Protein AF-A0A9W9ZGR8-F1 (afdb_monomer_lite)

Sequence (463 aa):
MSWKLRVHQDSDQDEALEAYADEPLADEEWLALYEEEKRTEEELEDKLKKRLSGTEETCLRKSNFVIITGDSLGNTQFWDGLQGTLIQDLTRFKNHLLNNEIDEVKSLLAKKQDALRDVARATRLTLEDLPRDDLGTSLIPEDVTFKQGEIMFALIATPNGDCLFNAASVLLCGDESLTILLRLLVAGELYFNASFYADHETFNETARSDAELSEDVLFLVALTKRGDQKFTASQDKVEAVQEEAFVACEKGEWSSLVHLMGLSSVVSTPIFSMYPDVCFRYRCLMHRIINPRPSEMSLQPTDASIMNILWSRDGNLDSRPGSWYQPNHFVPVVLGNSSTSEKLDCSTSIASGMKKSKQQGTLFSFLKPKATTVASSKEKVKKRTATTAGFRDKTEELPEVKKSTTKSAASLKQIVFKWKDEFPWLTISEDETLSCSVCCNAPEVAGNTQFLTCCKSTKKETM

InterPro domains:
  IPR038822 Vertnin-like [PTHR16081] (128-363)
  IPR047273 Vertnin-like, ovarian tumor domain [cd22791] (152-334)

Foldseek 3Di:
DDDDDDDDDDDDDDPDDDDPPDDPPDDPVRVVVVVVVVVVVVVVVVVVVCVVVVVDDDPDPDQDWDFDDDDPVPDGDTDRPLVVVLLVLLVVLLVCVVVVVVVVNVVSLVVLLVVLVVLLVPADDPLVPAAFDPQLLLQFAPPDDDPPQKGKTWHDFDLFQLQVLQQVCCVRHVGNSCSSSLLSNLLVQLLVPVVCLLPPVLLVVVCVVPVVDHSVNLLLQQADPQLNVQCVVPVDSSSSSNSLSVQSSDPRHHHGNSSVLSSLQSVQAWEQQCEGPFPDPCNSSRGGTRHHDDDPPDDDDDVGDYWYKYQGDDDADPPQQPDGDDRSHITTMDIDGNPDPPDPPPDDDDDDDDDDDDDDDDDDDDDDDDDDDDDDDDDDDDDDDDDDDDDDDDDDDDDDDDDDDDDDDDDPPPPDQPCCVVQVQWDQDPVR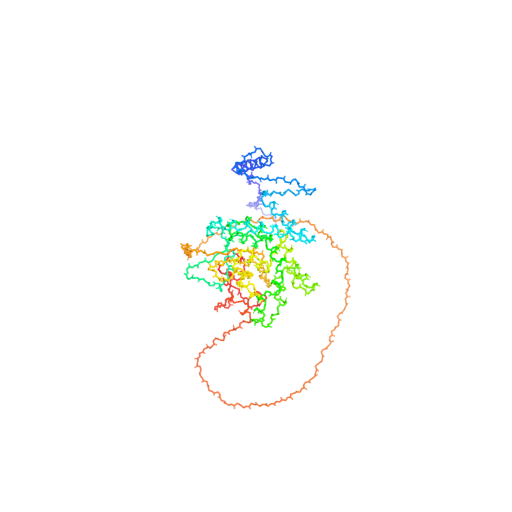FTAGVSCVVPVVRVPPQVNVVTHNDPDSRND

Structure (mmCIF, N/CA/C/O backbone):
data_AF-A0A9W9ZGR8-F1
#
_entry.id   AF-A0A9W9ZGR8-F1
#
loop_
_atom_site.group_PDB
_atom_site.id
_atom_site.type_symbol
_atom_site.label_atom_id
_atom_site.label_alt_id
_atom_site.label_comp_id
_atom_site.label_asym_id
_atom_site.label_entity_id
_atom_site.label_seq_id
_atom_site.pdbx_PDB_ins_code
_atom_site.Cartn_x
_atom_site.Cartn_y
_atom_site.Cartn_z
_atom_site.occupancy
_atom_site.B_iso_or_equiv
_atom_site.auth_seq_id
_atom_site.auth_comp_id
_atom_site.auth_asym_id
_atom_site.auth_atom_id
_atom_site.pdbx_PDB_model_num
ATOM 1 N N . MET A 1 1 ? 98.910 -53.970 4.740 1.00 34.06 1 MET A N 1
ATOM 2 C CA . MET A 1 1 ? 99.831 -54.094 3.593 1.00 34.06 1 MET A CA 1
ATOM 3 C C . MET A 1 1 ? 99.670 -52.849 2.735 1.00 34.06 1 MET A C 1
ATOM 5 O O . MET A 1 1 ? 98.550 -52.421 2.519 1.00 34.06 1 MET A O 1
ATOM 9 N N . SER A 1 2 ? 100.811 -52.267 2.376 1.00 36.28 2 SER A N 1
ATOM 10 C CA . SER A 1 2 ? 101.095 -51.157 1.449 1.00 36.28 2 SER A CA 1
ATOM 11 C C . SER A 1 2 ? 100.188 -51.109 0.188 1.00 36.28 2 SER A C 1
ATOM 13 O O . SER A 1 2 ? 99.723 -52.162 -0.226 1.00 36.28 2 SER A O 1
ATOM 15 N N . TRP A 1 3 ? 99.875 -49.992 -0.491 1.00 28.66 3 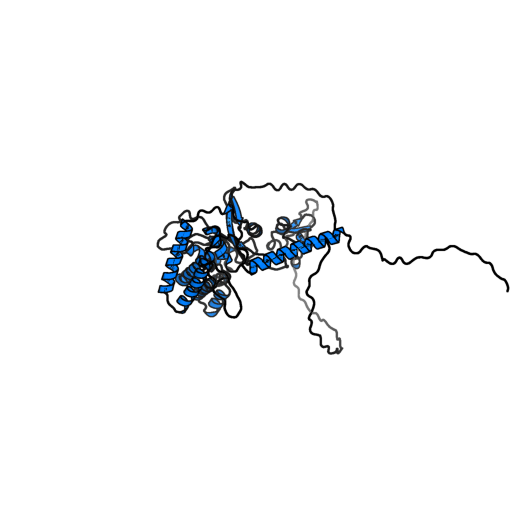TRP A N 1
ATOM 16 C CA . TRP A 1 3 ? 100.737 -48.908 -0.997 1.00 28.66 3 TRP A CA 1
ATOM 17 C C . TRP A 1 3 ? 99.967 -47.611 -1.369 1.00 28.66 3 TRP A C 1
ATOM 19 O O . TRP A 1 3 ? 98.786 -47.627 -1.689 1.00 28.66 3 TRP A O 1
ATOM 29 N N . LYS A 1 4 ? 100.749 -46.521 -1.374 1.00 38.03 4 LYS A N 1
ATOM 30 C CA . LYS A 1 4 ? 100.658 -45.171 -1.978 1.00 38.03 4 LYS A CA 1
ATOM 31 C C . LYS A 1 4 ? 99.731 -44.871 -3.181 1.00 38.03 4 LYS A C 1
ATOM 33 O O . LYS A 1 4 ? 99.743 -45.582 -4.176 1.00 38.03 4 LYS A O 1
ATOM 38 N N . LEU A 1 5 ? 99.181 -43.646 -3.100 1.00 37.59 5 LEU A N 1
ATOM 39 C CA . LEU A 1 5 ? 99.074 -42.540 -4.084 1.00 37.59 5 LEU A CA 1
ATOM 40 C C . LEU A 1 5 ? 98.724 -42.842 -5.558 1.00 37.59 5 LEU A C 1
ATOM 42 O O . LEU A 1 5 ? 99.546 -43.396 -6.290 1.00 37.59 5 LEU A O 1
ATOM 46 N N . ARG A 1 6 ? 97.655 -42.194 -6.056 1.00 32.44 6 ARG A N 1
ATOM 47 C CA . ARG A 1 6 ? 97.725 -41.435 -7.318 1.00 32.44 6 ARG A CA 1
ATOM 48 C C . ARG A 1 6 ? 96.679 -40.312 -7.395 1.00 32.44 6 ARG A C 1
ATOM 50 O O . ARG A 1 6 ? 95.542 -40.476 -6.978 1.00 32.44 6 ARG A O 1
ATOM 57 N N . VAL A 1 7 ? 97.156 -39.184 -7.910 1.00 40.16 7 VAL A N 1
ATOM 58 C CA . VAL A 1 7 ? 96.497 -37.907 -8.212 1.00 40.16 7 VAL A CA 1
ATOM 59 C C . VAL A 1 7 ? 95.706 -38.003 -9.525 1.00 40.16 7 VAL A C 1
ATOM 61 O O . VAL A 1 7 ? 96.202 -38.633 -10.455 1.00 40.16 7 VAL A O 1
ATOM 64 N N . HIS A 1 8 ? 94.543 -37.345 -9.589 1.00 37.00 8 HIS A N 1
ATOM 65 C CA . HIS A 1 8 ? 93.909 -36.695 -10.759 1.00 37.00 8 HIS A CA 1
ATOM 66 C C . HIS A 1 8 ? 92.770 -35.820 -10.190 1.00 37.00 8 HIS A C 1
ATOM 68 O O . HIS A 1 8 ? 91.869 -36.365 -9.563 1.00 37.00 8 HIS A O 1
ATOM 74 N N . GLN A 1 9 ? 92.927 -34.505 -10.017 1.00 36.97 9 GLN A N 1
ATOM 75 C CA . GLN A 1 9 ? 92.767 -33.403 -10.982 1.00 36.97 9 GLN A CA 1
ATOM 76 C C . GLN A 1 9 ? 91.463 -33.401 -11.804 1.00 36.97 9 GLN A C 1
ATOM 78 O O . GLN A 1 9 ? 91.305 -34.199 -12.723 1.00 36.97 9 GLN A O 1
ATOM 83 N N . ASP A 1 10 ? 90.628 -32.432 -11.414 1.00 37.16 10 ASP A N 1
ATOM 84 C CA . ASP A 1 10 ? 89.793 -31.495 -12.176 1.00 37.16 10 ASP A CA 1
ATOM 85 C C . ASP A 1 10 ? 88.634 -32.017 -13.038 1.00 37.16 10 ASP A C 1
ATOM 87 O O . ASP A 1 10 ? 88.814 -32.523 -14.142 1.00 37.16 10 ASP A O 1
ATOM 91 N N . SER A 1 11 ? 87.413 -31.733 -12.571 1.00 38.28 11 SER A N 1
ATOM 92 C CA . SER A 1 11 ? 86.430 -31.011 -13.388 1.00 38.28 11 SER A CA 1
ATOM 93 C C . SER A 1 11 ? 85.410 -30.326 -12.477 1.00 38.28 11 SER A C 1
ATOM 95 O O . SER A 1 11 ? 84.748 -30.979 -11.669 1.00 38.28 11 SER A O 1
ATOM 97 N N . ASP A 1 12 ? 85.372 -29.006 -12.603 1.00 45.53 12 ASP A N 1
ATOM 98 C CA . ASP A 1 12 ? 84.516 -28.045 -11.919 1.00 45.53 12 ASP A CA 1
ATOM 99 C C . ASP A 1 12 ? 83.032 -28.296 -12.189 1.00 45.53 12 ASP A C 1
ATOM 101 O O . ASP A 1 12 ? 82.661 -28.441 -13.352 1.00 45.53 12 ASP A O 1
ATOM 105 N N . GLN A 1 13 ? 82.193 -28.240 -11.148 1.00 41.53 13 GLN A N 1
ATOM 106 C CA . GLN A 1 13 ? 80.832 -27.689 -11.220 1.00 41.53 13 GLN A CA 1
ATOM 107 C C . GLN A 1 13 ? 80.474 -27.076 -9.859 1.00 41.53 13 GLN A C 1
ATOM 109 O O . GLN A 1 13 ? 79.954 -27.744 -8.966 1.00 41.53 13 GLN A O 1
ATOM 114 N N . ASP A 1 14 ? 80.795 -25.791 -9.718 1.00 40.44 14 ASP A N 1
ATOM 115 C CA . ASP A 1 14 ? 80.209 -24.899 -8.723 1.00 40.44 14 ASP A CA 1
ATOM 116 C C . ASP A 1 14 ? 78.739 -24.635 -9.104 1.00 40.44 14 ASP A C 1
ATOM 118 O O . ASP A 1 14 ? 78.452 -23.925 -10.069 1.00 40.44 14 ASP A O 1
ATOM 122 N N . GLU A 1 15 ? 77.790 -25.203 -8.355 1.00 47.34 15 GLU A N 1
ATOM 123 C CA . GLU A 1 15 ? 76.393 -24.750 -8.358 1.00 47.34 15 GLU A CA 1
ATOM 124 C C . GLU A 1 15 ? 76.320 -23.410 -7.614 1.00 47.34 15 GLU A C 1
ATOM 126 O O . GLU A 1 15 ? 76.192 -23.339 -6.389 1.00 47.34 15 GLU A O 1
ATOM 131 N N . ALA A 1 16 ? 76.455 -22.325 -8.376 1.00 49.69 16 ALA A N 1
ATOM 132 C CA . ALA A 1 16 ? 76.232 -20.975 -7.897 1.00 49.69 16 ALA A CA 1
ATOM 133 C C . ALA A 1 16 ? 74.747 -20.776 -7.541 1.00 49.69 16 ALA A C 1
ATOM 135 O O . ALA A 1 16 ? 73.858 -20.882 -8.383 1.00 49.69 16 ALA A O 1
ATOM 136 N N . LEU A 1 17 ? 74.498 -20.452 -6.272 1.00 49.81 17 LEU A N 1
ATOM 137 C CA . LEU A 1 17 ? 73.265 -19.837 -5.791 1.00 49.81 17 LEU A CA 1
ATOM 138 C C . LEU A 1 17 ? 73.077 -18.480 -6.489 1.00 49.81 17 LEU A C 1
ATOM 140 O O . LEU A 1 17 ? 73.694 -17.491 -6.093 1.00 49.81 17 LEU A O 1
ATOM 144 N N . GLU A 1 18 ? 72.224 -18.425 -7.511 1.00 45.69 18 GLU A N 1
ATOM 145 C CA . GLU A 1 18 ? 71.751 -17.160 -8.079 1.00 45.69 18 GLU A CA 1
ATOM 146 C C . GLU A 1 18 ? 70.897 -16.419 -7.041 1.00 45.69 18 GLU A C 1
ATOM 148 O O . GLU A 1 18 ? 69.768 -16.795 -6.712 1.00 45.69 18 GLU A O 1
ATOM 153 N N . ALA A 1 19 ? 71.472 -15.350 -6.494 1.00 51.03 19 ALA A N 1
ATOM 154 C CA . ALA A 1 19 ? 70.740 -14.328 -5.775 1.00 51.03 19 ALA A CA 1
ATOM 155 C C . ALA A 1 19 ? 69.867 -13.556 -6.778 1.00 51.03 19 ALA A C 1
ATOM 157 O O . ALA A 1 19 ? 70.383 -12.957 -7.716 1.00 51.03 19 ALA A O 1
ATOM 158 N N . TYR A 1 20 ? 68.550 -13.557 -6.560 1.00 50.66 20 TYR A N 1
ATOM 159 C CA . TYR A 1 20 ? 67.579 -12.703 -7.254 1.00 50.66 20 TYR A CA 1
ATOM 160 C C . TYR A 1 20 ? 67.779 -11.233 -6.858 1.00 50.66 20 TYR A C 1
ATOM 162 O O . TYR A 1 20 ? 67.014 -10.667 -6.077 1.00 50.66 20 TYR A O 1
ATOM 170 N N . ALA A 1 21 ? 68.836 -10.615 -7.360 1.00 52.25 21 ALA A N 1
ATOM 171 C CA . ALA A 1 21 ? 69.048 -9.183 -7.276 1.00 52.25 21 ALA A CA 1
ATOM 172 C C . ALA A 1 21 ? 69.394 -8.712 -8.683 1.00 52.25 21 ALA A C 1
ATOM 174 O O . ALA A 1 21 ? 70.546 -8.836 -9.065 1.00 52.25 21 ALA A O 1
ATOM 175 N N . ASP A 1 22 ? 68.366 -8.331 -9.450 1.00 56.03 22 ASP A N 1
ATOM 176 C CA . ASP A 1 22 ? 68.400 -7.337 -10.542 1.00 56.03 22 ASP A CA 1
ATOM 177 C C . ASP A 1 22 ? 67.072 -7.351 -11.340 1.00 56.03 22 ASP A C 1
ATOM 179 O O . ASP A 1 22 ? 67.055 -7.367 -12.569 1.00 56.03 22 ASP A O 1
ATOM 183 N N . GLU A 1 23 ? 65.918 -7.333 -10.655 1.00 56.00 23 GLU A N 1
ATOM 184 C CA . GLU A 1 23 ? 64.691 -6.829 -11.293 1.00 56.00 23 GLU A CA 1
ATOM 185 C C . GLU A 1 23 ? 64.644 -5.308 -11.072 1.00 56.00 23 GLU A C 1
ATOM 187 O O . GLU A 1 23 ? 64.674 -4.869 -9.916 1.00 56.00 23 GLU A O 1
ATOM 192 N N . PRO A 1 24 ? 64.608 -4.479 -12.133 1.00 55.97 24 PRO A N 1
ATOM 193 C CA . PRO A 1 24 ? 64.526 -3.034 -11.978 1.00 55.97 24 PRO A CA 1
ATOM 194 C C . PRO A 1 24 ? 63.212 -2.668 -11.274 1.00 55.97 24 PRO A C 1
ATOM 196 O O . PRO A 1 24 ? 62.118 -2.948 -11.763 1.00 55.97 24 PRO A O 1
ATOM 199 N N . LEU A 1 25 ? 63.332 -2.060 -10.091 1.00 60.25 25 LEU A N 1
ATOM 200 C CA . LEU A 1 25 ? 62.217 -1.477 -9.350 1.00 60.25 25 LEU A CA 1
ATOM 201 C C . LEU A 1 25 ? 61.622 -0.324 -10.169 1.00 60.25 25 LEU A C 1
ATOM 203 O O . LEU A 1 25 ? 62.172 0.771 -10.139 1.00 60.25 25 LEU A O 1
ATOM 207 N N . ALA A 1 26 ? 60.500 -0.602 -10.839 1.00 58.56 26 ALA A N 1
ATOM 208 C CA . ALA A 1 26 ? 59.729 0.303 -11.695 1.00 58.56 26 ALA A CA 1
ATOM 209 C C . ALA A 1 26 ? 60.529 0.863 -12.887 1.00 58.56 26 ALA A C 1
ATOM 211 O O . ALA A 1 26 ? 61.468 1.641 -12.735 1.00 58.56 26 ALA A O 1
ATOM 212 N N . ASP A 1 27 ? 60.145 0.473 -14.101 1.00 72.44 27 ASP A N 1
ATOM 213 C CA . ASP A 1 27 ? 60.652 1.125 -15.305 1.00 72.44 27 ASP A CA 1
ATOM 214 C C . ASP A 1 27 ? 60.149 2.583 -15.389 1.00 72.44 27 ASP A C 1
ATOM 216 O O . ASP A 1 27 ? 59.173 2.978 -14.744 1.00 72.44 27 ASP A O 1
ATOM 220 N N . GLU A 1 28 ? 60.855 3.419 -16.162 1.00 71.88 28 GLU A N 1
ATOM 221 C CA . GLU A 1 28 ? 60.506 4.839 -16.367 1.00 71.88 28 GLU A CA 1
ATOM 222 C C . GLU A 1 28 ? 59.058 5.024 -16.850 1.00 71.88 28 GLU A C 1
ATOM 224 O O . GLU A 1 28 ? 58.431 6.044 -16.567 1.00 71.88 28 GLU A O 1
ATOM 229 N N . GLU A 1 29 ? 58.512 4.024 -17.541 1.00 73.38 29 GLU A N 1
ATOM 230 C CA . GLU A 1 29 ? 57.143 4.016 -18.051 1.00 73.38 29 GLU A C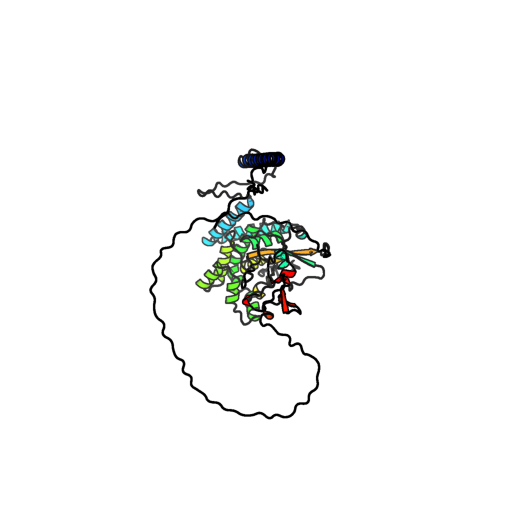A 1
ATOM 231 C C . GLU A 1 29 ? 56.112 3.864 -16.919 1.00 73.38 29 GLU A C 1
ATOM 233 O O . GLU A 1 29 ? 55.114 4.589 -16.887 1.00 73.38 29 GLU A O 1
ATOM 238 N N . TRP A 1 30 ? 56.378 3.004 -15.931 1.00 74.81 30 TRP A N 1
ATOM 239 C CA . TRP A 1 30 ? 55.535 2.876 -14.742 1.00 74.81 30 TRP A CA 1
ATOM 240 C C . TRP A 1 30 ? 55.582 4.123 -13.852 1.00 74.81 30 TRP A C 1
ATOM 242 O O . TRP A 1 30 ? 54.549 4.560 -13.342 1.00 74.81 30 TRP A O 1
ATOM 252 N N . LEU A 1 31 ? 56.760 4.734 -13.695 1.00 73.88 31 LEU A N 1
ATOM 253 C CA . LEU A 1 31 ? 56.913 5.989 -12.949 1.00 73.88 31 LEU A CA 1
ATOM 254 C C . LEU A 1 31 ? 56.130 7.138 -13.599 1.00 73.88 31 LEU A C 1
ATOM 256 O O . LEU A 1 31 ? 55.447 7.881 -12.894 1.00 73.88 31 LEU A O 1
ATOM 260 N N . ALA A 1 32 ? 56.160 7.243 -14.929 1.00 78.50 32 ALA A N 1
ATOM 261 C CA . ALA A 1 32 ? 55.400 8.255 -15.660 1.00 78.50 32 ALA A CA 1
ATOM 262 C C . ALA A 1 32 ? 53.878 8.080 -15.498 1.00 78.50 32 ALA A C 1
ATOM 264 O O . ALA A 1 32 ? 53.168 9.061 -15.267 1.00 78.50 32 ALA A O 1
ATOM 265 N N . LEU A 1 33 ? 53.380 6.838 -15.558 1.00 74.94 33 LEU A N 1
ATOM 266 C CA . LEU A 1 33 ? 51.962 6.528 -15.332 1.00 74.94 33 LEU A CA 1
ATOM 267 C C . LEU A 1 33 ? 51.523 6.855 -13.901 1.00 74.94 33 LEU A C 1
ATOM 269 O O . LEU A 1 33 ? 50.462 7.443 -13.701 1.00 74.94 33 LEU A O 1
ATOM 273 N N . TYR A 1 34 ? 52.355 6.527 -12.913 1.00 73.69 34 TYR A N 1
ATOM 274 C CA . TYR A 1 34 ? 52.073 6.821 -11.511 1.00 73.69 34 TYR A CA 1
ATOM 275 C C . TYR A 1 34 ? 52.021 8.333 -11.230 1.00 73.69 34 TYR A C 1
ATOM 277 O O . TYR A 1 34 ? 51.156 8.810 -10.495 1.00 73.69 34 TYR A O 1
ATOM 285 N N . GLU A 1 35 ? 52.917 9.116 -11.836 1.00 83.75 35 GLU A N 1
ATOM 286 C CA . GLU A 1 35 ? 52.907 10.578 -11.707 1.00 83.75 35 GLU A CA 1
ATOM 287 C C . GLU A 1 35 ? 51.707 11.229 -12.414 1.00 83.75 35 GLU A C 1
ATOM 289 O O . GLU A 1 35 ? 51.178 12.242 -11.942 1.00 83.75 35 GLU A O 1
ATOM 294 N N . GLU A 1 36 ? 51.245 10.660 -13.528 1.00 86.00 36 GLU A N 1
ATOM 295 C CA . GLU A 1 36 ? 50.028 11.107 -14.207 1.00 86.00 36 GLU A CA 1
ATOM 296 C C . GLU A 1 36 ? 48.771 10.799 -13.387 1.00 86.00 36 GLU A C 1
ATOM 298 O O . GLU A 1 36 ? 47.972 11.708 -13.152 1.00 86.00 36 GLU A O 1
ATOM 303 N N . GLU A 1 37 ? 48.644 9.578 -12.869 1.00 77.94 37 GLU A N 1
ATOM 304 C CA . GLU A 1 37 ? 47.528 9.169 -12.011 1.00 77.94 37 GLU A CA 1
ATOM 305 C C . GLU A 1 37 ? 47.449 10.048 -10.756 1.00 77.94 37 GLU A C 1
ATOM 307 O O . GLU A 1 37 ? 46.406 10.646 -10.475 1.00 77.94 37 GLU A O 1
ATOM 312 N N . LYS A 1 38 ? 48.582 10.264 -10.080 1.00 85.56 38 LYS A N 1
ATOM 313 C CA . LYS A 1 38 ? 48.656 11.129 -8.897 1.00 85.56 38 LYS A CA 1
ATOM 314 C C . LYS A 1 38 ? 48.207 12.564 -9.183 1.00 85.56 38 LYS A C 1
ATOM 316 O O . LYS A 1 38 ? 47.487 13.161 -8.388 1.00 85.56 38 LYS A O 1
ATOM 321 N N . ARG A 1 39 ? 48.594 13.128 -10.329 1.00 85.81 39 ARG A N 1
ATOM 322 C CA . ARG A 1 39 ? 48.180 14.480 -10.735 1.00 85.81 39 ARG A CA 1
ATOM 323 C C . ARG A 1 39 ? 46.683 14.551 -11.033 1.00 85.81 39 ARG A C 1
ATOM 325 O O . ARG A 1 39 ? 46.044 15.536 -10.671 1.00 85.81 39 ARG A O 1
ATOM 332 N N . THR A 1 40 ? 46.108 13.518 -11.652 1.00 80.94 40 THR A N 1
ATOM 333 C CA . THR A 1 40 ? 44.653 13.463 -11.871 1.00 80.94 40 THR A CA 1
ATOM 334 C C . THR A 1 40 ? 43.876 13.344 -10.563 1.00 80.94 40 THR A C 1
ATOM 336 O O . THR A 1 40 ? 42.829 13.976 -10.413 1.00 80.94 40 THR A O 1
ATOM 339 N N . GLU A 1 41 ? 44.404 12.601 -9.591 1.00 75.56 41 GLU A N 1
ATOM 340 C CA . GLU A 1 41 ? 43.801 12.454 -8.269 1.00 75.56 41 GLU A CA 1
ATOM 341 C C . GLU A 1 41 ? 43.883 13.758 -7.463 1.00 75.56 41 GLU A C 1
ATOM 343 O O . GLU A 1 41 ? 42.876 14.202 -6.909 1.00 75.56 41 GLU A O 1
ATOM 348 N N . GLU A 1 42 ? 45.030 14.444 -7.490 1.00 84.50 42 GLU A N 1
ATOM 349 C CA . GLU A 1 42 ? 45.191 15.774 -6.890 1.00 84.50 42 GLU A CA 1
ATOM 350 C C . GLU A 1 42 ? 44.230 16.800 -7.522 1.00 84.50 42 GLU A C 1
ATOM 352 O O . GLU A 1 42 ? 43.590 17.566 -6.801 1.00 84.50 42 GLU A O 1
ATOM 357 N N . GLU A 1 43 ? 44.039 16.788 -8.846 1.00 83.69 43 GLU A N 1
ATOM 358 C CA . GLU A 1 43 ? 43.053 17.650 -9.516 1.00 83.69 43 GLU A CA 1
ATOM 359 C C . GLU A 1 43 ? 41.603 17.331 -9.122 1.00 83.69 43 GLU A C 1
ATOM 361 O O . GLU A 1 43 ? 40.774 18.243 -9.007 1.00 83.69 43 GLU A O 1
ATOM 366 N N . LEU A 1 44 ? 41.271 16.053 -8.932 1.00 71.44 44 LEU A N 1
ATOM 367 C CA . LEU A 1 44 ? 39.944 15.625 -8.491 1.00 71.44 44 LEU A CA 1
ATOM 368 C C . LEU A 1 44 ? 39.688 16.018 -7.036 1.00 71.44 44 LEU A C 1
ATOM 370 O O . LEU A 1 44 ? 38.607 16.535 -6.743 1.00 71.44 44 LEU A O 1
ATOM 374 N N . GLU A 1 45 ? 40.668 15.855 -6.146 1.00 75.88 45 GLU A N 1
ATOM 375 C CA . GLU A 1 45 ? 40.585 16.340 -4.766 1.00 75.88 45 GLU A CA 1
ATOM 376 C C . GLU A 1 45 ? 40.417 17.858 -4.706 1.00 75.88 45 GLU A C 1
ATOM 378 O O . GLU A 1 45 ? 39.614 18.364 -3.917 1.00 75.88 45 GLU A O 1
ATOM 383 N N . ASP A 1 46 ? 41.152 18.598 -5.533 1.00 81.75 46 ASP A N 1
ATOM 384 C CA . ASP A 1 46 ? 41.106 20.056 -5.530 1.00 81.75 46 ASP A CA 1
ATOM 385 C C . ASP A 1 46 ? 39.763 20.568 -6.081 1.00 81.75 46 ASP A C 1
ATOM 387 O O . ASP A 1 46 ? 39.163 21.493 -5.525 1.00 81.75 46 ASP A O 1
ATOM 391 N N . LYS A 1 47 ? 39.209 19.895 -7.102 1.00 70.62 47 LYS A N 1
ATOM 392 C CA . LYS A 1 47 ? 37.824 20.105 -7.565 1.00 70.62 47 LYS A CA 1
ATOM 393 C C . LYS A 1 47 ? 36.808 19.766 -6.477 1.00 70.62 47 LYS A C 1
ATOM 395 O O . LYS A 1 47 ? 35.851 20.515 -6.282 1.00 70.62 47 LYS A O 1
ATOM 400 N N . LEU A 1 48 ? 37.005 18.678 -5.733 1.00 65.25 48 LEU A N 1
ATOM 401 C CA . LEU A 1 48 ? 36.121 18.302 -4.629 1.00 65.25 48 LEU A CA 1
ATOM 402 C C . LEU A 1 48 ? 36.149 19.359 -3.510 1.00 65.25 48 LEU A C 1
ATOM 404 O O . LEU A 1 48 ? 35.095 19.772 -3.028 1.00 65.25 48 LEU A O 1
ATOM 408 N N . LYS A 1 49 ? 37.335 19.866 -3.148 1.00 73.50 49 LYS A N 1
ATOM 409 C CA . LYS A 1 49 ? 37.518 20.940 -2.153 1.00 73.50 49 LYS A CA 1
ATOM 410 C C . LYS A 1 49 ? 36.906 22.265 -2.612 1.00 73.50 49 LYS A C 1
ATOM 412 O O . LYS A 1 49 ? 36.285 22.962 -1.806 1.00 73.50 49 LYS A O 1
ATOM 417 N N . LYS A 1 50 ? 37.001 22.606 -3.900 1.00 71.62 50 LYS A N 1
ATOM 418 C CA . LYS A 1 50 ? 36.346 23.792 -4.488 1.00 71.62 50 LYS A CA 1
ATOM 419 C C . LYS A 1 50 ? 34.819 23.670 -4.493 1.00 71.62 50 LYS A C 1
ATOM 421 O O . LYS A 1 50 ? 34.131 24.634 -4.153 1.00 71.62 50 LYS A O 1
ATOM 426 N N . ARG A 1 51 ? 34.283 22.470 -4.754 1.00 68.88 51 ARG A N 1
ATOM 427 C CA . ARG A 1 51 ? 32.840 22.173 -4.644 1.00 68.88 51 ARG A CA 1
ATOM 428 C C . ARG A 1 51 ? 32.339 22.260 -3.205 1.00 68.88 51 ARG A C 1
ATOM 430 O O . ARG A 1 51 ? 31.306 22.871 -2.957 1.00 68.88 51 ARG A O 1
ATOM 437 N N . LEU A 1 52 ? 33.086 21.703 -2.253 1.00 62.66 52 LEU A N 1
ATOM 438 C CA . LEU A 1 52 ? 32.735 21.728 -0.828 1.00 62.66 52 LEU A CA 1
ATOM 439 C C . LEU A 1 52 ? 32.849 23.127 -0.203 1.00 62.66 52 LEU A C 1
ATOM 441 O O . LEU A 1 52 ? 32.111 23.438 0.726 1.00 62.66 52 LEU A O 1
ATOM 445 N N . SER A 1 53 ? 33.739 23.982 -0.715 1.00 71.31 53 SER A N 1
ATOM 446 C CA . SER A 1 53 ? 33.884 25.376 -0.265 1.00 71.31 53 SER A CA 1
ATOM 447 C C . SER A 1 53 ? 32.980 26.372 -1.004 1.00 71.31 53 SER A C 1
ATOM 449 O O . SER A 1 53 ? 33.023 27.563 -0.702 1.00 71.31 53 SER A O 1
ATOM 451 N N . GLY A 1 54 ? 32.155 25.906 -1.952 1.00 57.59 54 GLY A N 1
ATOM 452 C CA . GLY A 1 54 ? 31.169 26.731 -2.659 1.00 57.59 54 GLY A CA 1
ATOM 453 C C . GLY A 1 54 ? 31.760 27.768 -3.620 1.00 57.59 54 GLY A C 1
ATOM 454 O O . GLY A 1 54 ? 31.090 28.747 -3.934 1.00 57.59 54 GLY A O 1
ATOM 455 N N . THR A 1 55 ? 33.006 27.591 -4.073 1.00 53.38 55 THR A N 1
ATOM 456 C CA . THR A 1 55 ? 33.698 28.547 -4.964 1.00 53.38 55 THR A CA 1
ATOM 457 C C . THR A 1 55 ? 33.528 28.253 -6.460 1.00 53.38 55 THR A C 1
ATOM 459 O O . THR A 1 55 ? 33.860 29.108 -7.278 1.00 53.38 55 THR A O 1
ATOM 462 N N . GLU A 1 56 ? 32.959 27.102 -6.834 1.00 39.06 56 GLU A N 1
ATOM 463 C CA . GLU A 1 56 ? 32.499 26.817 -8.202 1.00 39.06 56 GLU A CA 1
ATOM 464 C C . GLU A 1 56 ? 30.963 26.799 -8.265 1.00 39.06 56 GLU A C 1
ATOM 466 O O . GLU A 1 56 ? 30.315 25.865 -7.788 1.00 39.06 56 GLU A O 1
ATOM 471 N N . GLU A 1 57 ? 30.369 27.821 -8.890 1.00 42.28 57 GLU A N 1
ATOM 472 C CA . GLU A 1 57 ? 28.959 27.797 -9.288 1.00 42.28 57 GLU A CA 1
ATOM 473 C C . GLU A 1 57 ? 28.790 26.896 -10.517 1.00 42.28 57 GLU A C 1
ATOM 475 O O . GLU A 1 57 ? 29.202 27.232 -11.628 1.00 42.28 57 GLU A O 1
ATOM 480 N N . THR A 1 58 ? 28.126 25.754 -10.341 1.00 37.00 58 THR A N 1
ATOM 481 C CA . THR A 1 58 ? 27.497 25.060 -11.467 1.00 37.00 58 THR A CA 1
ATOM 482 C C . THR A 1 58 ? 26.113 25.653 -11.683 1.00 37.00 58 THR A C 1
ATOM 484 O O . THR A 1 58 ? 25.353 25.874 -10.741 1.00 37.00 58 THR A O 1
ATOM 487 N N . CYS A 1 59 ? 25.781 25.934 -12.943 1.00 35.41 59 CYS A N 1
ATOM 488 C CA . CYS A 1 59 ? 24.469 26.419 -13.351 1.00 35.41 59 CYS A CA 1
ATOM 489 C C . CYS A 1 59 ? 23.432 25.288 -13.214 1.00 35.41 59 CYS A C 1
ATOM 491 O O . CYS A 1 59 ? 22.996 24.691 -14.194 1.00 35.41 59 CYS A O 1
ATOM 493 N N . LEU A 1 60 ? 23.053 24.961 -11.981 1.00 35.28 60 LEU A N 1
ATOM 494 C CA . LEU A 1 60 ? 21.830 24.236 -11.681 1.00 35.28 60 LEU A CA 1
ATOM 495 C C . LEU A 1 60 ? 20.708 25.271 -11.628 1.00 35.28 60 LEU A C 1
ATOM 497 O O . LEU A 1 60 ? 20.797 26.271 -10.912 1.00 35.28 60 LEU A O 1
ATOM 501 N N . ARG A 1 61 ? 19.661 25.052 -12.433 1.00 34.94 61 ARG A N 1
ATOM 502 C CA . ARG A 1 61 ? 18.410 25.819 -12.379 1.00 34.94 61 ARG A CA 1
ATOM 503 C C . ARG A 1 61 ? 18.044 26.057 -10.916 1.00 34.94 61 ARG A C 1
ATOM 505 O O . ARG A 1 61 ? 17.839 25.093 -10.183 1.00 34.94 61 ARG A O 1
ATOM 512 N N . LYS A 1 62 ? 17.963 27.335 -10.531 1.00 32.25 62 LYS A N 1
ATOM 513 C CA . LYS A 1 62 ? 17.509 27.809 -9.219 1.00 32.25 62 LYS A CA 1
ATOM 514 C C . LYS A 1 62 ? 16.193 27.124 -8.848 1.00 32.25 62 LYS A C 1
ATOM 516 O O . LYS A 1 62 ? 15.121 27.588 -9.225 1.00 32.25 62 LYS A O 1
ATOM 521 N N . SER A 1 63 ? 16.296 26.021 -8.122 1.00 36.69 63 SER A N 1
ATOM 522 C CA . SER A 1 63 ? 15.208 25.445 -7.349 1.00 36.69 63 SER A CA 1
ATOM 523 C C . SER A 1 63 ? 15.441 25.921 -5.924 1.00 36.69 63 SER A C 1
ATOM 525 O O . SER A 1 63 ? 16.562 25.853 -5.423 1.00 36.69 63 SER A O 1
ATOM 527 N N . ASN A 1 64 ? 14.418 26.517 -5.319 1.00 33.53 64 ASN A N 1
ATOM 528 C CA . ASN A 1 64 ? 14.492 27.106 -3.987 1.00 33.53 64 ASN A CA 1
ATOM 529 C C . ASN A 1 64 ? 14.782 26.010 -2.945 1.00 33.53 64 ASN A C 1
ATOM 531 O O . ASN A 1 64 ? 13.860 25.372 -2.443 1.00 33.53 64 ASN A O 1
ATOM 535 N N . PHE A 1 65 ? 16.055 25.786 -2.624 1.00 32.06 65 PHE A N 1
ATOM 536 C CA . PHE A 1 65 ? 16.452 24.985 -1.471 1.00 32.06 65 PHE A CA 1
ATOM 537 C C . PHE A 1 65 ? 16.344 25.850 -0.214 1.00 32.06 65 PHE A C 1
ATOM 539 O O . PHE A 1 65 ? 16.912 26.942 -0.150 1.00 32.06 65 PHE A O 1
ATOM 546 N N . VAL A 1 66 ? 15.615 25.364 0.789 1.00 36.03 66 VAL A N 1
ATOM 547 C CA . VAL A 1 66 ? 15.603 25.954 2.131 1.00 36.03 66 VAL A CA 1
ATOM 548 C C . VAL A 1 66 ? 16.528 25.112 2.998 1.00 36.03 66 VAL A C 1
ATOM 550 O O . VAL A 1 66 ? 16.251 23.946 3.264 1.00 36.03 66 VAL A O 1
ATOM 553 N N . ILE A 1 67 ? 17.640 25.702 3.434 1.00 35.81 67 ILE A N 1
ATOM 554 C CA . ILE A 1 67 ? 18.526 25.095 4.429 1.00 35.81 67 ILE A CA 1
ATOM 555 C C . ILE A 1 67 ? 17.894 25.345 5.800 1.00 35.81 67 ILE A C 1
ATOM 557 O O . ILE A 1 67 ? 17.874 26.482 6.269 1.00 35.81 67 ILE A O 1
ATOM 561 N N . ILE A 1 68 ? 17.383 24.299 6.448 1.00 38.25 68 ILE A N 1
ATOM 562 C CA . ILE A 1 68 ? 17.071 24.345 7.881 1.00 38.25 68 ILE A CA 1
ATOM 563 C C . ILE A 1 68 ? 18.284 23.762 8.605 1.00 38.25 68 ILE A C 1
ATOM 565 O O . ILE A 1 68 ? 18.614 22.590 8.442 1.00 38.25 68 ILE A O 1
ATOM 569 N N . THR A 1 69 ? 18.995 24.607 9.349 1.00 36.88 69 THR A N 1
ATOM 570 C CA . THR A 1 69 ? 20.160 24.213 10.150 1.00 36.88 69 THR A CA 1
ATOM 571 C C . THR A 1 69 ? 19.770 23.145 11.173 1.00 36.88 69 THR A C 1
ATOM 573 O O . THR A 1 69 ? 18.784 23.320 11.889 1.00 36.88 69 THR A O 1
ATOM 576 N N . GLY A 1 70 ? 20.546 22.057 11.203 1.00 34.38 70 GLY A N 1
ATOM 577 C CA . GLY A 1 70 ? 20.286 20.841 11.971 1.00 34.38 70 GLY A CA 1
ATOM 578 C C . GLY A 1 70 ? 20.320 21.003 13.490 1.00 34.38 70 GLY A C 1
ATOM 579 O O . GLY A 1 70 ? 20.813 21.993 14.037 1.00 34.38 70 GLY A O 1
ATOM 580 N N . ASP A 1 71 ? 19.787 19.987 14.163 1.00 39.69 71 ASP A N 1
ATOM 581 C CA . ASP A 1 71 ? 19.931 19.800 15.600 1.00 39.69 71 ASP A CA 1
ATOM 582 C C . ASP A 1 71 ? 21.386 19.452 15.972 1.00 39.69 71 ASP A C 1
ATOM 584 O O . ASP A 1 71 ? 22.256 19.221 15.125 1.00 39.69 71 ASP A O 1
ATOM 588 N N . SER A 1 72 ? 21.677 19.439 17.274 1.00 35.16 72 SER A N 1
ATOM 589 C CA . SER A 1 72 ? 23.021 19.267 17.846 1.00 35.16 72 SER A CA 1
ATOM 590 C C . SER A 1 72 ? 23.684 17.904 17.572 1.00 35.16 72 SER A C 1
ATOM 592 O O . SER A 1 72 ? 24.699 17.589 18.192 1.00 35.16 72 SER A O 1
ATOM 594 N N . LEU A 1 73 ? 23.123 17.088 16.675 1.00 42.19 73 LEU A N 1
ATOM 595 C CA . LEU A 1 73 ? 23.659 15.802 16.232 1.00 42.19 73 LEU A CA 1
ATOM 596 C C . LEU A 1 73 ? 24.232 15.846 14.805 1.00 42.19 73 LEU A C 1
ATOM 598 O O . LEU A 1 73 ? 24.750 14.837 14.335 1.00 42.19 73 LEU A O 1
ATOM 602 N N . GLY A 1 74 ? 24.206 17.001 14.129 1.00 33.75 74 GLY A N 1
ATOM 603 C CA . GLY A 1 74 ? 24.939 17.199 12.871 1.00 33.75 74 GLY A CA 1
ATOM 604 C C . GLY A 1 74 ? 24.308 16.548 11.636 1.00 33.75 74 GLY A C 1
ATOM 605 O O . GLY A 1 74 ? 24.959 16.457 10.595 1.00 33.75 74 GLY A O 1
ATOM 606 N N . ASN A 1 75 ? 23.039 16.139 11.703 1.00 33.00 75 ASN A N 1
ATOM 607 C CA . ASN A 1 75 ? 22.319 15.657 10.528 1.00 33.00 75 ASN A CA 1
ATOM 608 C C . ASN A 1 75 ? 21.827 16.846 9.696 1.00 33.00 75 ASN A C 1
ATOM 610 O O . ASN A 1 75 ? 20.817 17.476 10.004 1.00 33.00 75 ASN A O 1
ATOM 614 N N . THR A 1 76 ? 22.549 17.154 8.620 1.00 36.31 76 THR A N 1
ATOM 615 C CA . THR A 1 76 ? 22.120 18.160 7.641 1.00 36.31 76 THR A CA 1
ATOM 616 C C . THR A 1 76 ? 21.303 17.442 6.571 1.00 36.31 76 THR A C 1
ATOM 618 O O . THR A 1 76 ? 21.863 16.708 5.761 1.00 36.31 76 THR A O 1
ATOM 621 N N . GLN A 1 77 ? 19.978 17.593 6.589 1.00 41.66 77 GLN A N 1
ATOM 622 C CA . GLN A 1 77 ? 19.105 17.040 5.551 1.00 41.66 77 GLN A CA 1
ATOM 623 C C . GLN A 1 77 ? 18.729 18.148 4.566 1.00 41.66 77 GLN A C 1
ATOM 625 O O . GLN A 1 77 ? 18.139 19.160 4.945 1.00 41.66 77 GLN A O 1
ATOM 630 N N . PHE A 1 78 ? 19.114 17.965 3.303 1.00 36.34 78 PHE A N 1
ATOM 631 C CA . PHE A 1 78 ? 18.724 18.840 2.204 1.00 36.34 78 PHE A CA 1
ATOM 632 C C . PHE A 1 78 ? 17.336 18.434 1.717 1.00 36.34 78 PHE A C 1
ATOM 634 O O . PHE A 1 78 ? 17.124 17.283 1.343 1.00 36.34 78 PHE A O 1
ATOM 641 N N . TRP A 1 79 ? 16.407 19.385 1.705 1.00 44.84 79 TRP A N 1
ATOM 642 C CA . TRP A 1 79 ? 15.063 19.187 1.177 1.00 44.84 79 TRP A CA 1
ATOM 643 C C . TRP A 1 79 ? 14.858 20.101 -0.024 1.00 44.84 79 TRP A C 1
ATOM 645 O O . TRP A 1 79 ? 15.192 21.289 0.035 1.00 44.84 79 TRP A O 1
ATOM 655 N N . ASP A 1 80 ? 14.261 19.582 -1.097 1.00 49.41 80 ASP A N 1
ATOM 656 C CA . ASP A 1 80 ? 13.505 20.470 -1.970 1.00 49.41 80 ASP A CA 1
ATOM 657 C C . ASP A 1 80 ? 12.371 21.088 -1.123 1.00 49.41 80 ASP A C 1
ATOM 659 O O . ASP A 1 80 ? 11.806 20.441 -0.232 1.00 49.41 80 ASP A O 1
ATOM 663 N N . GLY A 1 81 ? 12.084 22.378 -1.309 1.00 56.59 81 GLY A N 1
ATOM 664 C CA . GLY A 1 81 ? 11.139 23.086 -0.441 1.00 56.59 81 GLY A CA 1
ATOM 665 C C . GLY A 1 81 ? 9.730 22.474 -0.412 1.00 56.59 81 GLY A C 1
ATOM 666 O O . GLY A 1 81 ? 8.997 22.712 0.543 1.00 56.59 81 GLY A O 1
ATOM 667 N N . LEU A 1 82 ? 9.348 21.668 -1.408 1.00 65.62 82 LEU A N 1
ATOM 668 C CA . LEU A 1 82 ? 8.025 21.058 -1.507 1.00 65.62 82 LEU A CA 1
ATOM 669 C C . LEU A 1 82 ? 7.939 19.766 -0.678 1.00 65.62 82 LEU A C 1
ATOM 671 O O . LEU A 1 82 ? 7.026 19.625 0.138 1.00 65.62 82 LEU A O 1
ATOM 675 N N . GLN A 1 83 ? 8.911 18.863 -0.788 1.00 62.75 83 GLN A N 1
ATOM 676 C CA . GLN A 1 83 ? 8.995 17.656 0.035 1.00 62.75 83 GLN A CA 1
ATOM 677 C C . GLN A 1 83 ? 9.169 17.985 1.516 1.00 62.75 83 GLN A C 1
ATOM 679 O O . GLN A 1 83 ? 8.533 17.348 2.359 1.00 62.75 83 GLN A O 1
ATOM 684 N N . GLY A 1 84 ? 9.943 19.027 1.841 1.00 68.81 84 GLY A N 1
ATOM 685 C CA . GLY A 1 84 ? 10.052 19.525 3.213 1.00 68.81 84 GLY A CA 1
ATOM 686 C C . GLY A 1 84 ? 8.689 19.916 3.801 1.00 68.81 84 GLY A C 1
ATOM 687 O O . GLY A 1 84 ? 8.384 19.559 4.939 1.00 68.81 84 GLY A O 1
ATOM 688 N N . THR A 1 85 ? 7.828 20.573 3.012 1.00 82.00 85 THR A N 1
ATOM 689 C CA . THR A 1 85 ? 6.467 20.926 3.460 1.00 82.00 85 THR A CA 1
ATOM 690 C C . THR A 1 85 ? 5.558 19.708 3.615 1.00 82.00 85 THR A C 1
ATOM 692 O O . THR A 1 85 ? 4.808 19.636 4.583 1.00 82.00 85 THR A O 1
ATOM 695 N N . LEU A 1 86 ? 5.658 18.708 2.733 1.00 87.25 86 LEU A N 1
ATOM 696 C CA . LEU A 1 86 ? 4.833 17.498 2.820 1.00 87.25 86 LEU A CA 1
ATOM 697 C C . LEU A 1 86 ? 5.186 16.624 4.031 1.00 87.25 86 LEU A C 1
ATOM 699 O O . LEU A 1 86 ? 4.294 16.060 4.661 1.00 87.25 86 LEU A O 1
ATOM 703 N N . ILE A 1 87 ? 6.463 16.539 4.404 1.00 88.12 87 ILE A N 1
ATOM 704 C CA . ILE A 1 87 ? 6.892 15.808 5.610 1.00 88.12 87 ILE A CA 1
ATOM 705 C C . ILE A 1 87 ? 6.408 16.520 6.880 1.00 88.12 87 ILE A C 1
ATOM 707 O O . ILE A 1 87 ? 5.967 15.875 7.838 1.00 88.12 87 ILE A O 1
ATOM 711 N N . GLN A 1 88 ? 6.443 17.855 6.884 1.00 89.62 88 GLN A N 1
ATOM 712 C CA . GLN A 1 88 ? 5.845 18.647 7.959 1.00 89.62 88 GLN A CA 1
ATOM 713 C C . GLN A 1 88 ? 4.331 18.431 8.032 1.00 89.62 88 GLN A C 1
ATOM 715 O O . GLN A 1 88 ? 3.807 18.256 9.130 1.00 89.62 88 GLN A O 1
ATOM 720 N N . ASP A 1 89 ? 3.639 18.372 6.893 1.00 92.50 89 ASP A N 1
ATOM 721 C CA . ASP A 1 89 ? 2.205 18.082 6.843 1.00 92.50 89 ASP A CA 1
ATOM 722 C C . ASP A 1 89 ? 1.881 16.680 7.371 1.00 92.50 89 ASP A C 1
ATOM 724 O O . ASP A 1 89 ? 0.911 16.532 8.106 1.00 92.50 89 ASP A O 1
ATOM 728 N N . LEU A 1 90 ? 2.707 15.669 7.081 1.00 92.38 90 LEU A N 1
ATOM 729 C CA . LEU A 1 90 ? 2.558 14.313 7.624 1.00 92.38 90 LEU A CA 1
ATOM 730 C C . LEU A 1 90 ? 2.698 14.296 9.155 1.00 92.38 90 LEU A C 1
ATOM 732 O O . LEU A 1 90 ? 1.884 13.707 9.868 1.00 92.38 90 LEU A O 1
ATOM 736 N N . THR A 1 91 ? 3.686 15.027 9.671 1.00 93.00 91 THR A N 1
ATOM 737 C CA . THR A 1 91 ? 3.895 15.193 11.118 1.00 93.00 91 THR A CA 1
ATOM 738 C C . THR A 1 91 ? 2.725 15.939 11.762 1.00 93.00 91 THR A C 1
ATOM 740 O O . THR A 1 91 ? 2.214 15.543 12.812 1.00 93.00 91 THR A O 1
ATOM 743 N N . ARG A 1 92 ? 2.262 17.014 11.120 1.00 93.56 92 ARG A N 1
ATOM 744 C CA . ARG A 1 92 ? 1.133 17.829 11.574 1.00 93.56 92 ARG A CA 1
ATOM 745 C C . ARG A 1 92 ? -0.169 17.033 11.571 1.00 93.56 92 ARG A C 1
ATOM 747 O O . ARG A 1 92 ? -0.921 17.115 12.535 1.00 93.56 92 ARG A O 1
ATOM 754 N N . PHE A 1 93 ? -0.405 16.239 10.532 1.00 95.12 93 PHE A N 1
ATOM 755 C CA . PHE A 1 93 ? -1.535 15.323 10.425 1.00 95.12 93 PHE A CA 1
ATOM 756 C C . PHE A 1 93 ? -1.566 14.349 11.607 1.00 95.12 93 PHE A C 1
ATOM 758 O O . PHE A 1 93 ? -2.572 14.278 12.313 1.00 95.12 93 PHE A O 1
ATOM 765 N N . LYS A 1 94 ? -0.441 13.677 11.888 1.00 95.31 94 LYS A N 1
ATOM 766 C CA . LYS A 1 94 ? -0.311 12.759 13.030 1.00 95.31 94 LYS A CA 1
ATOM 767 C C . LYS A 1 94 ? -0.615 13.452 14.359 1.00 95.31 94 LYS A C 1
ATOM 769 O O . LYS A 1 94 ? -1.369 12.921 15.168 1.00 95.31 94 LYS A O 1
ATOM 774 N N . ASN A 1 95 ? -0.061 14.644 14.577 1.00 96.00 95 ASN A N 1
ATOM 775 C CA . ASN A 1 95 ? -0.283 15.403 15.809 1.00 96.00 95 ASN A CA 1
ATOM 776 C C . ASN A 1 95 ? -1.748 15.827 15.970 1.00 96.00 95 ASN A C 1
ATOM 778 O O . ASN A 1 95 ? -2.308 15.655 17.049 1.00 96.00 95 ASN A O 1
ATOM 782 N N . HIS A 1 96 ? -2.386 16.320 14.906 1.00 96.38 96 HIS A N 1
ATOM 783 C CA . HIS A 1 96 ? -3.805 16.671 14.938 1.00 96.38 96 HIS A CA 1
ATOM 784 C C . HIS A 1 96 ? -4.690 15.453 15.241 1.00 96.38 96 HIS A C 1
ATOM 786 O O . HIS A 1 96 ? -5.619 15.568 16.037 1.00 96.38 96 HIS A O 1
ATOM 792 N N . LEU A 1 97 ? -4.380 14.273 14.686 1.00 94.62 97 LEU A N 1
ATOM 793 C CA . LEU A 1 97 ? -5.080 13.032 15.035 1.00 94.62 97 LEU A CA 1
ATOM 794 C C . LEU A 1 97 ? -4.933 12.683 16.522 1.00 94.62 97 LEU A C 1
ATOM 796 O O . LEU A 1 97 ? -5.929 12.417 17.189 1.00 94.62 97 LEU A O 1
ATOM 800 N N . LEU A 1 98 ? -3.708 12.725 17.055 1.00 94.69 98 LEU A N 1
ATOM 801 C CA . LEU A 1 98 ? -3.437 12.425 18.467 1.00 94.69 98 LEU A CA 1
ATOM 802 C C . LEU A 1 98 ? -4.104 13.425 19.423 1.00 94.69 98 LEU A C 1
ATOM 804 O O . LEU A 1 98 ? -4.520 13.046 20.516 1.00 94.69 98 LEU A O 1
ATOM 808 N N . ASN A 1 99 ? -4.248 14.681 19.000 1.00 95.88 99 ASN A N 1
ATOM 809 C CA . ASN A 1 99 ? -4.933 15.734 19.750 1.00 95.88 99 ASN A CA 1
ATOM 810 C C . ASN A 1 99 ? -6.455 15.757 19.524 1.00 95.88 99 ASN A C 1
ATOM 812 O O . ASN A 1 99 ? -7.137 16.612 20.088 1.00 95.88 99 ASN A O 1
ATOM 816 N N . ASN A 1 100 ? -6.998 14.836 18.717 1.00 94.12 100 ASN A N 1
ATOM 817 C CA . ASN A 1 100 ? -8.414 14.774 18.346 1.00 94.12 100 ASN A CA 1
ATOM 818 C C . ASN A 1 100 ? -8.933 16.046 17.630 1.00 94.12 100 ASN A C 1
ATOM 820 O O . ASN A 1 100 ? -10.101 16.421 17.737 1.00 94.12 100 ASN A O 1
ATOM 824 N N . GLU A 1 101 ? -8.071 16.714 16.864 1.00 96.50 101 GLU A N 1
ATOM 825 C CA . GLU A 1 101 ? -8.365 17.926 16.088 1.00 96.50 101 GLU A CA 1
ATOM 826 C C . GLU A 1 101 ? -8.903 17.560 14.690 1.00 96.50 101 GLU A C 1
ATOM 828 O O . GLU A 1 101 ? -8.338 17.913 13.655 1.00 96.50 101 GLU A O 1
ATOM 833 N N . ILE A 1 102 ? -10.005 16.804 14.652 1.00 95.88 102 ILE A N 1
ATOM 834 C CA . ILE A 1 102 ? -10.513 16.132 13.442 1.00 95.88 102 ILE A CA 1
ATOM 835 C C . ILE A 1 102 ? -10.825 17.090 12.280 1.00 95.88 102 ILE A C 1
ATOM 837 O O . ILE A 1 102 ? -10.599 16.738 11.119 1.00 95.88 102 ILE A O 1
ATOM 841 N N . ASP A 1 103 ? -11.318 18.296 12.558 1.00 96.00 103 ASP A N 1
ATOM 842 C CA . ASP A 1 103 ? -11.641 19.271 11.508 1.00 96.00 103 ASP A CA 1
ATOM 843 C C . ASP A 1 103 ? -10.383 19.797 10.798 1.00 96.00 103 ASP A C 1
ATOM 845 O O . ASP A 1 103 ? -10.381 19.952 9.573 1.00 96.00 103 ASP A O 1
ATOM 849 N N . GLU A 1 104 ? -9.283 19.984 11.535 1.00 95.94 104 GLU A N 1
ATOM 850 C CA . GLU A 1 104 ? -7.985 20.370 10.966 1.00 95.94 104 GLU A CA 1
ATOM 851 C C . GLU A 1 104 ? -7.428 19.258 10.076 1.00 95.94 104 GLU A C 1
ATOM 853 O O . GLU A 1 104 ? -6.949 19.516 8.968 1.00 95.94 104 GLU A O 1
ATOM 858 N N . VAL A 1 105 ? -7.564 18.004 10.518 1.00 95.31 105 VAL A N 1
ATOM 859 C CA . VAL A 1 105 ? -7.166 16.823 9.742 1.00 95.31 105 VAL A CA 1
ATOM 860 C C . VAL A 1 105 ? -7.939 16.755 8.424 1.00 95.31 105 VAL A C 1
ATOM 862 O O . VAL A 1 105 ? -7.336 16.639 7.356 1.00 95.31 105 VAL A O 1
ATOM 865 N N . LYS A 1 106 ? -9.270 16.873 8.469 1.00 95.44 106 LYS A N 1
ATOM 866 C CA . LYS A 1 106 ? -10.120 16.842 7.268 1.00 95.44 106 LYS A CA 1
ATOM 867 C C . LYS A 1 106 ? -9.821 18.003 6.321 1.00 95.44 106 LYS A C 1
ATOM 869 O O . LYS A 1 106 ? -9.751 17.798 5.110 1.00 95.44 106 LYS A O 1
ATOM 874 N N . SER A 1 107 ? -9.606 19.204 6.859 1.00 95.00 107 SER A N 1
ATOM 875 C CA . SER A 1 107 ? -9.222 20.395 6.090 1.00 95.00 107 SER A CA 1
ATOM 876 C C . SER A 1 107 ? -7.884 20.204 5.371 1.00 95.00 107 SER A C 1
ATOM 878 O O . SER A 1 107 ? -7.754 20.550 4.193 1.00 95.00 107 SER A O 1
ATOM 880 N N . LEU A 1 108 ? -6.894 19.615 6.049 1.00 94.00 108 LEU A N 1
ATOM 881 C CA . LEU A 1 108 ? -5.604 19.274 5.454 1.00 94.00 108 LEU A CA 1
ATOM 882 C C . LEU A 1 108 ? -5.765 18.237 4.336 1.00 94.00 108 LEU A C 1
ATOM 884 O O . LEU A 1 108 ? -5.302 18.480 3.222 1.00 94.00 108 LEU A O 1
ATOM 888 N N . LEU A 1 109 ? -6.458 17.125 4.599 1.00 95.44 109 LEU A N 1
ATOM 889 C CA . LEU A 1 109 ? -6.679 16.070 3.606 1.00 95.44 109 LEU A CA 1
ATOM 890 C C . LEU A 1 109 ? -7.408 16.584 2.364 1.00 95.44 109 LEU A C 1
ATOM 892 O O . LEU A 1 109 ? -6.990 16.271 1.254 1.00 95.44 109 LEU A O 1
ATOM 896 N N . ALA A 1 110 ? -8.442 17.414 2.522 1.00 93.19 110 ALA A N 1
ATOM 897 C CA . ALA A 1 110 ? -9.183 17.976 1.393 1.00 93.19 110 ALA A CA 1
ATOM 898 C C . ALA A 1 110 ? -8.265 18.767 0.444 1.00 93.19 110 ALA A C 1
ATOM 900 O O . ALA A 1 110 ? -8.237 18.496 -0.756 1.00 93.19 110 ALA A O 1
ATOM 901 N N . LYS A 1 111 ? -7.433 19.664 0.995 1.00 92.50 111 LYS A N 1
ATOM 902 C CA . LYS A 1 111 ? -6.453 20.448 0.218 1.00 92.50 111 LYS A CA 1
ATOM 903 C C . LYS A 1 111 ? -5.445 19.558 -0.509 1.00 92.50 111 LYS A C 1
ATOM 905 O O . LYS A 1 111 ? -5.034 19.858 -1.626 1.00 92.50 111 LYS A O 1
ATOM 910 N N . LYS A 1 112 ? -5.017 18.472 0.134 1.00 93.75 112 LYS A N 1
ATOM 911 C CA . LYS A 1 112 ? -4.037 17.530 -0.422 1.00 93.75 112 LYS A CA 1
ATOM 912 C C . LYS A 1 112 ? -4.647 16.621 -1.486 1.00 93.75 112 LYS A C 1
ATOM 914 O O . LYS A 1 112 ? -3.990 16.347 -2.487 1.00 93.75 112 LYS A O 1
ATOM 919 N N . GLN A 1 113 ? -5.913 16.247 -1.337 1.00 92.31 113 GLN A N 1
ATOM 920 C CA . GLN A 1 113 ? -6.650 15.510 -2.357 1.00 92.31 113 GLN A CA 1
ATOM 921 C C . GLN A 1 113 ? -6.874 16.368 -3.612 1.00 92.31 113 GLN A C 1
ATOM 923 O O . GLN A 1 113 ? -6.763 15.860 -4.726 1.00 92.31 113 GLN A O 1
ATOM 928 N N . ASP A 1 114 ? -7.153 17.668 -3.455 1.00 87.00 114 ASP A N 1
ATOM 929 C CA . ASP A 1 114 ? -7.214 18.609 -4.582 1.00 87.00 114 ASP A CA 1
ATOM 930 C C . ASP A 1 114 ? -5.879 18.680 -5.330 1.00 87.00 114 ASP A C 1
ATOM 932 O O . ASP A 1 114 ? -5.857 18.526 -6.551 1.00 87.00 114 ASP A O 1
ATOM 936 N N . ALA A 1 115 ? -4.766 18.801 -4.599 1.00 88.56 115 ALA A N 1
ATOM 937 C CA . ALA A 1 115 ? -3.430 18.813 -5.192 1.00 88.56 115 ALA A CA 1
ATOM 938 C C . ALA A 1 115 ? -3.126 17.528 -5.984 1.00 88.56 115 ALA A C 1
ATOM 940 O O . ALA A 1 115 ? -2.614 17.608 -7.100 1.00 88.56 115 ALA A O 1
ATOM 941 N N . LEU A 1 116 ? -3.492 16.351 -5.458 1.00 90.19 116 LEU A N 1
ATOM 942 C CA . LEU A 1 116 ? -3.342 15.082 -6.181 1.00 90.19 116 LEU A CA 1
ATOM 943 C C . LEU A 1 116 ? -4.156 15.079 -7.485 1.00 90.19 116 LEU A C 1
ATOM 945 O O . LEU A 1 116 ? -3.642 14.697 -8.537 1.00 90.19 116 LEU A O 1
ATOM 949 N N . ARG A 1 117 ? -5.414 15.538 -7.437 1.00 86.94 117 ARG A N 1
ATOM 950 C CA . ARG A 1 117 ? -6.278 15.625 -8.625 1.00 86.94 117 ARG A CA 1
ATOM 951 C C . ARG A 1 117 ? -5.734 16.587 -9.677 1.00 86.94 117 ARG A C 1
ATOM 953 O O . ARG A 1 117 ? -5.907 16.334 -10.868 1.00 86.94 117 ARG A O 1
ATOM 960 N N . ASP A 1 118 ? -5.130 17.692 -9.257 1.00 83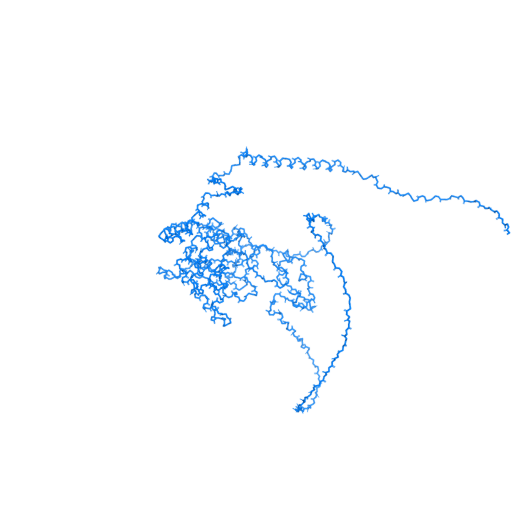.00 118 ASP A N 1
ATOM 961 C CA . ASP A 1 118 ? -4.549 18.672 -10.172 1.00 83.00 118 ASP A CA 1
ATOM 962 C C . ASP A 1 118 ? -3.327 18.103 -10.897 1.00 83.00 118 ASP A C 1
ATOM 964 O O . ASP A 1 118 ? -3.222 18.266 -12.114 1.00 83.00 118 ASP A O 1
ATOM 968 N N . VAL A 1 119 ? -2.466 17.360 -10.191 1.00 83.00 119 VAL A N 1
ATOM 969 C CA . VAL A 1 119 ? -1.343 16.645 -10.818 1.00 83.00 119 VAL A CA 1
ATOM 970 C C . VAL A 1 119 ? -1.861 15.595 -11.797 1.00 83.00 119 VAL A C 1
ATOM 972 O O . VAL A 1 119 ? -1.498 15.637 -12.968 1.00 83.00 119 VAL A O 1
ATOM 975 N N . ALA A 1 120 ? -2.790 14.732 -11.377 1.00 76.81 120 ALA A N 1
ATOM 976 C CA . ALA A 1 120 ? -3.350 13.690 -12.240 1.00 76.81 120 ALA A CA 1
ATOM 977 C C . ALA A 1 120 ? -3.973 14.242 -13.541 1.00 76.81 120 ALA A C 1
ATOM 979 O O . ALA A 1 120 ? -3.916 13.592 -14.580 1.00 76.81 120 ALA A O 1
ATOM 980 N N . ARG A 1 121 ? -4.545 15.456 -13.512 1.00 75.69 121 ARG A N 1
ATOM 981 C CA . ARG A 1 121 ? -5.085 16.134 -14.707 1.00 75.69 121 ARG A CA 1
ATOM 982 C C . ARG A 1 121 ? -4.011 16.755 -15.602 1.00 75.69 121 ARG A C 1
ATOM 984 O O . ARG A 1 121 ? -4.238 16.890 -16.804 1.00 75.69 121 ARG A O 1
ATOM 991 N N . ALA A 1 122 ? -2.893 17.193 -15.031 1.00 73.12 122 ALA A N 1
ATOM 992 C CA . ALA A 1 122 ? -1.823 17.871 -15.760 1.00 73.12 122 ALA A CA 1
ATOM 993 C C . ALA A 1 122 ? -0.856 16.893 -16.443 1.00 73.12 122 ALA A C 1
ATOM 995 O O . ALA A 1 122 ? -0.240 17.238 -17.455 1.00 73.12 122 ALA A O 1
ATOM 996 N N . THR A 1 123 ? -0.719 15.687 -15.901 1.00 73.12 123 THR A N 1
ATOM 997 C CA . THR A 1 123 ? 0.285 14.728 -16.343 1.00 73.12 123 THR A CA 1
ATOM 998 C C . THR A 1 123 ? -0.099 14.049 -17.662 1.00 73.12 123 THR A C 1
ATOM 1000 O O . THR A 1 123 ? -1.163 13.449 -17.801 1.00 73.12 123 THR A O 1
ATOM 1003 N N . ARG A 1 124 ? 0.815 14.088 -18.636 1.00 70.81 124 ARG A N 1
ATOM 1004 C CA . ARG A 1 124 ? 0.841 13.169 -19.782 1.00 70.81 124 ARG A CA 1
ATOM 1005 C C . ARG A 1 124 ? 2.063 12.276 -19.631 1.00 70.81 124 ARG A C 1
ATOM 1007 O O . ARG A 1 124 ? 3.169 12.800 -19.551 1.00 70.81 124 ARG A O 1
ATOM 1014 N N . LEU A 1 125 ? 1.856 10.965 -19.580 1.00 77.62 125 LEU A N 1
ATOM 1015 C CA . LEU A 1 125 ? 2.907 10.001 -19.266 1.00 77.62 125 LEU A CA 1
ATOM 1016 C C . LEU A 1 125 ? 3.303 9.179 -20.483 1.00 77.62 125 LEU A C 1
ATOM 1018 O O . LEU A 1 125 ? 2.440 8.608 -21.147 1.00 77.62 125 LEU A O 1
ATOM 1022 N N . THR A 1 126 ? 4.608 9.055 -20.703 1.00 83.12 126 THR A N 1
ATOM 1023 C CA . THR A 1 126 ? 5.212 7.991 -21.509 1.00 83.12 126 THR A CA 1
ATOM 1024 C C . THR A 1 126 ? 5.980 7.060 -20.574 1.00 83.12 126 THR A C 1
ATOM 1026 O O . THR A 1 126 ? 7.198 7.118 -20.452 1.00 83.12 126 THR A O 1
ATOM 1029 N N . LEU A 1 127 ? 5.243 6.214 -19.844 1.00 87.50 127 LEU A N 1
ATOM 1030 C CA . LEU A 1 127 ? 5.841 5.296 -18.862 1.00 87.50 127 LEU A CA 1
ATOM 1031 C C . LEU A 1 127 ? 6.777 4.260 -19.504 1.00 87.50 127 LEU A C 1
ATOM 1033 O O . LEU A 1 127 ? 7.643 3.719 -18.828 1.00 87.50 127 LEU A O 1
ATOM 1037 N N . GLU A 1 128 ? 6.611 3.995 -20.801 1.00 86.25 128 GLU A N 1
ATOM 1038 C CA . GLU A 1 128 ? 7.428 3.040 -21.553 1.00 86.25 128 GLU A CA 1
ATOM 1039 C C . GLU A 1 128 ? 8.899 3.459 -21.711 1.00 86.25 128 GLU A C 1
ATOM 1041 O O . GLU A 1 128 ? 9.751 2.595 -21.919 1.00 86.25 128 GLU A O 1
ATOM 1046 N N . ASP A 1 129 ? 9.194 4.756 -21.556 1.00 88.44 129 ASP A N 1
ATOM 1047 C CA . ASP A 1 129 ? 10.546 5.321 -21.648 1.00 88.44 129 ASP A CA 1
ATOM 1048 C C . ASP A 1 129 ? 11.302 5.288 -20.309 1.00 88.44 129 ASP A C 1
ATOM 1050 O O . ASP A 1 129 ? 12.485 5.637 -20.246 1.00 88.44 129 ASP A O 1
ATOM 1054 N N . LEU A 1 130 ? 10.626 4.920 -19.216 1.00 92.31 130 LEU A N 1
ATOM 1055 C CA . LEU A 1 130 ? 11.223 4.914 -17.886 1.00 92.31 130 LEU A CA 1
ATOM 1056 C C . LEU A 1 130 ? 12.164 3.711 -17.690 1.00 92.31 130 LEU A C 1
ATOM 1058 O O . LEU A 1 130 ? 11.989 2.669 -18.329 1.00 92.31 130 LEU A O 1
ATOM 1062 N N . PRO A 1 131 ? 13.168 3.829 -16.797 1.00 93.81 131 PRO A N 1
ATOM 1063 C CA . PRO A 1 131 ? 14.109 2.748 -16.525 1.00 93.81 131 PRO A CA 1
ATOM 1064 C C . PRO A 1 131 ? 13.404 1.457 -16.104 1.00 93.81 131 PRO A C 1
ATOM 1066 O O . PRO A 1 131 ? 12.563 1.464 -15.201 1.00 93.81 131 PRO A O 1
ATOM 1069 N N . ARG A 1 132 ? 13.779 0.347 -16.744 1.00 95.00 132 ARG A N 1
ATOM 1070 C CA . ARG A 1 132 ? 13.227 -0.982 -16.466 1.00 95.00 132 ARG A CA 1
ATOM 1071 C C . ARG A 1 132 ? 13.886 -1.612 -15.247 1.00 95.00 132 ARG A C 1
ATOM 1073 O O . ARG A 1 132 ? 15.088 -1.461 -15.042 1.00 95.00 132 ARG A O 1
ATOM 1080 N N . ASP A 1 133 ? 13.090 -2.340 -14.478 1.00 94.38 133 ASP A N 1
ATOM 1081 C CA . ASP A 1 133 ? 13.562 -3.247 -13.439 1.00 94.38 133 ASP A CA 1
ATOM 1082 C C . ASP A 1 133 ? 13.526 -4.678 -13.986 1.00 94.38 133 ASP A C 1
ATOM 1084 O O . ASP A 1 133 ? 12.466 -5.304 -14.066 1.00 94.38 133 ASP A O 1
ATOM 1088 N N . ASP A 1 134 ? 14.684 -5.193 -14.396 1.00 92.50 134 ASP A N 1
ATOM 1089 C CA . ASP A 1 134 ? 14.803 -6.537 -14.970 1.00 92.50 134 ASP A CA 1
ATOM 1090 C C . ASP A 1 134 ? 14.481 -7.631 -13.939 1.00 92.50 134 ASP A C 1
ATOM 1092 O O . ASP A 1 134 ? 13.837 -8.630 -14.274 1.00 92.50 134 ASP A O 1
ATOM 1096 N N . LEU A 1 135 ? 14.858 -7.427 -12.669 1.00 91.56 135 LEU A N 1
ATOM 1097 C CA . LEU A 1 135 ? 14.542 -8.368 -11.595 1.00 91.56 135 LEU A CA 1
ATOM 1098 C C . LEU A 1 135 ? 13.036 -8.384 -11.344 1.00 91.56 135 LEU A C 1
ATOM 1100 O O . LEU A 1 135 ? 12.426 -9.451 -11.396 1.00 91.56 135 LEU A O 1
ATOM 1104 N N . GLY A 1 136 ? 12.426 -7.216 -11.139 1.00 93.44 136 GLY A N 1
ATOM 1105 C CA . GLY A 1 136 ? 10.977 -7.087 -11.001 1.00 93.44 136 GLY A CA 1
ATOM 1106 C C . GLY A 1 136 ? 10.235 -7.677 -12.200 1.00 93.44 136 GLY A C 1
ATOM 1107 O O . GLY A 1 136 ? 9.273 -8.418 -12.024 1.00 93.44 136 GLY A O 1
ATOM 1108 N N . THR A 1 137 ? 10.727 -7.449 -13.418 1.00 94.56 137 THR A N 1
ATOM 1109 C CA . THR A 1 137 ? 10.136 -8.009 -14.643 1.00 94.56 137 THR A CA 1
ATOM 1110 C C . THR A 1 137 ? 10.165 -9.537 -14.640 1.00 94.56 137 THR A C 1
ATOM 1112 O O . THR A 1 137 ? 9.163 -10.161 -14.980 1.00 94.56 137 THR A O 1
ATOM 1115 N N . SER A 1 138 ? 11.263 -10.152 -14.191 1.00 91.88 138 SER A N 1
ATOM 1116 C CA . SER A 1 138 ? 11.373 -11.616 -14.072 1.00 91.88 138 SER A CA 1
ATOM 1117 C C . SER A 1 138 ? 10.460 -12.231 -13.000 1.00 91.88 138 SER A C 1
ATOM 1119 O O . SER A 1 138 ? 10.224 -13.437 -13.013 1.00 91.88 138 SER A O 1
ATOM 1121 N N . LEU A 1 139 ? 9.957 -11.412 -12.070 1.00 93.00 139 LEU A N 1
ATOM 1122 C CA . LEU A 1 139 ? 9.072 -11.818 -10.978 1.00 93.00 139 LEU A CA 1
ATOM 1123 C C . LEU A 1 139 ? 7.584 -11.618 -11.302 1.00 93.00 139 LEU A C 1
ATOM 1125 O O . LEU A 1 139 ? 6.739 -11.987 -10.482 1.00 93.00 139 LEU A O 1
ATOM 1129 N N . ILE A 1 140 ? 7.255 -11.042 -12.466 1.00 94.12 140 ILE A N 1
ATOM 1130 C CA . ILE A 1 140 ? 5.871 -10.947 -12.936 1.00 94.12 140 ILE A CA 1
ATOM 1131 C C . ILE A 1 140 ? 5.348 -12.377 -13.144 1.00 94.12 140 ILE A C 1
ATOM 1133 O O . ILE A 1 140 ? 5.945 -13.137 -13.907 1.00 94.12 140 ILE A O 1
ATOM 1137 N N . PRO A 1 141 ? 4.263 -12.764 -12.460 1.00 93.00 141 PRO A N 1
ATOM 1138 C CA . PRO A 1 141 ? 3.781 -14.138 -12.484 1.00 93.00 141 PRO A CA 1
ATOM 1139 C C . PRO A 1 141 ? 3.106 -14.500 -13.816 1.00 93.00 141 PRO A C 1
ATOM 1141 O O . PRO A 1 141 ? 2.492 -13.657 -14.475 1.00 93.00 141 PRO A O 1
ATOM 1144 N N . GLU A 1 142 ? 3.203 -15.771 -14.203 1.00 88.75 142 GLU A N 1
ATOM 1145 C CA . GLU A 1 142 ? 2.729 -16.284 -15.498 1.00 88.75 142 GLU A CA 1
ATOM 1146 C C . GLU A 1 142 ? 1.195 -16.328 -15.594 1.00 88.75 142 GLU A C 1
ATOM 1148 O O . GLU A 1 142 ? 0.634 -16.346 -16.692 1.00 88.75 142 GLU A O 1
ATOM 1153 N N . ASP A 1 143 ? 0.503 -16.341 -14.451 1.00 89.19 143 ASP A N 1
ATOM 1154 C CA . ASP A 1 143 ? -0.962 -16.339 -14.373 1.00 89.19 143 ASP A CA 1
ATOM 1155 C C . ASP A 1 143 ? -1.596 -14.963 -14.664 1.00 89.19 143 ASP A C 1
ATOM 1157 O O . ASP A 1 143 ? -2.818 -14.859 -14.818 1.00 89.19 143 ASP A O 1
ATOM 1161 N N . VAL A 1 144 ? -0.782 -13.918 -14.837 1.00 86.75 144 VAL A N 1
ATOM 1162 C CA . VAL A 1 144 ? -1.220 -12.604 -15.321 1.00 86.75 144 VAL A CA 1
ATOM 1163 C C . VAL A 1 144 ? -1.376 -12.656 -16.840 1.00 86.75 144 VAL A C 1
ATOM 1165 O O . VAL A 1 144 ? -0.409 -12.640 -17.596 1.00 86.75 144 VAL A O 1
ATOM 1168 N N . THR A 1 145 ? -2.626 -12.703 -17.302 1.00 73.06 145 THR A N 1
ATOM 1169 C CA . THR A 1 145 ? -2.955 -12.769 -18.734 1.00 73.06 145 THR A CA 1
ATOM 1170 C C . THR A 1 145 ? -3.268 -11.387 -19.313 1.00 73.06 145 THR A C 1
ATOM 1172 O O . THR A 1 145 ? -3.994 -10.592 -18.717 1.00 73.06 145 THR A O 1
ATOM 1175 N N . PHE A 1 146 ? -2.743 -11.100 -20.504 1.00 72.69 146 PHE A N 1
ATOM 1176 C CA . PHE A 1 146 ? -2.969 -9.856 -21.251 1.00 72.69 146 PHE A CA 1
ATOM 1177 C C . PHE A 1 146 ? -3.259 -10.150 -22.725 1.00 72.69 146 PHE A C 1
ATOM 1179 O O . PHE A 1 146 ? -3.196 -11.301 -23.176 1.00 72.69 146 PHE A O 1
ATOM 1186 N N . LYS A 1 147 ? -3.658 -9.123 -23.485 1.00 70.00 147 LYS A N 1
ATOM 1187 C CA . LYS A 1 147 ? -4.018 -9.316 -24.893 1.00 70.00 147 LYS A CA 1
ATOM 1188 C C . LYS A 1 147 ? -2.787 -9.758 -25.679 1.00 70.00 147 LYS A C 1
ATOM 1190 O O . LYS A 1 147 ? -1.654 -9.381 -25.390 1.00 70.00 147 LYS A O 1
ATOM 1195 N N . GLN A 1 148 ? -3.020 -10.575 -26.702 1.00 59.22 148 GLN A N 1
ATOM 1196 C CA . GLN A 1 148 ? -1.951 -11.136 -27.518 1.00 59.22 148 GLN A CA 1
ATOM 1197 C C . GLN A 1 148 ? -1.104 -10.018 -28.151 1.00 59.22 148 GLN A C 1
ATOM 1199 O O . GLN A 1 148 ? -1.616 -9.231 -28.945 1.00 59.22 148 GLN A O 1
ATOM 1204 N N . GLY A 1 149 ? 0.186 -9.964 -27.798 1.00 65.88 149 GLY A N 1
ATOM 1205 C CA . GLY A 1 149 ? 1.138 -8.957 -28.282 1.00 65.88 149 GLY A CA 1
ATOM 1206 C C . GLY A 1 149 ? 1.440 -7.807 -27.313 1.00 65.88 149 GLY A C 1
ATOM 1207 O O . GLY A 1 149 ? 2.265 -6.961 -27.653 1.00 65.88 149 GLY A O 1
ATOM 1208 N N . GLU A 1 150 ? 0.827 -7.764 -26.132 1.00 79.12 150 GLU A N 1
ATOM 1209 C CA . GLU A 1 150 ? 1.248 -6.883 -25.034 1.00 79.12 150 GLU A CA 1
ATOM 1210 C C . GLU A 1 150 ? 2.362 -7.565 -24.220 1.00 79.12 150 GLU A C 1
ATOM 1212 O O . GLU A 1 150 ? 2.378 -8.790 -24.103 1.00 79.12 150 GLU A O 1
ATOM 1217 N N . ILE A 1 151 ? 3.318 -6.794 -23.693 1.00 83.94 151 ILE A N 1
ATOM 1218 C CA . ILE A 1 151 ? 4.367 -7.299 -22.790 1.00 83.94 151 ILE A CA 1
ATOM 1219 C C . ILE A 1 151 ? 4.346 -6.441 -21.532 1.00 83.94 151 ILE A C 1
ATOM 1221 O O . ILE A 1 151 ? 4.456 -5.222 -21.632 1.00 83.94 151 ILE A O 1
ATOM 1225 N N . MET A 1 152 ? 4.224 -7.057 -20.358 1.00 90.75 152 MET A N 1
ATOM 1226 C CA . MET A 1 152 ? 4.400 -6.343 -19.096 1.00 90.75 152 MET A CA 1
ATOM 1227 C C . MET A 1 152 ? 5.869 -6.309 -18.690 1.00 90.75 152 MET A C 1
ATOM 1229 O O . MET A 1 152 ? 6.586 -7.297 -18.839 1.00 90.75 152 MET A O 1
ATOM 1233 N N . PHE A 1 153 ? 6.304 -5.178 -18.152 1.00 94.19 153 PHE A N 1
ATOM 1234 C CA . PHE A 1 153 ? 7.603 -5.059 -17.504 1.00 94.19 153 PHE A CA 1
ATOM 1235 C C . PHE A 1 153 ? 7.508 -4.140 -16.290 1.00 94.19 153 PHE A C 1
ATOM 1237 O O . PHE A 1 153 ? 6.655 -3.249 -16.228 1.00 94.19 153 PHE A O 1
ATOM 1244 N N . ALA A 1 154 ? 8.366 -4.395 -15.308 1.00 96.62 154 ALA A N 1
ATOM 1245 C CA . ALA A 1 154 ? 8.484 -3.565 -14.123 1.00 96.62 154 ALA A CA 1
ATOM 1246 C C . ALA A 1 154 ? 9.375 -2.348 -14.414 1.00 96.62 154 ALA A C 1
ATOM 1248 O O . ALA A 1 154 ? 10.319 -2.434 -15.206 1.00 96.62 154 ALA A O 1
ATOM 1249 N N . LEU A 1 155 ? 9.088 -1.218 -13.769 1.00 96.69 155 LEU A N 1
ATOM 1250 C CA . LEU A 1 155 ? 9.970 -0.048 -13.765 1.00 96.69 155 LEU A CA 1
ATOM 1251 C C . LEU A 1 155 ? 10.689 0.063 -12.424 1.00 96.69 155 LEU A C 1
ATOM 1253 O O . LEU A 1 155 ? 10.210 -0.430 -11.404 1.00 96.69 155 LEU A O 1
ATOM 1257 N N . ILE A 1 156 ? 11.818 0.762 -12.426 1.00 94.94 156 ILE A N 1
ATOM 1258 C CA . ILE A 1 156 ? 12.572 1.034 -11.204 1.00 94.94 156 ILE A CA 1
ATOM 1259 C C . ILE A 1 156 ? 11.771 1.973 -10.293 1.00 94.94 156 ILE A C 1
ATOM 1261 O O . ILE A 1 156 ? 11.284 3.018 -10.727 1.00 94.94 156 ILE A O 1
ATOM 1265 N N . ALA A 1 157 ? 11.704 1.619 -9.012 1.00 95.56 157 ALA A N 1
ATOM 1266 C CA . ALA A 1 157 ? 11.308 2.498 -7.919 1.00 95.56 157 ALA A CA 1
ATOM 1267 C C . ALA A 1 157 ? 12.374 2.440 -6.816 1.00 95.56 157 ALA A C 1
ATOM 1269 O O . ALA A 1 157 ? 13.081 1.446 -6.665 1.00 95.56 157 ALA A O 1
ATOM 1270 N N . THR A 1 158 ? 12.509 3.497 -6.022 1.00 95.88 158 THR A N 1
ATOM 1271 C CA . THR A 1 158 ? 13.498 3.564 -4.948 1.00 95.88 158 THR A CA 1
ATOM 1272 C C . THR A 1 158 ? 13.179 2.506 -3.883 1.00 95.88 158 THR A C 1
ATOM 1274 O O . THR A 1 158 ? 12.079 2.530 -3.309 1.00 95.88 158 THR A O 1
ATOM 1277 N N . PRO A 1 159 ? 14.129 1.609 -3.550 1.00 92.94 159 PRO A N 1
ATOM 1278 C CA . PRO A 1 159 ? 13.918 0.499 -2.625 1.00 92.94 159 PRO A CA 1
ATOM 1279 C C . PRO A 1 159 ? 14.099 0.904 -1.163 1.00 92.94 159 PRO A C 1
ATOM 1281 O O . PRO A 1 159 ? 14.998 0.466 -0.450 1.00 92.94 159 PRO A O 1
ATOM 1284 N N . ASN A 1 160 ? 13.212 1.774 -0.695 1.00 94.31 160 ASN A N 1
ATOM 1285 C CA . ASN A 1 160 ? 13.110 2.167 0.706 1.00 94.31 160 ASN A CA 1
ATOM 1286 C C . ASN A 1 160 ? 11.718 1.815 1.258 1.00 94.31 160 ASN A C 1
ATOM 1288 O O . ASN A 1 160 ? 10.859 1.310 0.536 1.00 94.31 160 ASN A O 1
ATOM 1292 N N . GLY A 1 161 ? 11.460 2.098 2.535 1.00 93.62 161 GLY A N 1
ATOM 1293 C CA . GLY A 1 161 ? 10.143 1.820 3.119 1.00 93.62 161 GLY A CA 1
ATOM 1294 C C . GLY A 1 161 ? 8.992 2.641 2.520 1.00 93.62 161 GLY A C 1
ATOM 1295 O O . GLY A 1 161 ? 7.833 2.329 2.770 1.00 93.62 161 GLY A O 1
ATOM 1296 N N . ASP A 1 162 ? 9.272 3.642 1.681 1.00 96.94 162 ASP A N 1
ATOM 1297 C CA . ASP A 1 162 ? 8.256 4.381 0.926 1.00 96.94 162 ASP A CA 1
ATOM 1298 C C . ASP A 1 162 ? 7.944 3.747 -0.448 1.00 96.94 162 ASP A C 1
ATOM 1300 O O . ASP A 1 162 ? 7.131 4.291 -1.194 1.00 96.94 162 ASP A O 1
ATOM 1304 N N . CYS A 1 163 ? 8.541 2.597 -0.793 1.00 97.31 163 CYS A N 1
ATOM 1305 C CA . CYS A 1 163 ? 8.481 2.018 -2.142 1.00 97.31 163 CYS A CA 1
ATOM 1306 C C . CYS A 1 163 ? 7.072 1.776 -2.704 1.00 97.31 163 CYS A C 1
ATOM 1308 O O . CYS A 1 163 ? 6.888 1.925 -3.907 1.00 97.31 163 CYS A O 1
ATOM 1310 N N . LEU A 1 164 ? 6.063 1.488 -1.870 1.00 98.44 164 LEU A N 1
ATOM 1311 C CA . LEU A 1 164 ? 4.669 1.417 -2.333 1.00 98.44 164 LEU A CA 1
ATOM 1312 C C . LEU A 1 164 ? 4.223 2.748 -2.954 1.00 98.44 164 LEU A C 1
ATOM 1314 O O . LEU A 1 164 ? 3.644 2.792 -4.039 1.00 98.44 164 LEU A O 1
ATOM 1318 N N . PHE A 1 165 ? 4.501 3.843 -2.252 1.00 98.31 165 PHE A N 1
ATOM 1319 C CA . PHE A 1 165 ? 4.122 5.183 -2.676 1.00 98.31 165 PHE A CA 1
ATOM 1320 C C . PHE A 1 165 ? 5.024 5.695 -3.800 1.00 98.31 165 PHE A C 1
ATOM 1322 O O . PHE A 1 165 ? 4.530 6.410 -4.666 1.00 98.31 165 PHE A O 1
ATOM 1329 N N . ASN A 1 166 ? 6.295 5.280 -3.840 1.00 98.06 166 ASN A N 1
ATOM 1330 C CA . ASN A 1 166 ? 7.186 5.533 -4.976 1.00 98.06 166 ASN A CA 1
ATOM 1331 C C . ASN A 1 166 ? 6.631 4.886 -6.251 1.00 98.06 166 ASN A C 1
ATOM 1333 O O . ASN A 1 166 ? 6.445 5.573 -7.251 1.00 98.06 166 ASN A O 1
ATOM 1337 N N . ALA A 1 167 ? 6.281 3.597 -6.197 1.00 98.19 167 ALA A N 1
ATOM 1338 C CA . ALA A 1 167 ? 5.707 2.875 -7.329 1.00 98.19 167 ALA A CA 1
ATOM 1339 C C . ALA A 1 167 ? 4.413 3.532 -7.829 1.00 98.19 167 ALA A C 1
ATOM 1341 O O . ALA A 1 167 ? 4.248 3.783 -9.023 1.00 98.19 167 ALA A O 1
ATOM 1342 N N . ALA A 1 168 ? 3.513 3.880 -6.910 1.00 97.44 168 ALA A N 1
ATOM 1343 C CA . ALA A 1 168 ? 2.276 4.571 -7.251 1.00 97.44 168 ALA A CA 1
ATOM 1344 C C . ALA A 1 168 ? 2.526 5.973 -7.832 1.00 97.44 168 ALA A C 1
ATOM 1346 O O . ALA A 1 168 ? 1.870 6.362 -8.794 1.00 97.44 168 ALA A O 1
ATOM 1347 N N . SER A 1 169 ? 3.491 6.718 -7.287 1.00 96.00 169 SER A N 1
ATOM 1348 C CA . SER A 1 169 ? 3.900 8.024 -7.809 1.00 96.00 169 SER A CA 1
ATOM 1349 C C . SER A 1 169 ? 4.415 7.899 -9.243 1.00 96.00 169 SER A C 1
ATOM 1351 O O . SER A 1 169 ? 3.933 8.613 -10.119 1.00 96.00 169 SER A O 1
ATOM 1353 N N . VAL A 1 170 ? 5.286 6.926 -9.526 1.00 95.69 170 VAL A N 1
ATOM 1354 C CA . VAL A 1 170 ? 5.794 6.673 -10.883 1.00 95.69 170 VAL A CA 1
ATOM 1355 C C . VAL A 1 170 ? 4.646 6.394 -11.856 1.00 95.69 170 VAL A C 1
ATOM 1357 O O . VAL A 1 170 ? 4.607 6.978 -12.935 1.00 95.69 170 VAL A O 1
ATOM 1360 N N . LEU A 1 171 ? 3.655 5.587 -11.467 1.00 94.56 171 LEU A N 1
ATOM 1361 C CA . LEU A 1 171 ? 2.486 5.300 -12.312 1.00 94.56 171 LEU A CA 1
ATOM 1362 C C . LEU A 1 171 ? 1.574 6.519 -12.536 1.00 94.56 171 LEU A C 1
ATOM 1364 O O . LEU A 1 171 ? 0.860 6.563 -13.536 1.00 94.56 171 LEU A O 1
ATOM 1368 N N . LEU A 1 172 ? 1.582 7.502 -11.630 1.00 92.25 172 LEU A N 1
ATOM 1369 C CA . LEU A 1 172 ? 0.717 8.688 -11.682 1.00 92.25 172 LEU A CA 1
ATOM 1370 C C . LEU A 1 172 ? 1.375 9.920 -12.314 1.00 92.25 172 LEU A C 1
ATOM 1372 O O . LEU A 1 172 ? 0.679 10.737 -12.923 1.00 92.25 172 LEU A O 1
ATOM 1376 N N . CYS A 1 173 ? 2.685 10.098 -12.144 1.00 91.81 173 CYS A N 1
ATOM 1377 C CA . CYS A 1 173 ? 3.417 11.283 -12.599 1.00 91.81 173 CYS A CA 1
ATOM 1378 C C . CYS A 1 173 ? 4.780 10.999 -13.242 1.00 91.81 173 CYS A C 1
ATOM 1380 O O . CYS A 1 173 ? 5.416 11.935 -13.718 1.00 91.81 173 CYS A O 1
ATOM 1382 N N . GLY A 1 174 ? 5.189 9.732 -13.357 1.00 91.56 174 GLY A N 1
ATOM 1383 C CA . GLY A 1 174 ? 6.430 9.327 -14.026 1.00 91.56 174 GLY A CA 1
ATOM 1384 C C . GLY A 1 174 ? 7.689 9.499 -13.174 1.00 91.56 174 GLY A C 1
ATOM 1385 O O . GLY A 1 174 ? 8.785 9.202 -13.638 1.00 91.56 174 GLY A O 1
ATOM 1386 N N . ASP A 1 175 ? 7.537 9.961 -11.933 1.00 92.56 175 ASP A N 1
ATOM 1387 C CA . ASP A 1 175 ? 8.602 10.135 -10.949 1.00 92.56 175 ASP A CA 1
ATOM 1388 C C . ASP A 1 175 ? 8.067 9.916 -9.521 1.00 92.56 175 ASP A C 1
ATOM 1390 O O . ASP A 1 175 ? 6.892 9.621 -9.318 1.00 92.56 175 ASP A O 1
ATOM 1394 N N . GLU A 1 176 ? 8.924 10.063 -8.511 1.00 95.12 176 GLU A N 1
ATOM 1395 C CA . GLU A 1 176 ? 8.593 9.836 -7.094 1.00 95.12 176 GLU A CA 1
ATOM 1396 C C . GLU A 1 176 ? 8.169 11.119 -6.348 1.00 95.12 176 GLU A C 1
ATOM 1398 O O . GLU A 1 176 ? 8.242 11.205 -5.119 1.00 95.12 176 GLU A O 1
ATOM 1403 N N . SER A 1 177 ? 7.740 12.164 -7.064 1.00 93.00 177 SER A N 1
ATOM 1404 C CA . SER A 1 177 ? 7.402 13.458 -6.447 1.00 93.00 177 SER A CA 1
ATOM 1405 C C . SER A 1 177 ? 6.145 13.423 -5.566 1.00 93.00 177 SER A C 1
ATOM 1407 O O . SER A 1 177 ? 6.016 14.244 -4.651 1.00 93.00 177 SER A O 1
ATOM 1409 N N . LEU A 1 178 ? 5.235 12.467 -5.782 1.00 94.12 178 LEU A N 1
ATOM 1410 C CA . LEU A 1 178 ? 3.983 12.325 -5.029 1.00 94.12 178 LEU A CA 1
ATOM 1411 C C . LEU A 1 178 ? 4.089 11.384 -3.828 1.00 94.12 178 LEU A C 1
ATOM 1413 O O . LEU A 1 178 ? 3.119 11.271 -3.081 1.00 94.12 178 LEU A O 1
ATOM 1417 N N . THR A 1 179 ? 5.237 10.748 -3.588 1.00 95.75 179 THR A N 1
ATOM 1418 C CA . THR A 1 179 ? 5.420 9.726 -2.544 1.00 95.75 179 THR A CA 1
ATOM 1419 C C . THR A 1 179 ? 4.854 10.142 -1.183 1.00 95.75 179 THR A C 1
ATOM 1421 O O . THR A 1 179 ? 4.002 9.456 -0.617 1.00 95.75 179 THR A O 1
ATOM 1424 N N . ILE A 1 180 ? 5.268 11.299 -0.657 1.00 95.75 180 ILE A N 1
ATOM 1425 C CA . ILE A 1 180 ? 4.828 11.749 0.675 1.00 95.75 180 ILE A CA 1
ATOM 1426 C C . ILE A 1 180 ? 3.364 12.213 0.662 1.00 95.75 180 ILE A C 1
ATOM 1428 O O . ILE A 1 180 ? 2.651 12.035 1.649 1.00 95.75 180 ILE A O 1
ATOM 1432 N N . LEU A 1 181 ? 2.893 12.773 -0.458 1.00 95.88 181 LEU A N 1
ATOM 1433 C CA . LEU A 1 181 ? 1.493 13.167 -0.617 1.00 95.88 181 LEU A CA 1
ATOM 1434 C C . LEU A 1 181 ? 0.569 11.945 -0.571 1.00 95.88 181 LEU A C 1
ATOM 1436 O O . LEU A 1 181 ? -0.412 11.950 0.169 1.00 95.88 181 LEU A O 1
ATOM 1440 N N . LEU A 1 182 ? 0.895 10.897 -1.329 1.00 97.75 182 LEU A N 1
ATOM 1441 C CA . LEU A 1 182 ? 0.139 9.645 -1.353 1.00 97.75 182 LEU A CA 1
ATOM 1442 C C . LEU A 1 182 ? 0.140 8.986 0.023 1.00 97.75 182 LEU A C 1
ATOM 1444 O O . LEU A 1 182 ? -0.911 8.571 0.502 1.00 97.75 182 LEU A O 1
ATOM 1448 N N . ARG A 1 183 ? 1.293 8.974 0.693 1.00 97.38 183 ARG A N 1
ATOM 1449 C CA . ARG A 1 183 ? 1.439 8.448 2.050 1.00 97.38 183 ARG A CA 1
ATOM 1450 C C . ARG A 1 183 ? 0.528 9.164 3.057 1.00 97.38 183 ARG A C 1
ATOM 1452 O O . ARG A 1 183 ? -0.194 8.509 3.807 1.00 97.38 183 ARG A O 1
ATOM 1459 N N . LEU A 1 184 ? 0.479 10.498 3.011 1.00 97.75 184 LEU A N 1
ATOM 1460 C CA . LEU A 1 184 ? -0.437 11.314 3.819 1.00 97.75 184 LEU A CA 1
ATOM 1461 C C . LEU A 1 184 ? -1.913 11.008 3.523 1.00 97.75 184 LEU A C 1
ATOM 1463 O O . LEU A 1 184 ? -2.719 10.869 4.442 1.00 97.75 184 LEU A O 1
ATOM 1467 N N . LEU A 1 185 ? -2.277 10.912 2.246 1.00 98.12 185 LEU A N 1
ATOM 1468 C CA . LEU A 1 185 ? -3.657 10.650 1.844 1.00 98.12 185 LEU A CA 1
ATOM 1469 C C . LEU A 1 185 ? -4.108 9.239 2.232 1.00 98.12 185 LEU A C 1
ATOM 1471 O O . LEU A 1 185 ? -5.229 9.081 2.711 1.00 98.12 185 LEU A O 1
ATOM 1475 N N . VAL A 1 186 ? -3.233 8.238 2.109 1.00 98.62 186 VAL A N 1
ATOM 1476 C CA . VAL A 1 186 ? -3.513 6.864 2.552 1.00 98.62 186 VAL A CA 1
ATOM 1477 C C . VAL A 1 186 ? -3.665 6.797 4.068 1.00 98.62 186 VAL A C 1
ATOM 1479 O O . VAL A 1 186 ? -4.597 6.152 4.541 1.00 98.62 186 VAL A O 1
ATOM 1482 N N . ALA A 1 187 ? -2.845 7.522 4.835 1.00 98.50 187 ALA A N 1
ATOM 1483 C CA . ALA A 1 187 ? -3.042 7.638 6.281 1.00 98.50 187 ALA A CA 1
ATOM 1484 C C . ALA A 1 187 ? -4.442 8.187 6.620 1.00 98.50 187 ALA A C 1
ATOM 1486 O O . ALA A 1 187 ? -5.156 7.629 7.452 1.00 98.50 187 ALA A O 1
ATOM 1487 N N . GLY A 1 188 ? -4.870 9.249 5.932 1.00 98.19 188 GLY A N 1
ATOM 1488 C CA . GLY A 1 188 ? -6.220 9.802 6.056 1.00 98.19 188 GLY A CA 1
ATOM 1489 C C . GLY A 1 188 ? -7.325 8.806 5.726 1.00 98.19 188 GLY A C 1
ATOM 1490 O O . GLY A 1 188 ? -8.267 8.639 6.504 1.00 98.19 188 GLY A O 1
ATOM 1491 N N . GLU A 1 189 ? -7.201 8.138 4.584 1.00 98.12 189 GLU A N 1
ATOM 1492 C CA . GLU A 1 189 ? -8.182 7.173 4.096 1.00 98.12 189 GLU A CA 1
ATOM 1493 C C . GLU A 1 189 ? -8.354 5.997 5.063 1.00 98.12 189 GLU A C 1
ATOM 1495 O O . GLU A 1 189 ? -9.490 5.658 5.404 1.00 98.12 189 GLU A O 1
ATOM 1500 N N . LEU A 1 190 ? -7.251 5.420 5.548 1.00 98.62 190 LEU A N 1
ATOM 1501 C CA . LEU A 1 190 ? -7.282 4.310 6.498 1.00 98.62 190 LEU A CA 1
ATOM 1502 C C . LEU A 1 190 ? -7.850 4.733 7.853 1.00 98.62 190 LEU A C 1
ATOM 1504 O O . LEU A 1 190 ? -8.671 4.012 8.412 1.00 98.62 190 LEU A O 1
ATOM 1508 N N . TYR A 1 191 ? -7.476 5.907 8.370 1.00 98.38 191 TYR A N 1
ATOM 1509 C CA . TYR A 1 191 ? -7.943 6.351 9.685 1.00 98.38 191 TYR A CA 1
ATOM 1510 C C . TYR A 1 191 ? -9.457 6.597 9.710 1.00 98.38 191 TYR A C 1
ATOM 1512 O O . TYR A 1 191 ? -10.158 6.119 10.605 1.00 98.38 191 TYR A O 1
ATOM 1520 N N . PHE A 1 192 ? -9.980 7.338 8.727 1.00 97.75 192 PHE A N 1
ATOM 1521 C CA . PHE A 1 192 ? -11.394 7.731 8.708 1.00 97.75 192 PHE A CA 1
ATOM 1522 C C . PHE A 1 192 ? -12.338 6.635 8.220 1.00 97.75 192 PHE A C 1
ATOM 1524 O O . PHE A 1 192 ? -13.523 6.684 8.543 1.00 97.75 192 PHE A O 1
ATOM 1531 N N . ASN A 1 193 ? -11.831 5.650 7.477 1.00 98.00 193 ASN A N 1
ATOM 1532 C CA . ASN A 1 193 ? -12.632 4.550 6.936 1.00 98.00 193 ASN A CA 1
ATOM 1533 C C . ASN A 1 193 ? -12.167 3.191 7.473 1.00 98.00 193 ASN A C 1
ATOM 1535 O O . ASN A 1 193 ? -12.353 2.167 6.821 1.00 98.00 193 ASN A O 1
ATOM 1539 N N . ALA A 1 194 ? -11.574 3.175 8.669 1.00 98.38 194 ALA A N 1
ATOM 1540 C CA . ALA A 1 194 ? -10.979 1.985 9.265 1.00 98.38 194 ALA A CA 1
ATOM 1541 C C . ALA A 1 194 ? -11.945 0.794 9.337 1.00 98.38 194 ALA A C 1
ATOM 1543 O O . ALA A 1 194 ? -11.547 -0.336 9.070 1.00 98.38 194 ALA A O 1
ATOM 1544 N N . SER A 1 195 ? -13.225 1.047 9.625 1.00 97.81 195 SER A N 1
ATOM 1545 C CA . SER A 1 195 ? -14.261 0.010 9.670 1.00 97.81 195 SER A CA 1
ATOM 1546 C C . SER A 1 195 ? -14.458 -0.708 8.337 1.00 97.81 195 SER A C 1
ATOM 1548 O O . SER A 1 195 ? -14.666 -1.915 8.332 1.00 97.81 195 SER A O 1
ATOM 1550 N N . PHE A 1 196 ? -14.352 0.004 7.213 1.00 97.50 196 PHE A N 1
ATOM 1551 C CA . PHE A 1 196 ? -14.468 -0.601 5.888 1.00 97.50 196 PHE A CA 1
ATOM 1552 C C . PHE A 1 196 ? -13.315 -1.572 5.616 1.00 97.50 196 PHE A C 1
ATOM 1554 O O . PHE A 1 196 ? -13.542 -2.684 5.154 1.00 97.50 196 PHE A O 1
ATOM 1561 N N . TYR A 1 197 ? -12.080 -1.171 5.923 1.00 98.19 197 TYR A N 1
ATOM 1562 C CA . TYR A 1 197 ? -10.909 -2.021 5.687 1.00 98.19 197 TYR A CA 1
ATOM 1563 C C . TYR A 1 197 ? -10.788 -3.160 6.707 1.00 98.19 197 TYR A C 1
ATOM 1565 O O . TYR A 1 197 ? -10.238 -4.209 6.387 1.00 98.19 197 TYR A O 1
ATOM 1573 N N . ALA A 1 198 ? -11.319 -2.976 7.917 1.00 97.81 198 ALA A N 1
ATOM 1574 C CA . ALA A 1 198 ? -11.381 -4.006 8.950 1.00 97.81 198 ALA A CA 1
ATOM 1575 C C . ALA A 1 198 ? -12.273 -5.198 8.554 1.00 97.81 198 ALA A C 1
ATOM 1577 O O . ALA A 1 198 ? -11.981 -6.325 8.947 1.00 97.81 198 ALA A O 1
ATOM 1578 N N . ASP A 1 199 ? -13.324 -4.947 7.769 1.00 95.38 199 ASP A N 1
ATOM 1579 C CA . ASP A 1 199 ? -14.285 -5.943 7.267 1.00 95.38 199 ASP A CA 1
ATOM 1580 C C . ASP A 1 199 ? -14.244 -6.032 5.729 1.00 95.38 199 ASP A C 1
ATOM 1582 O O . ASP A 1 199 ? -15.258 -6.181 5.046 1.00 95.38 199 ASP A O 1
ATOM 1586 N N . HIS A 1 200 ? -13.054 -5.855 5.145 1.00 95.56 200 HIS A N 1
ATOM 1587 C CA . HIS A 1 200 ? -12.918 -5.817 3.694 1.00 95.56 200 HIS A CA 1
ATOM 1588 C C . HIS A 1 200 ? -13.282 -7.178 3.071 1.00 95.56 200 HIS A C 1
ATOM 1590 O O . HIS A 1 200 ? -12.712 -8.212 3.427 1.00 95.56 200 HIS A O 1
ATOM 1596 N N . GLU A 1 201 ? -14.166 -7.172 2.066 1.00 93.50 201 GLU A N 1
ATOM 1597 C CA . GLU A 1 201 ? -14.768 -8.378 1.465 1.00 93.50 201 GLU A CA 1
ATOM 1598 C C . GLU A 1 201 ? -13.735 -9.426 1.008 1.00 93.50 201 GLU A C 1
ATOM 1600 O O . GLU A 1 201 ? -13.932 -10.626 1.200 1.00 93.50 201 GLU A O 1
ATOM 1605 N N . THR A 1 202 ? -12.584 -8.968 0.510 1.00 94.12 202 THR A N 1
ATOM 1606 C CA . THR A 1 202 ? -11.393 -9.775 0.196 1.00 94.12 202 THR A CA 1
ATOM 1607 C C . THR A 1 202 ? -11.056 -10.863 1.224 1.00 94.12 202 THR A C 1
ATOM 1609 O O . THR A 1 202 ? -10.701 -11.979 0.830 1.00 94.12 202 THR A O 1
ATOM 1612 N N . PHE A 1 203 ? -11.138 -10.573 2.526 1.00 95.06 203 PHE A N 1
ATOM 1613 C CA . PHE A 1 203 ? -10.800 -11.556 3.559 1.00 95.06 203 PHE A CA 1
ATOM 1614 C C . PHE A 1 203 ? -11.821 -12.694 3.595 1.00 95.06 203 PHE A C 1
ATOM 1616 O O . PHE A 1 203 ? -11.450 -13.867 3.628 1.00 95.06 203 PHE A O 1
ATOM 1623 N N . ASN A 1 204 ? -13.104 -12.349 3.497 1.00 91.88 204 ASN A N 1
ATOM 1624 C CA . ASN A 1 204 ? -14.207 -13.301 3.484 1.00 91.88 204 ASN A CA 1
ATOM 1625 C C . ASN A 1 204 ? -14.206 -14.149 2.201 1.00 91.88 204 ASN A C 1
ATOM 1627 O O . ASN A 1 204 ? -14.320 -15.372 2.258 1.00 91.88 204 ASN A O 1
ATOM 1631 N N . GLU A 1 205 ? -14.011 -13.526 1.037 1.00 93.31 205 GLU A N 1
ATOM 1632 C CA . GLU A 1 205 ? -13.872 -14.229 -0.248 1.00 93.31 205 GLU A CA 1
ATOM 1633 C C . GLU A 1 205 ? -12.742 -15.259 -0.226 1.00 93.31 205 GLU A C 1
ATOM 1635 O O . GLU A 1 205 ? -12.907 -16.390 -0.694 1.00 93.31 205 GLU A O 1
ATOM 1640 N N . THR A 1 206 ? -11.595 -14.872 0.333 1.00 93.50 206 THR A N 1
ATOM 1641 C CA . THR A 1 206 ? -10.422 -15.743 0.407 1.00 93.50 206 THR A CA 1
ATOM 1642 C C . THR A 1 206 ? -10.672 -16.903 1.370 1.00 93.50 206 THR A C 1
ATOM 1644 O O . THR A 1 206 ? -10.447 -18.051 0.995 1.00 93.50 206 THR A O 1
ATOM 1647 N N . ALA A 1 207 ? -11.234 -16.642 2.555 1.00 92.50 207 ALA A N 1
ATOM 1648 C CA . ALA A 1 207 ? -11.593 -17.682 3.525 1.00 92.50 207 ALA A CA 1
ATOM 1649 C C . ALA A 1 207 ? -12.653 -18.669 2.993 1.00 92.50 207 ALA A C 1
ATOM 1651 O O . ALA A 1 207 ? -12.629 -19.856 3.311 1.00 92.50 207 ALA A O 1
ATOM 1652 N N . ARG A 1 208 ? -13.592 -18.211 2.154 1.00 90.69 208 ARG A N 1
ATOM 1653 C CA . ARG A 1 208 ? -14.569 -19.097 1.489 1.00 90.69 208 ARG A CA 1
ATOM 1654 C C . ARG A 1 208 ? -13.933 -19.979 0.420 1.00 90.69 208 ARG A C 1
ATOM 1656 O O . ARG A 1 208 ? -14.421 -21.081 0.179 1.00 90.69 208 ARG A O 1
ATOM 1663 N N . SER A 1 209 ? -12.895 -19.473 -0.237 1.00 88.06 209 SER A N 1
ATOM 1664 C CA . SER A 1 209 ? -12.194 -20.176 -1.315 1.00 88.06 209 SER A CA 1
ATOM 1665 C C . SER A 1 209 ? -11.177 -21.187 -0.780 1.00 88.06 209 SER A C 1
ATOM 1667 O O . SER A 1 209 ? -10.915 -22.190 -1.440 1.00 88.06 209 SER A O 1
ATOM 1669 N N . ASP A 1 210 ? -10.648 -20.958 0.424 1.00 85.25 210 ASP A N 1
ATOM 1670 C CA . ASP A 1 210 ? -9.749 -21.865 1.134 1.00 85.25 210 ASP A CA 1
ATOM 1671 C C . ASP A 1 210 ? -10.216 -22.049 2.587 1.00 85.25 210 ASP A C 1
ATOM 1673 O O . ASP A 1 210 ? -9.931 -21.235 3.466 1.00 85.25 210 ASP A O 1
ATOM 1677 N N . ALA A 1 211 ? -10.925 -23.154 2.837 1.00 79.25 211 ALA A N 1
ATOM 1678 C CA . ALA A 1 211 ? -11.514 -23.464 4.139 1.00 79.25 211 ALA A CA 1
ATOM 1679 C C . ALA A 1 211 ? -10.480 -23.685 5.261 1.00 79.25 211 ALA A C 1
ATOM 1681 O O . ALA A 1 211 ? -10.863 -23.754 6.432 1.00 79.25 211 ALA A O 1
ATOM 1682 N N . GLU A 1 212 ? -9.187 -23.816 4.941 1.00 86.69 212 GLU A N 1
ATOM 1683 C CA . GLU A 1 212 ? -8.126 -23.892 5.948 1.00 86.69 212 GLU A CA 1
ATOM 1684 C C . GLU A 1 212 ? -7.666 -22.509 6.441 1.00 86.69 212 GLU A C 1
ATOM 1686 O O . GLU A 1 212 ? -6.880 -22.430 7.390 1.00 86.69 212 GLU A O 1
ATOM 1691 N N . LEU A 1 213 ? -8.111 -21.420 5.805 1.00 88.81 213 LEU A N 1
ATOM 1692 C CA . LEU A 1 213 ? -7.735 -20.049 6.141 1.00 88.81 213 LEU A CA 1
ATOM 1693 C C . LEU A 1 213 ? -8.893 -19.335 6.840 1.00 88.81 213 LEU A C 1
ATOM 1695 O O . LEU A 1 213 ? -9.956 -19.124 6.262 1.00 88.81 213 LEU A O 1
ATOM 1699 N N . SER A 1 214 ? -8.682 -18.923 8.092 1.00 91.75 214 SER A N 1
ATOM 1700 C CA . SER A 1 214 ? -9.650 -18.072 8.786 1.00 91.75 214 SER A CA 1
ATOM 1701 C C . SER A 1 214 ? -9.476 -16.605 8.400 1.00 91.75 214 SER A C 1
ATOM 1703 O O . SER A 1 214 ? -8.374 -16.144 8.096 1.00 91.75 214 SER A O 1
ATOM 1705 N N . GLU A 1 215 ? -10.570 -15.851 8.472 1.00 93.38 215 GLU A N 1
ATOM 1706 C CA . GLU A 1 215 ? -10.574 -14.414 8.195 1.00 93.38 215 GLU A CA 1
ATOM 1707 C C . GLU A 1 215 ? -9.594 -13.643 9.093 1.00 93.38 215 GLU A C 1
ATOM 1709 O O . GLU A 1 215 ? -8.897 -12.757 8.615 1.00 93.38 215 GLU A O 1
ATOM 1714 N N . ASP A 1 216 ? -9.476 -14.011 10.371 1.00 92.25 216 ASP A N 1
ATOM 1715 C CA . ASP A 1 216 ? -8.557 -13.346 11.304 1.00 92.25 216 ASP A CA 1
ATOM 1716 C C . ASP A 1 216 ? -7.086 -13.601 10.962 1.00 92.25 216 ASP A C 1
ATOM 1718 O O . ASP A 1 216 ? -6.257 -12.701 11.086 1.00 92.25 216 ASP A O 1
ATOM 1722 N N . VAL A 1 217 ? -6.751 -14.806 10.485 1.00 92.81 217 VAL A N 1
ATOM 1723 C CA . VAL A 1 217 ? -5.392 -15.110 10.010 1.00 92.81 217 VAL A CA 1
ATOM 1724 C C . VAL A 1 217 ? -5.087 -14.305 8.751 1.00 92.81 217 VAL A C 1
ATOM 1726 O O . VAL A 1 217 ? -4.006 -13.733 8.638 1.00 92.81 217 VAL A O 1
ATOM 1729 N N . LEU A 1 218 ? -6.038 -14.221 7.819 1.00 95.50 218 LEU A N 1
ATOM 1730 C CA . LEU A 1 218 ? -5.892 -13.423 6.601 1.00 95.50 218 LEU A CA 1
ATOM 1731 C C . LEU A 1 218 ? -5.752 -11.929 6.916 1.00 95.50 218 LEU A C 1
ATOM 1733 O O . LEU A 1 218 ? -4.902 -11.259 6.331 1.00 95.50 218 LEU A O 1
ATOM 1737 N N . PHE A 1 219 ? -6.538 -11.427 7.868 1.00 97.25 219 PHE A N 1
ATOM 1738 C CA . PHE A 1 219 ? -6.449 -10.054 8.347 1.00 97.25 219 PHE A CA 1
ATOM 1739 C C . PHE A 1 219 ? -5.064 -9.771 8.936 1.00 97.25 219 PHE A C 1
ATOM 1741 O O . PHE A 1 219 ? -4.407 -8.835 8.498 1.00 97.25 219 PHE A O 1
ATOM 1748 N N . LEU A 1 220 ? -4.561 -10.624 9.834 1.00 96.00 220 LEU A N 1
ATOM 1749 C CA . LEU A 1 220 ? -3.209 -10.505 10.396 1.00 96.00 220 LEU A CA 1
ATOM 1750 C C . LEU A 1 220 ? -2.112 -10.495 9.324 1.00 96.00 220 LEU A C 1
ATOM 1752 O O . LEU A 1 220 ? -1.194 -9.680 9.384 1.00 96.00 220 LEU A O 1
ATOM 1756 N N . VAL A 1 221 ? -2.219 -11.373 8.325 1.00 94.75 221 VAL A N 1
ATOM 1757 C CA . VAL A 1 221 ? -1.268 -11.453 7.204 1.00 94.75 221 VAL A CA 1
ATOM 1758 C C . VAL A 1 221 ? -1.261 -10.171 6.358 1.00 94.75 221 VAL A C 1
ATOM 1760 O O . VAL A 1 221 ? -0.250 -9.858 5.729 1.00 94.75 221 VAL A O 1
ATOM 1763 N N . ALA A 1 222 ? -2.358 -9.414 6.344 1.00 97.19 222 ALA A N 1
ATOM 1764 C CA . ALA A 1 222 ? -2.479 -8.166 5.600 1.00 97.19 222 ALA A CA 1
ATOM 1765 C C . ALA A 1 222 ? -1.932 -6.928 6.330 1.00 97.19 222 ALA A C 1
ATOM 1767 O O . ALA A 1 222 ? -1.861 -5.867 5.705 1.00 97.19 222 ALA A O 1
ATOM 1768 N N . LEU A 1 223 ? -1.555 -7.046 7.607 1.00 97.94 223 LEU A N 1
ATOM 1769 C CA . LEU A 1 223 ? -1.082 -5.940 8.443 1.00 97.94 223 LEU A CA 1
ATOM 1770 C C . LEU A 1 223 ? 0.444 -5.821 8.448 1.00 97.94 223 LEU A C 1
ATOM 1772 O O . LEU A 1 223 ? 1.184 -6.760 8.152 1.00 97.94 223 LEU A O 1
ATOM 1776 N N . THR A 1 224 ? 0.934 -4.654 8.856 1.00 97.44 224 THR A N 1
ATOM 1777 C CA . THR A 1 224 ? 2.303 -4.538 9.357 1.00 97.44 224 THR A CA 1
ATOM 1778 C C . THR A 1 224 ? 2.424 -5.147 10.753 1.00 97.44 224 THR A C 1
ATOM 1780 O O . THR A 1 224 ? 1.443 -5.414 11.448 1.00 97.44 224 THR A O 1
ATOM 1783 N N . LYS A 1 225 ? 3.666 -5.275 11.230 1.00 96.31 225 LYS A N 1
ATOM 1784 C CA . LYS A 1 225 ? 3.954 -5.700 12.604 1.00 96.31 225 LYS A CA 1
ATOM 1785 C C . LYS A 1 225 ? 3.261 -4.828 13.662 1.00 96.31 225 LYS A C 1
ATOM 1787 O O . LYS A 1 225 ? 2.904 -5.339 14.718 1.00 96.31 225 LYS A O 1
ATOM 1792 N N . ARG A 1 226 ? 3.094 -3.524 13.412 1.00 97.44 226 ARG A N 1
ATOM 1793 C CA . ARG A 1 226 ? 2.425 -2.617 14.359 1.00 97.44 226 ARG A CA 1
ATOM 1794 C C . ARG A 1 226 ? 0.920 -2.865 14.399 1.00 97.44 226 ARG A C 1
ATOM 1796 O O . ARG A 1 226 ? 0.378 -3.000 15.493 1.00 97.44 226 ARG A O 1
ATOM 1803 N N . GLY A 1 227 ? 0.280 -3.008 13.238 1.00 97.75 227 GLY A N 1
ATOM 1804 C CA . GLY A 1 227 ? -1.128 -3.395 13.149 1.00 97.75 227 GLY A CA 1
ATOM 1805 C C . GLY A 1 227 ? -1.402 -4.748 13.808 1.00 97.75 227 GLY A C 1
ATOM 1806 O O . GLY A 1 227 ? -2.324 -4.851 14.612 1.00 97.75 227 GLY A O 1
ATOM 1807 N N . ASP A 1 228 ? -0.563 -5.758 13.556 1.00 97.44 228 ASP A N 1
ATOM 1808 C CA . ASP A 1 228 ? -0.641 -7.074 14.215 1.00 97.44 228 ASP A CA 1
ATOM 1809 C C . ASP A 1 228 ? -0.558 -6.945 15.745 1.00 97.44 228 ASP A C 1
ATOM 1811 O O . ASP A 1 228 ? -1.439 -7.409 16.468 1.00 97.44 228 ASP A O 1
ATOM 1815 N N . GLN A 1 229 ? 0.452 -6.239 16.260 1.00 97.81 229 GLN A N 1
ATOM 1816 C CA . GLN A 1 229 ? 0.593 -6.018 17.703 1.00 97.81 229 GLN A CA 1
ATOM 1817 C C . GLN A 1 229 ? -0.628 -5.320 18.304 1.00 97.81 229 GLN A C 1
ATOM 1819 O O . GLN A 1 229 ? -1.067 -5.683 19.399 1.00 97.81 229 GLN A O 1
ATOM 1824 N N . LYS A 1 230 ? -1.183 -4.338 17.588 1.00 98.06 230 LYS A N 1
ATOM 1825 C CA . LYS A 1 230 ? -2.385 -3.626 18.006 1.00 98.06 230 LYS A CA 1
ATOM 1826 C C . LYS A 1 230 ? -3.594 -4.558 18.034 1.00 98.06 230 LYS A C 1
ATOM 1828 O O . LYS A 1 230 ? -4.250 -4.620 19.070 1.00 98.06 230 LYS A O 1
ATOM 1833 N N . PHE A 1 231 ? -3.828 -5.329 16.972 1.00 97.19 231 PHE A N 1
ATOM 1834 C CA . PHE A 1 231 ? -4.911 -6.312 16.903 1.00 97.19 231 PHE A CA 1
ATOM 1835 C C . PHE A 1 231 ? -4.775 -7.385 17.984 1.00 97.19 231 PHE A C 1
ATOM 1837 O O . PHE A 1 231 ? -5.731 -7.683 18.688 1.00 97.19 231 PHE A O 1
ATOM 1844 N N . THR A 1 232 ? -3.577 -7.929 18.183 1.00 95.31 232 THR A N 1
ATOM 1845 C CA . THR A 1 232 ? -3.316 -8.933 19.217 1.00 95.31 232 THR A CA 1
ATOM 1846 C C . THR A 1 232 ? -3.638 -8.390 20.615 1.00 95.31 232 THR A C 1
ATOM 1848 O O . THR A 1 232 ? -4.182 -9.121 21.445 1.00 95.31 232 THR A O 1
ATOM 1851 N N . ALA A 1 233 ? -3.359 -7.108 20.874 1.00 96.94 233 ALA A N 1
ATOM 1852 C CA . ALA A 1 233 ? -3.623 -6.467 22.159 1.00 96.94 233 ALA A CA 1
ATOM 1853 C C . ALA A 1 233 ? -5.097 -6.076 22.376 1.00 96.94 233 ALA A C 1
ATOM 1855 O O . ALA A 1 233 ? -5.596 -6.234 23.490 1.00 96.94 233 ALA A O 1
ATOM 1856 N N . SER A 1 234 ? -5.779 -5.545 21.357 1.00 96.94 234 SER A N 1
ATOM 1857 C CA . SER A 1 234 ? -7.157 -5.036 21.478 1.00 96.94 234 SER A CA 1
ATOM 1858 C C . SER A 1 234 ? -8.229 -6.053 21.084 1.00 96.94 234 SER A C 1
ATOM 1860 O O . SER A 1 234 ? -9.358 -5.953 21.555 1.00 96.94 234 SER A O 1
ATOM 1862 N N . GLN A 1 235 ? -7.882 -7.018 20.228 1.00 95.69 235 GLN A N 1
ATOM 1863 C CA . GLN A 1 235 ? -8.811 -7.860 19.461 1.00 95.69 235 GLN A CA 1
ATOM 1864 C C . GLN A 1 235 ? -9.802 -7.039 18.614 1.00 95.69 235 GLN A C 1
ATOM 1866 O O . GLN A 1 235 ? -10.890 -7.508 18.285 1.00 95.69 235 GLN A O 1
ATOM 1871 N N . ASP A 1 236 ? -9.422 -5.811 18.248 1.00 97.81 236 ASP A N 1
ATOM 1872 C CA . ASP A 1 236 ? -10.233 -4.881 17.463 1.00 97.81 236 ASP A CA 1
ATOM 1873 C C . ASP A 1 236 ? -9.555 -4.595 16.115 1.00 97.81 236 ASP A C 1
ATOM 1875 O O . ASP A 1 236 ? -8.487 -3.974 16.047 1.00 97.81 236 ASP A O 1
ATOM 1879 N N . LYS A 1 237 ? -10.186 -5.062 15.029 1.00 98.19 237 LYS A N 1
ATOM 1880 C CA . LYS A 1 237 ? -9.705 -4.867 13.653 1.00 98.19 237 LYS A CA 1
ATOM 1881 C C . LYS A 1 237 ? -9.700 -3.388 13.250 1.00 98.19 237 LYS A C 1
ATOM 1883 O O . LYS A 1 237 ? -8.803 -2.962 12.528 1.00 98.19 237 LYS A O 1
ATOM 1888 N N . VAL A 1 238 ? -10.658 -2.590 13.727 1.00 98.56 238 VAL A N 1
ATOM 1889 C CA . VAL A 1 238 ? -10.749 -1.152 13.425 1.00 98.56 238 VAL A CA 1
ATOM 1890 C C . VAL A 1 238 ? -9.570 -0.417 14.044 1.00 98.56 238 VAL A C 1
ATOM 1892 O O . VAL A 1 238 ? -8.908 0.361 13.357 1.00 98.56 238 VAL A O 1
ATOM 1895 N N . GLU A 1 239 ? -9.254 -0.702 15.308 1.00 98.44 239 GLU A N 1
ATOM 1896 C CA . GLU A 1 239 ? -8.078 -0.109 15.951 1.00 98.44 239 GLU A CA 1
ATOM 1897 C C . GLU A 1 239 ? -6.771 -0.526 15.259 1.00 98.44 239 GLU A C 1
ATOM 1899 O O . GLU A 1 239 ? -5.846 0.279 15.156 1.00 98.44 239 GLU A O 1
ATOM 1904 N N . ALA A 1 240 ? -6.686 -1.762 14.760 1.00 98.56 240 ALA A N 1
ATOM 1905 C CA . ALA A 1 240 ? -5.524 -2.231 14.009 1.00 98.56 240 ALA A CA 1
ATOM 1906 C C . ALA A 1 240 ? -5.355 -1.490 12.673 1.00 98.56 240 ALA A C 1
ATOM 1908 O O . ALA A 1 240 ? -4.245 -1.090 12.335 1.00 98.56 240 ALA A O 1
ATOM 1909 N N . VAL A 1 241 ? -6.444 -1.225 11.943 1.00 98.75 241 VAL A N 1
ATOM 1910 C CA . VAL A 1 241 ? -6.389 -0.403 10.720 1.00 98.75 241 VAL A CA 1
ATOM 1911 C C . VAL A 1 241 ? -6.035 1.055 11.033 1.00 98.75 241 VAL A C 1
ATOM 1913 O O . VAL A 1 241 ? -5.272 1.679 10.295 1.00 98.75 241 VAL A O 1
ATOM 1916 N N . GLN A 1 242 ? -6.535 1.617 12.136 1.00 98.50 242 GLN A N 1
ATOM 1917 C CA . GLN A 1 242 ? -6.112 2.950 12.581 1.00 98.50 242 GLN A CA 1
ATOM 1918 C C . GLN A 1 242 ? -4.617 2.987 12.923 1.00 98.50 242 GLN A C 1
ATOM 1920 O O . GLN A 1 242 ? -3.955 3.992 12.669 1.00 98.50 242 GLN A O 1
ATOM 1925 N N . GLU A 1 243 ? -4.059 1.896 13.447 1.00 98.50 243 GLU A N 1
ATOM 1926 C CA . GLU A 1 243 ? -2.616 1.772 13.651 1.00 98.50 243 GLU A CA 1
ATOM 1927 C C . GLU A 1 243 ? -1.851 1.743 12.320 1.00 98.50 243 GLU A C 1
ATOM 1929 O O . GLU A 1 243 ? -0.838 2.430 12.199 1.00 98.50 243 GLU A O 1
ATOM 1934 N N . GLU A 1 244 ? -2.354 1.055 11.288 1.00 98.69 244 GLU A N 1
ATOM 1935 C CA . GLU A 1 244 ? -1.783 1.119 9.930 1.00 98.69 244 GLU A CA 1
ATOM 1936 C C . GLU A 1 244 ? -1.785 2.559 9.383 1.00 98.69 244 GLU A C 1
ATOM 1938 O O . GLU A 1 244 ? -0.808 2.999 8.779 1.00 98.69 244 GLU A O 1
ATOM 1943 N N . ALA A 1 245 ? -2.815 3.361 9.677 1.00 98.44 245 ALA A N 1
ATOM 1944 C CA . ALA A 1 245 ? -2.806 4.786 9.337 1.00 98.44 245 ALA A CA 1
ATOM 1945 C C . ALA A 1 245 ? -1.661 5.556 10.026 1.00 98.44 245 ALA A C 1
ATOM 1947 O O . ALA A 1 245 ? -1.051 6.444 9.423 1.00 98.44 245 ALA A O 1
ATOM 1948 N N . PHE A 1 246 ? -1.324 5.216 11.274 1.00 98.06 246 PHE A N 1
ATOM 1949 C CA . PHE A 1 246 ? -0.168 5.797 11.963 1.00 98.06 246 PHE A CA 1
ATOM 1950 C C . PHE A 1 246 ? 1.171 5.314 11.398 1.00 98.06 246 PHE A C 1
ATOM 1952 O O . PHE A 1 246 ? 2.121 6.097 11.390 1.00 98.06 246 PHE A O 1
ATOM 1959 N N . VAL A 1 247 ? 1.251 4.082 10.889 1.00 97.81 247 VAL A N 1
ATOM 1960 C CA . VAL A 1 247 ? 2.422 3.594 10.139 1.00 97.81 247 VAL A CA 1
ATOM 1961 C C . VAL A 1 247 ? 2.609 4.401 8.854 1.00 97.81 247 VAL A C 1
ATOM 1963 O O . VAL A 1 247 ? 3.711 4.869 8.554 1.00 97.81 247 VAL A O 1
ATOM 1966 N N . ALA A 1 248 ? 1.524 4.668 8.127 1.00 97.38 248 ALA A N 1
ATOM 1967 C CA . ALA A 1 248 ? 1.564 5.556 6.971 1.00 97.38 248 ALA A CA 1
ATOM 1968 C C . ALA A 1 248 ? 2.030 6.976 7.354 1.00 97.38 248 ALA A C 1
ATOM 1970 O O . ALA A 1 248 ? 2.718 7.617 6.572 1.00 97.38 248 ALA A O 1
ATOM 1971 N N . CYS A 1 249 ? 1.792 7.458 8.576 1.00 94.88 249 CYS A N 1
ATOM 1972 C CA . CYS A 1 249 ? 2.301 8.764 9.024 1.00 94.88 249 CYS A CA 1
ATOM 1973 C C . CYS A 1 249 ? 3.827 8.831 9.244 1.00 94.88 249 CYS A C 1
ATOM 1975 O O . CYS A 1 249 ? 4.349 9.902 9.560 1.00 94.88 249 CYS A O 1
ATOM 1977 N N . GLU A 1 250 ? 4.556 7.723 9.120 1.00 93.44 250 GLU A N 1
ATOM 1978 C CA . GLU A 1 250 ? 5.996 7.656 9.381 1.00 93.44 250 GLU A CA 1
ATOM 1979 C C . GLU A 1 250 ? 6.760 7.399 8.083 1.00 93.44 250 GLU A C 1
ATOM 1981 O O . GLU A 1 250 ? 6.680 6.322 7.500 1.00 93.44 250 GLU A O 1
ATOM 1986 N N . LYS A 1 251 ? 7.496 8.410 7.605 1.00 92.50 251 LYS A N 1
ATOM 1987 C CA . LYS A 1 251 ? 8.315 8.292 6.392 1.00 92.50 251 LYS A CA 1
ATOM 1988 C C . LYS A 1 251 ? 9.300 7.127 6.528 1.00 92.50 251 LYS A C 1
ATOM 1990 O O . LYS A 1 251 ? 10.023 7.051 7.519 1.00 92.50 251 LYS A O 1
ATOM 1995 N N . GLY A 1 252 ? 9.375 6.286 5.502 1.00 92.19 252 GLY A N 1
ATOM 1996 C CA . GLY A 1 252 ? 10.297 5.155 5.457 1.00 92.19 252 GLY A CA 1
ATOM 1997 C C . GLY A 1 252 ? 9.833 3.914 6.222 1.00 92.19 252 GLY A C 1
ATOM 1998 O O . GLY A 1 252 ? 10.580 2.940 6.253 1.00 92.19 252 GLY A O 1
ATOM 1999 N N . GLU A 1 253 ? 8.626 3.903 6.794 1.00 95.06 253 GLU A N 1
ATOM 2000 C CA . GLU A 1 253 ? 8.030 2.674 7.327 1.00 95.06 253 GLU A CA 1
ATOM 2001 C C . GLU A 1 253 ? 7.404 1.833 6.209 1.00 95.06 253 GLU A C 1
ATOM 2003 O O . GLU A 1 253 ? 6.708 2.359 5.335 1.00 95.06 253 GLU A O 1
ATOM 2008 N N . TRP A 1 254 ? 7.623 0.519 6.254 1.00 94.94 254 TRP A N 1
ATOM 2009 C CA . TRP A 1 254 ? 7.156 -0.417 5.231 1.00 94.94 254 TRP A CA 1
ATOM 2010 C C . TRP A 1 254 ? 5.630 -0.515 5.177 1.00 94.94 254 TRP A C 1
ATOM 2012 O O . TRP A 1 254 ? 4.956 -0.545 6.203 1.00 94.94 254 TRP A O 1
ATOM 2022 N N . SER A 1 255 ? 5.095 -0.606 3.960 1.00 97.25 255 SER A N 1
ATOM 2023 C CA . SER A 1 255 ? 3.657 -0.733 3.713 1.00 97.25 255 SER A CA 1
ATOM 2024 C C . SER A 1 255 ? 3.190 -2.191 3.688 1.00 97.25 255 SER A C 1
ATOM 2026 O O . SER A 1 255 ? 3.951 -3.102 3.367 1.00 97.25 255 SER A O 1
ATOM 2028 N N . SER A 1 256 ? 1.913 -2.391 4.004 1.00 97.00 256 SER A N 1
ATOM 2029 C CA . SER A 1 256 ? 1.218 -3.684 4.035 1.00 97.00 256 SER A CA 1
ATOM 2030 C C . SER A 1 256 ? 0.147 -3.780 2.939 1.00 97.00 256 SER A C 1
ATOM 2032 O O . SER A 1 256 ? -0.059 -2.838 2.168 1.00 97.00 256 SER A O 1
ATOM 2034 N N . LEU A 1 257 ? -0.585 -4.897 2.879 1.00 98.06 257 LEU A N 1
ATOM 2035 C CA . LEU A 1 257 ? -1.709 -5.043 1.949 1.00 98.06 257 LEU A CA 1
ATOM 2036 C C . LEU A 1 257 ? -2.830 -4.037 2.258 1.00 98.06 257 LEU A C 1
ATOM 2038 O O . LEU A 1 257 ? -3.442 -3.502 1.336 1.00 98.06 257 LEU A O 1
ATOM 2042 N N . VAL A 1 258 ? -3.069 -3.718 3.535 1.00 98.38 258 VAL A N 1
ATOM 2043 C CA . VAL A 1 258 ? -4.065 -2.702 3.923 1.00 98.38 258 VAL A CA 1
ATOM 2044 C C . VAL A 1 258 ? -3.706 -1.325 3.351 1.00 98.38 258 VAL A C 1
ATOM 2046 O O . VAL A 1 258 ? -4.586 -0.597 2.895 1.00 98.38 258 VAL A O 1
ATOM 2049 N N . HIS A 1 259 ? -2.416 -0.988 3.267 1.00 98.69 259 HIS A N 1
ATOM 2050 C CA . HIS A 1 259 ? -1.971 0.251 2.623 1.00 98.69 259 HIS A CA 1
ATOM 2051 C C . HIS A 1 259 ? -2.253 0.262 1.114 1.00 98.69 259 HIS A C 1
ATOM 2053 O O . HIS A 1 259 ? -2.682 1.287 0.589 1.00 98.69 259 HIS A O 1
ATOM 2059 N N . LEU A 1 260 ? -2.073 -0.870 0.422 1.00 98.31 260 LEU A N 1
ATOM 2060 C CA . LEU A 1 260 ? -2.477 -1.037 -0.982 1.00 98.31 260 LEU A CA 1
ATOM 2061 C C . LEU A 1 260 ? -3.994 -0.863 -1.168 1.00 98.31 260 LEU A C 1
ATOM 2063 O O . LEU A 1 260 ? -4.424 -0.206 -2.117 1.00 98.31 260 LEU A O 1
ATOM 2067 N N . MET A 1 261 ? -4.805 -1.391 -0.244 1.00 98.19 261 MET A N 1
ATOM 2068 C CA . MET A 1 261 ? -6.259 -1.186 -0.248 1.00 98.19 261 MET A CA 1
ATOM 2069 C C . MET A 1 261 ? -6.624 0.291 -0.099 1.00 98.19 261 MET A C 1
ATOM 2071 O O . MET A 1 261 ? -7.359 0.822 -0.933 1.00 98.19 261 MET A O 1
ATOM 2075 N N . GLY A 1 262 ? -6.058 0.979 0.895 1.00 98.25 262 GLY A N 1
ATOM 2076 C CA . GLY A 1 262 ? -6.255 2.420 1.076 1.00 98.25 262 GLY A CA 1
ATOM 2077 C C . GLY A 1 262 ? -5.788 3.237 -0.132 1.00 98.25 262 GLY A C 1
ATOM 2078 O O . GLY A 1 262 ? -6.474 4.164 -0.562 1.00 98.25 262 GLY A O 1
ATOM 2079 N N . LEU A 1 263 ? -4.656 2.859 -0.730 1.00 98.50 263 LEU A N 1
ATOM 2080 C CA . LEU A 1 263 ? -4.116 3.509 -1.921 1.00 98.50 263 LEU A CA 1
ATOM 2081 C C . LEU A 1 263 ? -5.095 3.444 -3.095 1.00 98.50 263 LEU A C 1
ATOM 2083 O O . LEU A 1 263 ? -5.336 4.483 -3.706 1.00 98.50 263 LEU A O 1
ATOM 2087 N N . SER A 1 264 ? -5.699 2.281 -3.366 1.00 97.12 264 SER A N 1
ATOM 2088 C CA . SER A 1 264 ? -6.678 2.124 -4.458 1.00 97.12 264 SER A CA 1
ATOM 2089 C C . SER A 1 264 ? -7.835 3.127 -4.348 1.00 97.12 264 SER A C 1
ATOM 2091 O O . SER A 1 264 ? -8.237 3.739 -5.340 1.00 97.12 264 SER A O 1
ATOM 2093 N N . SER A 1 265 ? -8.302 3.392 -3.124 1.00 96.38 265 SER A N 1
ATOM 2094 C CA . SER A 1 265 ? -9.329 4.394 -2.825 1.00 96.38 265 SER A CA 1
ATOM 2095 C C . SER A 1 265 ? -8.830 5.823 -3.035 1.00 96.38 265 SER A C 1
ATOM 2097 O O . SER A 1 265 ? -9.504 6.618 -3.695 1.00 96.38 265 SER A O 1
ATOM 2099 N N . VAL A 1 266 ? -7.631 6.145 -2.539 1.00 96.25 266 VAL A N 1
ATOM 2100 C CA . VAL A 1 266 ? -7.012 7.478 -2.677 1.00 96.25 266 VAL A CA 1
ATOM 2101 C C . VAL A 1 266 ? -6.825 7.868 -4.140 1.00 96.25 266 VAL A C 1
ATOM 2103 O O . VAL A 1 266 ? -7.136 9.003 -4.512 1.00 96.25 266 VAL A O 1
ATOM 2106 N N . VAL A 1 267 ? -6.347 6.934 -4.968 1.00 93.56 267 VAL A N 1
ATOM 2107 C CA . VAL A 1 267 ? -6.166 7.148 -6.413 1.00 93.56 267 VAL A CA 1
ATOM 2108 C C . VAL A 1 267 ? -7.444 6.889 -7.213 1.00 93.56 267 VAL A C 1
ATOM 2110 O O . VAL A 1 267 ? -7.468 7.113 -8.421 1.00 93.56 267 VAL A O 1
ATOM 2113 N N . SER A 1 268 ? -8.507 6.418 -6.552 1.00 92.56 268 SER A N 1
ATOM 2114 C CA . SER A 1 268 ? -9.804 6.080 -7.154 1.00 92.56 268 SER A CA 1
ATOM 2115 C C . SER A 1 268 ? -9.677 5.164 -8.378 1.00 92.56 268 SER A C 1
ATOM 2117 O O . SER A 1 268 ? -10.400 5.316 -9.360 1.00 92.56 268 SER A O 1
ATOM 2119 N N . THR A 1 269 ? -8.729 4.228 -8.323 1.00 90.81 269 THR A N 1
ATOM 2120 C CA . THR A 1 269 ? -8.350 3.350 -9.433 1.00 90.81 269 THR A CA 1
ATOM 2121 C C . THR A 1 269 ? -8.119 1.936 -8.899 1.00 90.81 269 THR A C 1
ATOM 2123 O O . THR A 1 269 ? -7.437 1.798 -7.880 1.00 90.81 269 THR A O 1
ATOM 2126 N N . PRO A 1 270 ? -8.654 0.880 -9.544 1.00 95.00 270 PRO A N 1
ATOM 2127 C CA . PRO A 1 270 ? -8.332 -0.490 -9.167 1.00 95.00 270 PRO A CA 1
ATOM 2128 C C . PRO A 1 270 ? -6.829 -0.753 -9.254 1.00 95.00 270 PRO A C 1
ATOM 2130 O O . PRO A 1 270 ? -6.181 -0.361 -10.227 1.00 95.00 270 PRO A O 1
ATOM 2133 N N . ILE A 1 271 ? -6.286 -1.444 -8.254 1.00 96.75 271 ILE A N 1
ATOM 2134 C CA . ILE A 1 271 ? -4.880 -1.848 -8.229 1.00 96.75 271 ILE A CA 1
ATOM 2135 C C . ILE A 1 271 ? -4.811 -3.359 -8.385 1.00 96.75 271 ILE A C 1
ATOM 2137 O O . ILE A 1 271 ? -5.314 -4.089 -7.532 1.00 96.75 271 ILE A O 1
ATOM 2141 N N . PHE A 1 272 ? -4.157 -3.849 -9.435 1.00 96.75 272 PHE A N 1
ATOM 2142 C CA . PHE A 1 272 ? -3.722 -5.235 -9.459 1.00 96.75 272 PHE A CA 1
ATOM 2143 C C . PHE A 1 272 ? -2.472 -5.361 -8.590 1.00 96.75 272 PHE A C 1
ATOM 2145 O O . PHE A 1 272 ? -1.372 -4.969 -8.981 1.00 96.75 272 PHE A O 1
ATOM 2152 N N . SER A 1 273 ? -2.671 -5.889 -7.385 1.00 97.56 273 SER A N 1
ATOM 2153 C CA . SER A 1 273 ? -1.601 -6.304 -6.496 1.00 97.56 273 SER A CA 1
ATOM 2154 C C . SER A 1 273 ? -1.065 -7.643 -6.996 1.00 97.56 273 SER A C 1
ATOM 2156 O O . SER A 1 273 ? -1.700 -8.679 -6.820 1.00 97.56 273 SER A O 1
ATOM 2158 N N . MET A 1 274 ? 0.057 -7.617 -7.707 1.00 96.81 274 MET A N 1
ATOM 2159 C CA . MET A 1 274 ? 0.673 -8.807 -8.286 1.00 96.81 274 MET A CA 1
ATOM 2160 C C . MET A 1 274 ? 1.652 -9.393 -7.285 1.00 96.81 274 MET A C 1
ATOM 2162 O O . MET A 1 274 ? 2.619 -8.740 -6.901 1.00 96.81 274 MET A O 1
ATOM 2166 N N . TYR A 1 275 ? 1.423 -10.628 -6.861 1.00 95.69 275 TYR A N 1
ATOM 2167 C CA . TYR A 1 275 ? 2.391 -11.367 -6.057 1.00 95.69 275 TYR A CA 1
ATOM 2168 C C . TYR A 1 275 ? 3.119 -12.396 -6.935 1.00 95.69 275 TYR A C 1
ATOM 2170 O O . TYR A 1 275 ? 2.423 -13.080 -7.691 1.00 95.69 275 TYR A O 1
ATOM 2178 N N . PRO A 1 276 ? 4.456 -12.542 -6.836 1.00 93.31 276 PRO A N 1
ATOM 2179 C CA . PRO A 1 276 ? 5.221 -13.490 -7.650 1.00 93.31 276 PRO A CA 1
ATOM 2180 C C . PRO A 1 276 ? 4.759 -14.948 -7.521 1.00 93.31 276 PRO A C 1
ATOM 2182 O O . PRO A 1 276 ? 4.113 -15.333 -6.538 1.00 93.31 276 PRO A O 1
ATOM 2185 N N . ASP A 1 277 ? 5.150 -15.783 -8.487 1.00 89.19 277 ASP A N 1
ATOM 2186 C CA . ASP A 1 277 ? 4.897 -17.233 -8.500 1.00 89.19 277 ASP A CA 1
ATOM 2187 C C . ASP A 1 277 ? 5.811 -17.986 -7.535 1.00 89.19 277 ASP A C 1
ATOM 2189 O O . ASP A 1 277 ? 6.708 -18.747 -7.897 1.00 89.19 277 ASP A O 1
ATOM 2193 N N . VAL A 1 278 ? 5.567 -17.758 -6.250 1.00 83.19 278 VAL A N 1
ATOM 2194 C CA . VAL A 1 278 ? 6.267 -18.409 -5.149 1.00 83.19 278 VAL A CA 1
ATOM 2195 C C . VAL A 1 278 ? 5.289 -19.230 -4.322 1.00 83.19 278 VAL A C 1
ATOM 2197 O O . VAL A 1 278 ? 4.103 -18.909 -4.222 1.00 83.19 278 VAL A O 1
ATOM 2200 N N . CYS A 1 279 ? 5.795 -20.290 -3.689 1.00 77.31 279 CYS A N 1
ATOM 2201 C CA . CYS A 1 279 ? 5.014 -21.147 -2.800 1.00 77.31 279 CYS A CA 1
ATOM 2202 C C . CYS A 1 279 ? 4.687 -20.414 -1.484 1.00 77.31 279 CYS A C 1
ATOM 2204 O O . CYS A 1 279 ? 5.276 -20.670 -0.433 1.00 77.31 279 CYS A O 1
ATOM 2206 N N . PHE A 1 280 ? 3.749 -19.473 -1.551 1.00 83.31 280 PHE A N 1
ATOM 2207 C CA . PHE A 1 280 ? 3.274 -18.677 -0.431 1.00 83.31 280 PHE A CA 1
ATOM 2208 C C . PHE A 1 280 ? 1.804 -18.994 -0.156 1.00 83.31 280 PHE A C 1
ATOM 2210 O O . PHE A 1 280 ? 0.938 -18.759 -0.997 1.00 83.31 280 PHE A O 1
ATOM 2217 N N . ARG A 1 281 ? 1.518 -19.510 1.047 1.00 85.69 281 ARG A N 1
ATOM 2218 C CA . ARG A 1 281 ? 0.180 -19.989 1.445 1.00 85.69 281 ARG A CA 1
ATOM 2219 C C . ARG A 1 281 ? -0.920 -18.939 1.266 1.00 85.69 281 ARG A C 1
ATOM 2221 O O . ARG A 1 281 ? -2.045 -19.292 0.952 1.00 85.69 281 ARG A O 1
ATOM 2228 N N . TYR A 1 282 ? -0.589 -17.662 1.438 1.00 90.81 282 TYR A N 1
ATOM 2229 C CA . TYR A 1 282 ? -1.548 -16.561 1.351 1.00 90.81 282 TYR A CA 1
ATOM 2230 C C . TYR A 1 282 ? -1.465 -15.810 0.014 1.00 90.81 282 TYR A C 1
ATOM 2232 O O . TYR A 1 282 ? -1.932 -14.676 -0.084 1.00 90.81 282 TYR A O 1
ATOM 2240 N N . ARG A 1 283 ? -0.874 -16.410 -1.035 1.00 91.25 283 ARG A N 1
ATOM 2241 C CA . ARG A 1 283 ? -0.759 -15.771 -2.359 1.00 91.25 283 ARG A CA 1
ATOM 2242 C C . ARG A 1 283 ? -2.125 -15.362 -2.905 1.00 91.25 283 ARG A C 1
ATOM 2244 O O . ARG A 1 283 ? -2.225 -14.280 -3.450 1.00 91.25 283 ARG A O 1
ATOM 2251 N N . CYS A 1 284 ? -3.182 -16.146 -2.698 1.00 90.62 284 CYS A N 1
ATOM 2252 C CA . CYS A 1 284 ? -4.550 -15.807 -3.127 1.00 90.62 284 CYS A CA 1
ATOM 2253 C C . CYS A 1 284 ? -5.124 -14.526 -2.483 1.00 90.62 284 CYS A C 1
ATOM 2255 O O . CYS A 1 284 ? -5.997 -13.875 -3.062 1.00 90.62 284 CYS A O 1
ATOM 2257 N N . LEU A 1 285 ? -4.630 -14.150 -1.298 1.00 94.94 285 LEU A N 1
ATOM 2258 C CA . LEU A 1 285 ? -4.973 -12.890 -0.642 1.00 94.94 285 LEU A CA 1
ATOM 2259 C C . LEU A 1 285 ? -4.203 -11.714 -1.260 1.00 94.94 285 LEU A C 1
ATOM 2261 O O . LEU A 1 285 ? -4.770 -10.640 -1.434 1.00 94.94 285 LEU A O 1
ATOM 2265 N N . MET A 1 286 ? -2.919 -11.923 -1.569 1.00 95.19 286 MET A N 1
ATOM 2266 C CA . MET A 1 286 ? -1.999 -10.874 -2.031 1.00 95.19 286 MET A CA 1
ATOM 2267 C C . MET A 1 286 ? -2.053 -10.632 -3.541 1.00 95.19 286 MET A C 1
ATOM 2269 O O . MET A 1 286 ? -1.941 -9.496 -3.977 1.00 95.19 286 MET A O 1
ATOM 2273 N N . HIS A 1 287 ? -2.201 -11.696 -4.330 1.00 95.75 287 HIS A N 1
ATOM 2274 C CA . HIS A 1 287 ? -2.279 -11.690 -5.785 1.00 95.75 287 HIS A CA 1
ATOM 2275 C C . HIS A 1 287 ? -3.736 -11.478 -6.211 1.00 95.75 287 HIS A C 1
ATOM 2277 O O . HIS A 1 287 ? -4.482 -12.444 -6.392 1.00 95.75 287 HIS A O 1
ATOM 2283 N N . ARG A 1 288 ? -4.177 -10.221 -6.306 1.00 95.00 288 ARG A N 1
ATOM 2284 C CA . ARG A 1 288 ? -5.558 -9.883 -6.693 1.00 95.00 288 ARG A CA 1
ATOM 2285 C C . ARG A 1 288 ? -5.726 -8.443 -7.150 1.00 95.00 288 ARG A C 1
ATOM 2287 O O . ARG A 1 288 ? -4.930 -7.563 -6.829 1.00 95.00 288 ARG A O 1
ATOM 2294 N N . ILE A 1 289 ? -6.838 -8.201 -7.837 1.00 95.50 289 ILE A N 1
ATOM 2295 C CA . ILE A 1 289 ? -7.342 -6.852 -8.080 1.00 95.50 289 ILE A CA 1
ATOM 2296 C C . ILE A 1 289 ? -8.018 -6.348 -6.804 1.00 95.50 289 ILE A C 1
ATOM 2298 O O . ILE A 1 289 ? -8.920 -6.987 -6.262 1.00 95.50 289 ILE A O 1
ATOM 2302 N N . ILE A 1 290 ? -7.571 -5.190 -6.338 1.00 95.81 290 ILE A N 1
ATOM 2303 C CA . ILE A 1 290 ? -8.117 -4.467 -5.200 1.00 95.81 290 ILE A CA 1
ATOM 2304 C C . ILE A 1 290 ? -8.893 -3.276 -5.746 1.00 95.81 290 ILE A C 1
ATOM 2306 O O . ILE A 1 290 ? -8.331 -2.412 -6.423 1.00 95.81 290 ILE A O 1
ATOM 2310 N N . ASN A 1 291 ? -10.192 -3.249 -5.470 1.00 95.06 291 ASN A N 1
ATOM 2311 C CA . ASN A 1 291 ? -11.059 -2.170 -5.914 1.00 95.06 291 ASN A CA 1
ATOM 2312 C C . ASN A 1 291 ? -11.057 -1.016 -4.903 1.00 95.06 291 ASN A C 1
ATOM 2314 O O . ASN A 1 291 ? -11.002 -1.272 -3.698 1.00 95.06 291 ASN A O 1
ATOM 2318 N N . PRO A 1 292 ? -11.196 0.236 -5.376 1.00 94.75 292 PRO A N 1
ATOM 2319 C CA . PRO A 1 292 ? -11.437 1.378 -4.506 1.00 94.75 292 PRO A CA 1
ATOM 2320 C C . PRO A 1 292 ? -12.660 1.140 -3.620 1.00 94.75 292 PRO A C 1
ATOM 2322 O O . PRO A 1 292 ? -13.654 0.553 -4.062 1.00 94.75 292 PRO A O 1
ATOM 2325 N N . ARG A 1 293 ? -12.633 1.676 -2.398 1.00 93.75 293 ARG A N 1
ATOM 2326 C CA . ARG A 1 293 ? -13.817 1.738 -1.541 1.00 93.75 293 ARG A CA 1
ATOM 2327 C C . ARG A 1 293 ? -14.966 2.407 -2.311 1.00 93.75 293 ARG A C 1
ATOM 2329 O O . ARG A 1 293 ? -14.774 3.516 -2.822 1.00 93.75 293 ARG A O 1
ATOM 2336 N N . PRO A 1 294 ? -16.161 1.789 -2.384 1.00 86.69 294 PRO A N 1
ATOM 2337 C CA . PRO A 1 294 ? -17.297 2.382 -3.075 1.00 86.69 294 PRO A CA 1
ATOM 2338 C C . PRO A 1 294 ? -17.628 3.764 -2.500 1.00 86.69 294 PRO A C 1
ATOM 2340 O O . PRO A 1 294 ? -17.853 3.919 -1.299 1.00 86.69 294 PRO A O 1
ATOM 2343 N N . SER A 1 295 ? -17.655 4.780 -3.360 1.00 74.12 295 SER A N 1
ATOM 2344 C CA . SER A 1 295 ? -18.172 6.105 -3.015 1.00 74.12 295 SER A CA 1
ATOM 2345 C C . SER A 1 295 ? -19.661 6.162 -3.351 1.00 74.12 295 SER A C 1
ATOM 2347 O O . SER A 1 295 ? -20.055 5.710 -4.426 1.00 74.12 295 SER A O 1
ATOM 2349 N N . GLU A 1 296 ? -20.487 6.775 -2.491 1.00 52.28 296 GLU A N 1
ATOM 2350 C CA . GLU A 1 296 ? -21.930 6.980 -2.747 1.00 52.28 296 GLU A CA 1
ATOM 2351 C C . GLU A 1 296 ? -22.210 7.707 -4.078 1.00 52.28 296 GLU A C 1
ATOM 2353 O O . GLU A 1 296 ? -23.311 7.630 -4.620 1.00 52.28 296 GLU A O 1
ATOM 2358 N N . MET A 1 297 ? -21.205 8.394 -4.631 1.00 49.00 297 MET A N 1
ATOM 2359 C CA . MET A 1 297 ? -21.296 9.173 -5.865 1.00 49.00 297 MET A CA 1
ATOM 2360 C C . MET A 1 297 ? -20.862 8.422 -7.135 1.00 49.00 297 MET A C 1
ATOM 2362 O O . MET A 1 297 ? -20.936 8.994 -8.220 1.00 49.00 297 MET A O 1
ATOM 2366 N N . SER A 1 298 ? -20.411 7.167 -7.030 1.00 44.69 298 SER A N 1
ATOM 2367 C CA . SER A 1 298 ? -19.845 6.398 -8.148 1.00 44.69 298 SER A CA 1
ATOM 2368 C C . SER A 1 298 ? -20.612 5.098 -8.381 1.00 44.69 298 SER A C 1
ATOM 2370 O O . SER A 1 298 ? -20.120 4.000 -8.129 1.00 44.69 298 SER A O 1
ATOM 2372 N N . LEU A 1 299 ? -21.837 5.217 -8.890 1.00 39.91 299 LEU A N 1
ATOM 2373 C CA . LEU A 1 299 ? -22.485 4.109 -9.584 1.00 39.91 299 LEU A CA 1
ATOM 2374 C C . LEU A 1 299 ? -21.954 4.098 -11.023 1.00 39.91 299 LEU A C 1
ATOM 2376 O O . LEU A 1 299 ? -22.086 5.105 -11.713 1.00 39.91 299 LEU A O 1
ATOM 2380 N N . GLN A 1 300 ? -21.436 2.940 -11.447 1.00 43.12 300 GLN A N 1
ATOM 2381 C CA . GLN A 1 300 ? -20.896 2.551 -12.766 1.00 43.12 300 GLN A CA 1
ATOM 2382 C C . GLN A 1 300 ? -19.354 2.451 -12.813 1.00 43.12 300 GLN A C 1
ATOM 2384 O O . GLN A 1 300 ? -18.667 3.414 -12.473 1.00 43.12 300 GLN A O 1
ATOM 2389 N N . PRO A 1 301 ? -18.801 1.315 -13.284 1.00 39.62 301 PRO A N 1
ATOM 2390 C CA . PRO A 1 301 ? -17.402 1.234 -13.666 1.00 39.62 301 PRO A CA 1
ATOM 2391 C C . PRO A 1 301 ? -17.215 2.066 -14.936 1.00 39.62 301 PRO A C 1
ATOM 2393 O O . PRO A 1 301 ? -17.744 1.740 -15.998 1.00 39.62 301 PRO A O 1
ATOM 2396 N N . THR A 1 302 ? -16.481 3.169 -14.834 1.00 44.41 302 THR A N 1
ATOM 2397 C CA . THR A 1 302 ? -15.764 3.694 -15.996 1.00 44.41 302 THR A CA 1
ATOM 2398 C C . THR A 1 302 ? -14.772 2.623 -16.464 1.00 44.41 302 THR A C 1
ATOM 2400 O O . THR A 1 302 ? -14.358 1.791 -15.657 1.00 44.41 302 THR A O 1
ATOM 2403 N N . ASP A 1 303 ? -14.391 2.622 -17.748 1.00 52.69 303 ASP A N 1
ATOM 2404 C CA . ASP A 1 303 ? -13.232 1.875 -18.281 1.00 52.69 303 ASP A CA 1
ATOM 2405 C C . ASP A 1 303 ? -11.941 2.388 -17.601 1.00 52.69 303 ASP A C 1
ATOM 2407 O O . ASP A 1 303 ? -11.103 3.069 -18.194 1.00 52.69 303 ASP A O 1
ATOM 2411 N N . ALA A 1 304 ? -11.829 2.178 -16.292 1.00 58.47 304 ALA A N 1
ATOM 2412 C CA . ALA A 1 304 ? -10.746 2.656 -15.466 1.00 58.47 304 ALA A CA 1
ATOM 2413 C C . ALA A 1 304 ? -9.539 1.765 -15.742 1.00 58.47 304 ALA A C 1
ATOM 2415 O O . ALA A 1 304 ? -9.571 0.558 -15.502 1.00 58.47 304 ALA A O 1
ATOM 2416 N N . SER A 1 305 ? -8.478 2.376 -16.269 1.00 81.19 305 SER A N 1
ATOM 2417 C CA . SER A 1 305 ? -7.178 1.728 -16.410 1.00 81.19 305 SER A CA 1
ATOM 2418 C C . SER A 1 305 ? -6.746 1.173 -15.057 1.00 81.19 305 SER A C 1
ATOM 2420 O O . SER A 1 305 ? -6.710 1.913 -14.081 1.00 81.19 305 SER A O 1
ATOM 2422 N N . ILE A 1 306 ? -6.410 -0.112 -14.993 1.00 90.19 306 ILE A N 1
ATOM 2423 C CA . ILE A 1 306 ? -5.925 -0.753 -13.767 1.00 90.19 306 ILE A CA 1
ATOM 2424 C C . ILE A 1 306 ? -4.476 -0.316 -13.520 1.00 90.19 306 ILE A C 1
ATOM 2426 O O . ILE A 1 306 ? -3.664 -0.291 -14.447 1.00 90.19 306 ILE A O 1
ATOM 2430 N N . MET A 1 307 ? -4.146 0.017 -12.274 1.00 93.94 307 MET A N 1
ATOM 2431 C CA . MET A 1 307 ? -2.772 0.259 -11.838 1.00 93.94 307 MET A CA 1
ATOM 2432 C C . MET A 1 307 ? -2.131 -1.076 -11.443 1.00 93.94 307 MET A C 1
ATOM 2434 O O . MET A 1 307 ? -2.687 -1.799 -10.624 1.00 93.94 307 MET A O 1
ATOM 2438 N N . ASN A 1 308 ? -0.968 -1.419 -11.995 1.00 96.00 308 ASN A N 1
ATOM 2439 C CA . ASN A 1 308 ? -0.307 -2.693 -11.697 1.00 96.00 308 ASN A CA 1
ATOM 2440 C C . ASN A 1 308 ? 0.894 -2.454 -10.779 1.00 96.00 308 ASN A C 1
ATOM 2442 O O . ASN A 1 308 ? 1.795 -1.687 -11.123 1.00 96.00 308 ASN A O 1
ATOM 2446 N N . ILE A 1 309 ? 0.902 -3.099 -9.612 1.00 98.25 309 ILE A N 1
ATOM 2447 C CA . ILE A 1 309 ? 1.991 -3.004 -8.632 1.00 98.25 309 ILE A CA 1
ATOM 2448 C C . ILE A 1 309 ? 2.399 -4.417 -8.224 1.00 98.25 309 ILE A C 1
ATOM 2450 O O . ILE A 1 309 ? 1.564 -5.207 -7.783 1.00 98.25 309 ILE A O 1
ATOM 2454 N N . LEU A 1 310 ? 3.691 -4.716 -8.336 1.00 97.94 310 LEU A N 1
ATOM 2455 C CA . LEU A 1 310 ? 4.272 -6.015 -8.013 1.00 97.94 310 LEU A CA 1
ATOM 2456 C C . LEU A 1 310 ? 4.952 -5.998 -6.640 1.00 97.94 310 LEU A C 1
ATOM 2458 O O . LEU A 1 310 ? 5.737 -5.097 -6.336 1.00 97.94 310 LEU A O 1
ATOM 2462 N N . TRP A 1 311 ? 4.692 -7.034 -5.839 1.00 96.81 311 TRP A N 1
ATOM 2463 C CA . TRP A 1 311 ? 5.444 -7.363 -4.624 1.00 96.81 311 TRP A CA 1
ATOM 2464 C C . TRP A 1 311 ? 6.815 -7.944 -5.000 1.00 96.81 311 TRP A C 1
ATOM 2466 O O . TRP A 1 311 ? 7.000 -9.159 -5.107 1.00 96.81 311 TRP A O 1
ATOM 2476 N N . SER A 1 312 ? 7.779 -7.061 -5.219 1.00 94.25 312 SER A N 1
ATOM 2477 C CA . SER A 1 312 ? 9.124 -7.396 -5.678 1.00 94.25 312 SER A CA 1
ATOM 2478 C C . SER A 1 312 ? 10.115 -7.525 -4.515 1.00 94.25 312 SER A C 1
ATOM 2480 O O . SER A 1 312 ? 9.770 -7.504 -3.322 1.00 94.25 312 SER A O 1
ATOM 2482 N N . ARG A 1 313 ? 11.382 -7.676 -4.878 1.00 89.31 313 ARG A N 1
ATOM 2483 C CA . ARG A 1 313 ? 12.520 -7.636 -3.982 1.00 89.31 313 ARG A CA 1
ATOM 2484 C C . ARG A 1 313 ? 13.587 -6.717 -4.556 1.00 89.31 313 ARG A C 1
ATOM 2486 O O . ARG A 1 313 ? 13.850 -6.752 -5.749 1.00 89.31 313 ARG A O 1
ATOM 2493 N N . ASP A 1 314 ? 14.216 -5.953 -3.677 1.00 85.62 314 ASP A N 1
ATOM 2494 C CA . ASP A 1 314 ? 15.471 -5.274 -3.973 1.00 85.62 314 ASP A CA 1
ATOM 2495 C C . ASP A 1 314 ? 16.655 -6.085 -3.429 1.00 85.62 314 ASP A C 1
ATOM 2497 O O . ASP A 1 314 ? 16.602 -6.642 -2.322 1.00 85.62 314 ASP A O 1
ATOM 2501 N N . GLY A 1 315 ? 17.718 -6.166 -4.227 1.00 78.44 315 GLY A N 1
ATOM 2502 C CA . GLY A 1 315 ? 18.884 -7.009 -3.976 1.00 78.44 315 GLY A CA 1
ATOM 2503 C C . GLY A 1 315 ? 18.716 -8.471 -4.417 1.00 78.44 315 GLY A C 1
ATOM 2504 O O . GLY A 1 315 ? 17.786 -8.846 -5.125 1.00 78.44 315 GLY A O 1
ATOM 2505 N N . ASN A 1 316 ? 19.660 -9.325 -4.015 1.00 68.81 316 ASN A N 1
ATOM 2506 C CA . ASN A 1 316 ? 19.720 -10.702 -4.509 1.00 68.81 316 ASN A CA 1
ATOM 2507 C C . ASN A 1 316 ? 18.582 -11.586 -3.966 1.00 68.81 316 ASN A C 1
ATOM 2509 O O . ASN A 1 316 ? 18.153 -11.469 -2.811 1.00 68.81 316 ASN A O 1
ATOM 2513 N N . LEU A 1 317 ? 18.157 -12.559 -4.778 1.00 71.12 317 LEU A N 1
ATOM 2514 C CA . LEU A 1 317 ? 17.334 -13.673 -4.310 1.00 71.12 317 LEU A CA 1
ATOM 2515 C C . LEU A 1 317 ? 18.092 -14.416 -3.199 1.00 71.12 317 LEU A C 1
ATOM 2517 O O . LEU A 1 317 ? 19.281 -14.717 -3.335 1.00 71.12 317 LEU A O 1
ATOM 2521 N N . ASP A 1 318 ? 17.417 -14.680 -2.077 1.00 66.56 318 ASP A N 1
ATOM 2522 C CA . ASP A 1 318 ? 18.028 -15.453 -0.995 1.00 66.56 318 ASP A CA 1
ATOM 2523 C C . ASP A 1 318 ? 18.155 -16.895 -1.485 1.00 66.56 318 ASP A C 1
ATOM 2525 O O . ASP A 1 318 ? 17.165 -17.597 -1.661 1.00 66.56 318 ASP A O 1
ATOM 2529 N N . SER A 1 319 ? 19.381 -17.302 -1.800 1.00 61.53 319 SER A N 1
ATOM 2530 C CA . SER A 1 319 ? 19.696 -18.628 -2.334 1.00 61.53 319 SER A CA 1
ATOM 2531 C C . SER A 1 319 ? 20.040 -19.631 -1.234 1.00 61.53 319 SER A C 1
ATOM 2533 O O . SER A 1 319 ? 20.498 -20.741 -1.518 1.00 61.53 319 SER A O 1
ATOM 2535 N N . ARG A 1 320 ? 19.848 -19.265 0.043 1.00 70.56 320 ARG A N 1
ATOM 2536 C CA . ARG A 1 320 ? 20.068 -20.188 1.158 1.00 70.56 320 ARG A CA 1
ATOM 2537 C C . ARG A 1 320 ? 19.007 -21.296 1.126 1.00 70.56 320 ARG A C 1
ATOM 2539 O O . ARG A 1 320 ? 17.818 -20.975 1.055 1.00 70.56 320 ARG A O 1
ATOM 2546 N N . PRO A 1 321 ? 19.401 -22.580 1.237 1.00 53.47 321 PRO A N 1
ATOM 2547 C CA . PRO A 1 321 ? 18.455 -23.691 1.280 1.00 53.47 321 PRO A CA 1
ATOM 2548 C C . PRO A 1 321 ? 17.377 -23.476 2.346 1.00 53.47 321 PRO A C 1
ATOM 2550 O O . PRO A 1 321 ? 17.687 -23.168 3.499 1.00 53.47 321 PRO A O 1
ATOM 2553 N N . GLY A 1 322 ? 16.112 -23.618 1.949 1.00 63.66 322 GLY A N 1
ATOM 2554 C CA . GLY A 1 322 ? 14.952 -23.435 2.825 1.00 63.66 322 GLY A CA 1
ATOM 2555 C C . GLY A 1 322 ? 14.578 -21.984 3.151 1.00 63.66 322 GLY A C 1
ATOM 2556 O O . GLY A 1 322 ? 13.641 -21.780 3.923 1.00 63.66 322 GLY A O 1
ATOM 2557 N N . SER A 1 323 ? 15.263 -20.980 2.593 1.00 63.78 323 SER A N 1
ATOM 2558 C CA . SER A 1 323 ? 14.811 -19.589 2.696 1.00 63.78 323 SER A CA 1
ATOM 2559 C C . SER A 1 323 ? 13.590 -19.359 1.802 1.00 63.78 323 SER A C 1
ATOM 2561 O O . SER A 1 323 ? 13.512 -19.855 0.680 1.00 63.78 323 SER A O 1
ATOM 2563 N N . TRP A 1 324 ? 12.590 -18.653 2.327 1.00 67.88 324 TRP A N 1
ATOM 2564 C CA . TRP A 1 324 ? 11.389 -18.312 1.570 1.00 67.88 324 TRP A CA 1
ATOM 2565 C C . TRP A 1 324 ? 11.570 -16.968 0.881 1.00 67.88 324 TRP A C 1
ATOM 2567 O O . TRP A 1 324 ? 12.218 -16.060 1.413 1.00 67.88 324 TRP A O 1
ATOM 2577 N N . TYR A 1 325 ? 10.957 -16.825 -0.294 1.00 77.00 325 TYR A N 1
ATOM 2578 C CA . TYR A 1 325 ? 10.826 -15.515 -0.906 1.00 77.00 325 TYR A CA 1
ATOM 2579 C C . TYR A 1 325 ? 10.017 -14.614 0.027 1.00 77.00 325 TYR A C 1
ATOM 2581 O O . TYR A 1 325 ? 8.865 -14.897 0.354 1.00 77.00 325 TYR A O 1
ATOM 2589 N N . GLN A 1 326 ? 10.651 -13.530 0.456 1.00 81.19 326 GLN A N 1
ATOM 2590 C CA . GLN A 1 326 ? 10.029 -12.486 1.250 1.00 81.19 326 GLN A CA 1
ATOM 2591 C C . GLN A 1 326 ? 10.168 -11.181 0.467 1.00 81.19 326 GLN A C 1
ATOM 2593 O O . GLN A 1 326 ? 11.301 -10.697 0.333 1.00 81.19 326 GLN A O 1
ATOM 2598 N N . PRO A 1 327 ? 9.074 -10.632 -0.075 1.00 86.19 327 PRO A N 1
ATOM 2599 C CA . PRO A 1 327 ? 9.138 -9.349 -0.747 1.00 86.19 327 PRO A CA 1
ATOM 2600 C C . PRO A 1 327 ? 9.565 -8.271 0.252 1.00 86.19 327 PRO A C 1
ATOM 2602 O O . PRO A 1 327 ? 9.188 -8.293 1.427 1.00 86.19 327 PRO A O 1
ATOM 2605 N N . ASN A 1 328 ? 10.388 -7.347 -0.219 1.00 89.31 328 ASN A N 1
ATOM 2606 C CA . ASN A 1 328 ? 10.841 -6.167 0.519 1.00 89.31 328 ASN A CA 1
ATOM 2607 C C . ASN A 1 328 ? 10.843 -4.938 -0.397 1.00 89.31 328 ASN A C 1
ATOM 2609 O O . ASN A 1 328 ? 11.596 -4.000 -0.166 1.00 89.31 328 ASN A O 1
ATOM 2613 N N . HIS A 1 329 ? 10.070 -4.971 -1.480 1.00 94.12 329 HIS A N 1
ATOM 2614 C CA . HIS A 1 329 ? 9.997 -3.877 -2.424 1.00 94.12 329 HIS A CA 1
ATOM 2615 C C . HIS A 1 329 ? 8.659 -3.900 -3.165 1.00 94.12 329 HIS A C 1
ATOM 2617 O O . HIS A 1 329 ? 8.054 -4.956 -3.348 1.00 94.12 329 HIS A O 1
ATOM 2623 N N . PHE A 1 330 ? 8.201 -2.732 -3.597 1.00 97.75 330 PHE A N 1
ATOM 2624 C CA . PHE A 1 330 ? 7.080 -2.591 -4.514 1.00 97.75 330 PHE A CA 1
ATOM 2625 C C . PHE A 1 330 ? 7.582 -1.906 -5.767 1.00 97.75 330 PHE A C 1
ATOM 2627 O O . PHE A 1 330 ? 8.248 -0.876 -5.666 1.00 97.75 330 PHE A O 1
ATOM 2634 N N . VAL A 1 331 ? 7.222 -2.458 -6.920 1.00 97.81 331 VAL A N 1
ATOM 2635 C CA . VAL A 1 331 ? 7.593 -1.885 -8.214 1.00 97.81 331 VAL A CA 1
ATOM 2636 C C . VAL A 1 331 ? 6.361 -1.678 -9.080 1.00 97.81 331 VAL A C 1
ATOM 2638 O O . VAL A 1 331 ? 5.434 -2.497 -9.050 1.00 97.81 331 VAL A O 1
ATOM 2641 N N . PRO A 1 332 ? 6.312 -0.574 -9.833 1.00 97.62 332 PRO A N 1
ATOM 2642 C CA . PRO A 1 332 ? 5.258 -0.340 -10.802 1.00 97.62 332 PRO A CA 1
ATOM 2643 C C . PRO A 1 332 ? 5.428 -1.270 -12.005 1.00 97.62 332 PRO A C 1
ATOM 2645 O O . PRO A 1 332 ? 6.546 -1.520 -12.452 1.00 97.62 332 PRO A O 1
ATOM 2648 N N . VAL A 1 333 ? 4.317 -1.752 -12.557 1.00 96.31 333 VAL A N 1
ATOM 2649 C CA . VAL A 1 333 ? 4.302 -2.588 -13.763 1.00 96.31 333 VAL A CA 1
ATOM 2650 C C . VAL A 1 333 ? 3.489 -1.892 -14.848 1.00 96.31 333 VAL A C 1
ATOM 2652 O O . VAL A 1 333 ? 2.394 -1.379 -14.601 1.00 96.31 333 VAL A O 1
ATOM 2655 N N . VAL A 1 334 ? 4.024 -1.865 -16.064 1.00 93.38 334 VAL A N 1
ATOM 2656 C CA . VAL A 1 334 ? 3.405 -1.190 -17.210 1.00 93.38 334 VAL A CA 1
ATOM 2657 C C . VAL A 1 334 ? 3.304 -2.121 -18.408 1.00 93.38 334 VAL A C 1
ATOM 2659 O O . VAL A 1 334 ? 4.046 -3.094 -18.523 1.00 93.38 334 VAL A O 1
ATOM 2662 N N . LEU A 1 335 ? 2.361 -1.816 -19.300 1.00 89.25 335 LEU A N 1
ATOM 2663 C CA . LEU A 1 335 ? 2.207 -2.499 -20.580 1.00 89.25 335 LEU A CA 1
ATOM 2664 C C . LEU A 1 335 ? 3.081 -1.805 -21.627 1.00 89.25 335 LEU A C 1
ATOM 2666 O O . LEU A 1 335 ? 2.943 -0.607 -21.865 1.00 89.25 335 LEU A O 1
ATOM 2670 N N . GLY A 1 336 ? 3.960 -2.573 -22.258 1.00 79.12 336 GLY A N 1
ATOM 2671 C CA . GLY A 1 336 ? 4.745 -2.177 -23.416 1.00 79.12 336 GLY A CA 1
ATOM 2672 C C . GLY A 1 336 ? 4.160 -2.679 -24.724 1.00 79.12 336 GLY A C 1
ATOM 2673 O O . GLY A 1 336 ? 3.560 -3.756 -24.797 1.00 79.12 336 GLY A O 1
ATOM 2674 N N . ASN A 1 337 ? 4.431 -1.930 -25.788 1.00 70.25 337 ASN A N 1
ATOM 2675 C CA . ASN A 1 337 ? 4.202 -2.386 -27.150 1.00 70.25 337 ASN A CA 1
ATOM 2676 C C . ASN A 1 337 ? 5.306 -3.378 -27.559 1.00 70.25 337 ASN A C 1
ATOM 2678 O O . ASN A 1 337 ? 6.495 -3.089 -27.430 1.00 70.25 337 ASN A O 1
ATOM 2682 N N . SER A 1 338 ? 4.931 -4.532 -28.114 1.00 53.44 338 SER A N 1
ATOM 2683 C CA . SER A 1 338 ? 5.853 -5.593 -28.572 1.00 53.44 338 SER A CA 1
ATOM 2684 C C . SER A 1 338 ? 6.764 -5.222 -29.757 1.00 53.44 338 SER A C 1
ATOM 2686 O O . SER A 1 338 ? 7.473 -6.078 -30.287 1.00 53.44 338 SER A O 1
ATOM 2688 N N . SER A 1 339 ? 6.795 -3.960 -30.191 1.00 46.72 339 SER A N 1
ATOM 2689 C CA . SER A 1 339 ? 7.570 -3.516 -31.358 1.00 46.72 339 SER A CA 1
ATOM 2690 C C . SER A 1 339 ? 9.090 -3.469 -31.150 1.00 46.72 339 SER A C 1
ATOM 2692 O O . SER A 1 339 ? 9.811 -3.207 -32.109 1.00 46.72 339 SER A O 1
ATOM 2694 N N . THR A 1 340 ? 9.598 -3.756 -29.950 1.00 41.06 340 THR A N 1
ATOM 2695 C CA . THR A 1 340 ? 11.039 -3.806 -29.643 1.00 41.06 340 THR A CA 1
ATOM 2696 C C . THR A 1 340 ? 11.457 -5.166 -29.081 1.00 41.06 340 THR A C 1
ATOM 2698 O O . THR A 1 340 ? 12.052 -5.273 -28.015 1.00 41.06 340 THR A O 1
ATOM 2701 N N . SER A 1 341 ? 11.175 -6.244 -29.816 1.00 37.06 341 SER A N 1
ATOM 2702 C CA . SER A 1 341 ? 11.961 -7.473 -29.668 1.00 37.06 341 SER A CA 1
ATOM 2703 C C . SER A 1 341 ? 13.267 -7.295 -30.445 1.00 37.06 341 SER A C 1
ATOM 2705 O O . SER A 1 341 ? 13.340 -7.575 -31.643 1.00 37.06 341 SER A O 1
ATOM 2707 N N . GLU A 1 342 ? 14.307 -6.797 -29.776 1.00 37.06 342 GLU A N 1
ATOM 2708 C CA . GLU A 1 342 ? 15.664 -7.104 -30.218 1.00 37.06 342 GLU A CA 1
ATOM 2709 C C . GLU A 1 342 ? 15.853 -8.615 -30.060 1.00 37.06 342 GLU A C 1
ATOM 2711 O O . GLU A 1 342 ? 15.811 -9.168 -28.961 1.00 37.06 342 GLU A O 1
ATOM 2716 N N . LYS A 1 343 ? 15.983 -9.304 -31.195 1.00 32.06 343 LYS A N 1
ATOM 2717 C CA . LYS A 1 343 ? 16.344 -10.717 -31.242 1.00 32.06 343 LYS A CA 1
ATOM 2718 C C . LYS A 1 343 ? 17.720 -10.891 -30.605 1.00 32.06 343 LYS A C 1
ATOM 2720 O O . LYS A 1 343 ? 18.728 -10.551 -31.220 1.00 32.06 343 LYS A O 1
ATOM 2725 N N . LEU A 1 344 ? 17.776 -11.478 -29.414 1.00 32.00 344 LEU A N 1
ATOM 2726 C CA . LEU A 1 344 ? 18.986 -12.154 -28.962 1.00 32.00 344 LEU A CA 1
ATOM 2727 C C . LEU A 1 344 ? 19.116 -13.470 -29.739 1.00 32.00 344 LEU A C 1
ATOM 2729 O O . LEU A 1 344 ? 18.566 -14.503 -29.360 1.00 32.00 344 LEU A O 1
ATOM 2733 N N . ASP A 1 345 ? 19.842 -13.418 -30.854 1.00 26.19 345 ASP A N 1
ATOM 2734 C CA . ASP A 1 345 ? 20.302 -14.611 -31.556 1.00 26.19 345 ASP A CA 1
ATOM 2735 C C . ASP A 1 345 ? 21.393 -15.292 -30.713 1.00 26.19 345 ASP A C 1
ATOM 2737 O O . ASP A 1 345 ? 22.556 -14.884 -30.696 1.00 26.19 345 ASP A O 1
ATOM 2741 N N . CYS A 1 346 ? 21.027 -16.369 -30.015 1.00 26.58 346 CYS A N 1
ATOM 2742 C CA . CYS A 1 346 ? 21.991 -17.274 -29.398 1.00 26.58 346 CYS A CA 1
ATOM 2743 C C . CYS A 1 346 ? 22.672 -18.101 -30.498 1.00 26.58 346 CYS A C 1
ATOM 2745 O O . CYS A 1 346 ? 22.188 -19.156 -30.907 1.00 26.58 346 CYS A O 1
ATOM 2747 N N . SER A 1 347 ? 23.804 -17.599 -30.994 1.00 30.34 347 SER A N 1
ATOM 2748 C CA . SER A 1 347 ? 24.738 -18.368 -31.816 1.00 30.34 347 SER A CA 1
ATOM 2749 C C . SER A 1 347 ? 25.969 -18.706 -30.988 1.00 30.34 347 SER A C 1
ATOM 2751 O O . SER A 1 347 ? 26.752 -17.846 -30.598 1.00 30.34 347 SER A O 1
ATOM 2753 N N . THR A 1 348 ? 26.120 -19.994 -30.716 1.00 32.22 348 THR A N 1
ATOM 2754 C CA . THR A 1 348 ? 27.237 -20.614 -30.012 1.00 32.22 348 THR A CA 1
ATOM 2755 C C . THR A 1 348 ? 28.586 -20.293 -30.668 1.00 32.22 348 THR A C 1
ATOM 2757 O O . THR A 1 348 ? 28.794 -20.601 -31.839 1.00 32.22 348 THR A O 1
ATOM 2760 N N . SER A 1 349 ? 29.559 -19.813 -29.889 1.00 27.12 349 SER A N 1
ATOM 2761 C CA . SER A 1 349 ? 30.979 -20.036 -30.190 1.00 27.12 349 SER A CA 1
ATOM 2762 C C . SER A 1 349 ? 31.785 -20.236 -28.907 1.00 27.12 349 SER A C 1
ATOM 2764 O O . SER A 1 349 ? 32.128 -19.293 -28.197 1.00 27.12 349 SER A O 1
ATOM 2766 N N . ILE A 1 350 ? 32.094 -21.500 -28.628 1.00 30.86 350 ILE A N 1
ATOM 2767 C CA . ILE A 1 350 ? 33.127 -21.920 -27.684 1.00 30.86 350 ILE A CA 1
ATOM 2768 C C . ILE A 1 350 ? 34.487 -21.690 -28.357 1.00 30.86 350 ILE A C 1
ATOM 2770 O O . ILE A 1 350 ? 34.769 -22.353 -29.351 1.00 30.86 350 ILE A O 1
ATOM 2774 N N . ALA A 1 351 ? 35.337 -20.820 -27.797 1.00 27.58 351 ALA A N 1
ATOM 2775 C CA . ALA A 1 351 ? 36.799 -20.938 -27.894 1.00 27.58 351 ALA A CA 1
ATOM 2776 C C . ALA A 1 351 ? 37.544 -20.039 -26.877 1.00 27.58 351 ALA A C 1
ATOM 2778 O O . ALA A 1 351 ? 37.673 -18.835 -27.052 1.00 27.58 351 ALA A O 1
ATOM 2779 N N . SER A 1 352 ? 38.056 -20.694 -25.829 1.00 29.45 352 SER A N 1
ATOM 2780 C CA . SER A 1 352 ? 39.376 -20.532 -25.183 1.00 29.45 352 SER A CA 1
ATOM 2781 C C . SER A 1 352 ? 40.016 -19.142 -24.990 1.00 29.45 352 SER A C 1
ATOM 2783 O O . SER A 1 352 ? 40.549 -18.553 -25.927 1.00 29.45 352 SER A O 1
ATOM 2785 N N . GLY A 1 353 ? 40.194 -18.754 -23.719 1.00 25.14 353 GLY A N 1
ATOM 2786 C CA . GLY A 1 353 ? 41.164 -17.731 -23.308 1.00 25.14 353 GLY A CA 1
ATOM 2787 C C . GLY A 1 353 ? 41.243 -17.523 -21.790 1.00 25.14 353 GLY A C 1
ATOM 2788 O O . GLY A 1 353 ? 40.734 -16.537 -21.276 1.00 25.14 353 GLY A O 1
ATOM 2789 N N . MET A 1 354 ? 41.889 -18.433 -21.049 1.00 27.17 354 MET A N 1
ATOM 2790 C CA . MET A 1 354 ? 42.252 -18.203 -19.639 1.00 27.17 354 MET A CA 1
ATOM 2791 C C . MET A 1 354 ? 43.295 -17.082 -19.526 1.00 27.17 354 MET A C 1
ATOM 2793 O O . MET A 1 354 ? 44.426 -17.274 -19.970 1.00 27.17 354 MET A O 1
ATOM 2797 N N . LYS A 1 355 ? 42.988 -15.999 -18.799 1.00 26.59 355 LYS A N 1
ATOM 2798 C CA . LYS A 1 355 ? 43.984 -15.261 -18.000 1.00 26.59 355 LYS A CA 1
ATOM 2799 C C . LYS A 1 355 ? 43.388 -14.849 -16.650 1.00 26.59 355 LYS A C 1
ATOM 2801 O O . LYS A 1 355 ? 42.286 -14.329 -16.562 1.00 26.59 355 LYS A O 1
ATOM 2806 N N . LYS A 1 356 ? 44.146 -15.174 -15.600 1.00 28.77 356 LYS A N 1
ATOM 2807 C CA . LYS A 1 356 ? 43.846 -15.024 -14.170 1.00 28.77 356 LYS A CA 1
ATOM 2808 C C . LYS A 1 356 ? 43.814 -13.543 -13.768 1.00 28.77 356 LYS A C 1
ATOM 2810 O O . LYS A 1 356 ? 44.777 -12.842 -14.067 1.00 28.77 356 LYS A O 1
ATOM 2815 N N . SER A 1 357 ? 42.811 -13.107 -13.003 1.00 30.83 357 SER A N 1
ATOM 2816 C CA . SER A 1 357 ? 42.889 -11.875 -12.204 1.00 30.83 357 SER A CA 1
ATOM 2817 C C . SER A 1 357 ? 43.101 -12.214 -10.722 1.00 30.83 357 SER A C 1
ATOM 2819 O O . SER A 1 357 ? 42.562 -13.187 -10.191 1.00 30.83 357 SER A O 1
ATOM 2821 N N . LYS A 1 358 ? 44.007 -11.462 -10.092 1.00 30.12 358 LYS A N 1
ATOM 2822 C CA . LYS A 1 358 ? 44.486 -11.629 -8.714 1.00 30.12 358 LYS A CA 1
ATOM 2823 C C . LYS A 1 358 ? 43.440 -11.127 -7.712 1.00 30.12 358 LYS A C 1
ATOM 2825 O O . LYS A 1 358 ? 42.830 -10.087 -7.919 1.00 30.12 358 LYS A O 1
ATOM 2830 N N . GLN A 1 359 ? 43.306 -11.849 -6.601 1.00 31.69 359 GLN A N 1
ATOM 2831 C CA . GLN A 1 359 ? 42.581 -11.418 -5.406 1.00 31.69 359 GLN A CA 1
ATOM 2832 C C . GLN A 1 359 ? 43.359 -10.324 -4.648 1.00 31.69 359 GLN A C 1
ATOM 2834 O O . GLN A 1 359 ? 44.534 -10.500 -4.332 1.00 31.69 359 GLN A O 1
ATOM 2839 N N . GLN A 1 360 ? 42.661 -9.252 -4.285 1.00 28.17 360 GLN A N 1
ATOM 2840 C CA . GLN A 1 360 ? 42.921 -8.338 -3.163 1.00 28.17 360 GLN A CA 1
ATOM 2841 C C . GLN A 1 360 ? 41.529 -8.084 -2.560 1.00 28.17 360 GLN A C 1
ATOM 2843 O O . GLN A 1 360 ? 40.586 -7.868 -3.307 1.00 28.17 360 GLN A O 1
ATOM 2848 N N . GLY A 1 361 ? 41.232 -8.153 -1.267 1.00 27.56 361 GLY A N 1
ATOM 2849 C CA . GLY A 1 361 ? 42.024 -8.205 -0.047 1.00 27.56 361 GLY A CA 1
ATOM 2850 C C . GLY A 1 361 ? 41.186 -7.477 1.008 1.00 27.56 361 GLY A C 1
ATOM 2851 O O . GLY A 1 361 ? 41.356 -6.282 1.208 1.00 27.56 361 GLY A O 1
ATOM 2852 N N . THR A 1 362 ? 40.207 -8.159 1.610 1.00 29.88 362 THR A N 1
ATOM 2853 C CA . THR A 1 362 ? 39.289 -7.586 2.610 1.00 29.88 362 THR A CA 1
ATOM 2854 C C . THR A 1 362 ? 40.012 -7.285 3.924 1.00 29.88 362 THR A C 1
ATOM 2856 O O . THR A 1 362 ? 40.421 -8.196 4.646 1.00 29.88 362 THR A O 1
ATOM 2859 N N . LEU A 1 363 ? 40.122 -5.998 4.253 1.00 24.86 363 LEU A N 1
ATOM 2860 C CA . LEU A 1 363 ? 40.452 -5.488 5.582 1.00 24.86 363 LEU A CA 1
ATOM 2861 C C . LEU A 1 363 ? 39.263 -5.723 6.516 1.00 24.86 363 LEU A C 1
ATOM 2863 O O . LEU A 1 363 ? 38.314 -4.970 6.424 1.00 24.86 363 LEU A O 1
ATOM 2867 N N . PHE A 1 364 ? 39.308 -6.740 7.381 1.00 27.11 364 PHE A N 1
ATOM 2868 C CA . PHE A 1 364 ? 38.778 -6.714 8.758 1.00 27.11 364 PHE A CA 1
ATOM 2869 C C . PHE A 1 364 ? 39.186 -8.008 9.478 1.00 27.11 364 PHE A C 1
ATOM 2871 O O . PHE A 1 364 ? 38.459 -8.995 9.547 1.00 27.11 364 PHE A O 1
ATOM 2878 N N . SER A 1 365 ? 4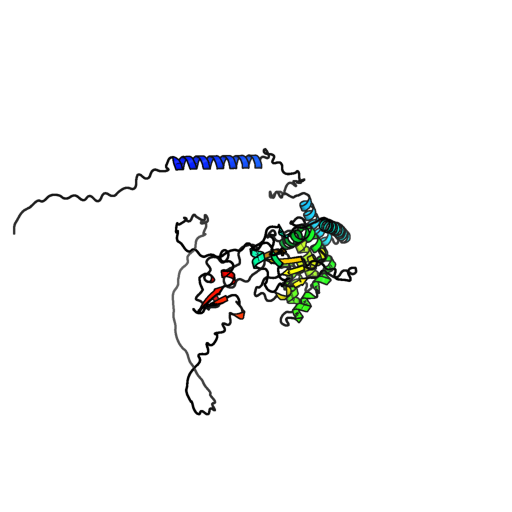0.369 -7.984 10.079 1.00 26.33 365 SER A N 1
ATOM 2879 C CA . SER A 1 365 ? 40.689 -8.817 11.234 1.00 26.33 365 SER A CA 1
ATOM 2880 C C . SER A 1 365 ? 41.268 -7.882 12.276 1.00 26.33 365 SER A C 1
ATOM 2882 O O . SER A 1 365 ? 42.254 -7.248 11.951 1.00 26.33 365 SER A O 1
ATOM 2884 N N . PHE A 1 366 ? 40.648 -7.758 13.451 1.00 27.14 366 PHE A N 1
ATOM 2885 C CA . PHE A 1 366 ? 41.275 -7.570 14.770 1.00 27.14 366 PHE A CA 1
ATOM 2886 C C . PHE A 1 366 ? 40.189 -7.190 15.787 1.00 27.14 366 PHE A C 1
ATOM 2888 O O . PHE A 1 366 ? 39.677 -6.081 15.760 1.00 27.14 366 PHE A O 1
ATOM 2895 N N . LEU A 1 367 ? 39.844 -8.140 16.666 1.00 30.05 367 LEU A N 1
ATOM 2896 C CA . LEU A 1 367 ? 39.701 -8.000 18.128 1.00 30.05 367 LEU A CA 1
ATOM 2897 C C . LEU A 1 367 ? 38.888 -9.187 18.673 1.00 30.05 367 LEU A C 1
ATOM 2899 O O . LEU A 1 367 ? 37.663 -9.207 18.666 1.00 30.05 367 LEU A O 1
ATOM 2903 N N . LYS A 1 368 ? 39.611 -10.201 19.161 1.00 33.09 368 LYS A N 1
ATOM 2904 C CA . LYS A 1 368 ? 39.085 -11.220 20.078 1.00 33.09 368 LYS A CA 1
ATOM 2905 C C . LYS A 1 368 ? 39.292 -10.738 21.515 1.00 33.09 368 LYS A C 1
ATOM 2907 O O . LYS A 1 368 ? 40.387 -10.257 21.811 1.00 33.09 368 LYS A O 1
ATOM 2912 N N . PRO A 1 369 ? 38.377 -11.049 22.442 1.00 30.86 369 PRO A N 1
ATOM 2913 C CA . PRO A 1 369 ? 38.768 -11.340 23.814 1.00 30.86 369 PRO A CA 1
ATOM 2914 C C . PRO A 1 369 ? 39.029 -12.837 24.016 1.00 30.86 369 PRO A C 1
ATOM 2916 O O . PRO A 1 369 ? 38.386 -13.707 23.430 1.00 30.86 369 PRO A O 1
ATOM 2919 N N . LYS A 1 370 ? 40.040 -13.092 24.846 1.00 28.20 370 LYS A N 1
ATOM 2920 C CA . LYS A 1 370 ? 40.652 -14.371 25.218 1.00 28.20 370 LYS A CA 1
ATOM 2921 C C . LYS A 1 370 ? 39.701 -15.354 25.907 1.00 28.20 370 LYS A C 1
ATOM 2923 O O . LYS A 1 370 ? 38.856 -14.977 26.709 1.00 28.20 370 LYS A O 1
ATOM 2928 N N . ALA A 1 371 ? 39.987 -16.631 25.663 1.00 27.12 371 ALA A N 1
ATOM 2929 C CA . ALA A 1 371 ? 39.523 -17.777 26.429 1.00 27.12 371 ALA A CA 1
ATOM 2930 C C . ALA A 1 371 ? 40.119 -17.809 27.849 1.00 27.12 371 ALA A C 1
ATOM 2932 O O . ALA A 1 371 ? 41.299 -17.504 28.032 1.00 27.12 371 ALA A O 1
ATOM 2933 N N . THR A 1 372 ? 39.330 -18.305 28.805 1.00 27.30 372 THR A N 1
ATOM 2934 C CA . THR A 1 372 ? 39.819 -18.831 30.085 1.00 27.30 372 THR A CA 1
ATOM 2935 C C . THR A 1 372 ? 39.489 -20.320 30.156 1.00 27.30 372 THR A C 1
ATOM 2937 O O . THR A 1 372 ? 38.335 -20.731 30.098 1.00 27.30 372 THR A O 1
ATOM 2940 N N . THR A 1 373 ? 40.543 -21.121 30.250 1.00 25.72 373 THR A N 1
ATOM 2941 C CA . THR A 1 373 ? 40.577 -22.569 30.475 1.00 25.72 373 THR A CA 1
ATOM 2942 C C . THR A 1 373 ? 40.218 -22.941 31.913 1.00 25.72 373 THR A C 1
ATOM 2944 O O . THR A 1 373 ? 40.839 -22.384 32.813 1.00 25.72 373 THR A O 1
ATOM 2947 N N . VAL A 1 374 ? 39.390 -23.978 32.130 1.00 25.50 374 VAL A N 1
ATOM 2948 C CA . VAL A 1 374 ? 39.542 -24.904 33.276 1.00 25.50 374 VAL A CA 1
ATOM 2949 C C . VAL A 1 374 ? 39.174 -26.352 32.893 1.00 25.50 374 VAL A C 1
ATOM 2951 O O . VAL A 1 374 ? 38.075 -26.645 32.442 1.00 25.50 374 VAL A O 1
ATOM 2954 N N . ALA A 1 375 ? 40.185 -27.201 33.091 1.00 25.64 375 ALA A N 1
ATOM 2955 C CA . ALA A 1 375 ? 40.304 -28.635 33.378 1.00 25.64 375 ALA A CA 1
ATOM 2956 C C . ALA A 1 375 ? 39.170 -29.668 33.157 1.00 25.64 375 ALA A C 1
ATOM 2958 O O . ALA A 1 375 ? 38.049 -29.577 33.644 1.00 25.64 375 ALA A O 1
ATOM 2959 N N . SER A 1 376 ? 39.628 -30.777 32.565 1.00 22.81 376 SER A N 1
ATOM 2960 C CA . SER A 1 376 ? 39.036 -32.116 32.471 1.00 22.81 376 SER A CA 1
ATOM 2961 C C . SER A 1 376 ? 38.856 -32.814 33.829 1.00 22.81 376 SER A C 1
ATOM 2963 O O . SER A 1 376 ? 39.761 -32.777 34.663 1.00 22.81 376 SER A O 1
ATOM 2965 N N . SER A 1 377 ? 37.811 -33.638 33.954 1.00 26.95 377 SER A N 1
ATOM 2966 C CA . SER A 1 377 ? 37.874 -34.887 34.727 1.00 26.95 377 SER A CA 1
ATOM 2967 C C . SER A 1 377 ? 37.158 -36.026 33.982 1.00 26.95 377 SER A C 1
ATOM 2969 O O . SER A 1 377 ? 36.190 -35.810 33.256 1.00 26.95 377 SER A O 1
ATOM 2971 N N . LYS A 1 378 ? 37.744 -37.225 34.082 1.00 25.39 378 LYS A N 1
ATOM 2972 C CA . LYS A 1 378 ? 37.434 -38.464 33.349 1.00 25.39 378 LYS A CA 1
ATOM 2973 C C . LYS A 1 378 ? 36.495 -39.390 34.143 1.00 25.39 378 LYS A C 1
ATOM 2975 O O . LYS A 1 378 ? 36.414 -39.275 35.357 1.00 25.39 378 LYS A O 1
ATOM 2980 N N . GLU A 1 379 ? 36.013 -40.415 33.421 1.00 25.67 379 GLU A N 1
ATOM 2981 C CA . GLU A 1 379 ? 35.413 -41.705 33.847 1.00 25.67 379 GLU A CA 1
ATOM 2982 C C . GLU A 1 379 ? 33.884 -41.709 34.074 1.00 25.67 379 GLU A C 1
ATOM 2984 O O . GLU A 1 379 ? 33.339 -40.768 34.619 1.00 25.67 379 GLU A O 1
ATOM 2989 N N . LYS A 1 380 ? 33.092 -42.732 33.704 1.00 25.72 380 LYS A N 1
ATOM 2990 C CA . LYS A 1 380 ? 33.362 -44.127 33.300 1.00 25.72 380 LYS A CA 1
ATOM 2991 C C . LYS A 1 380 ? 32.157 -44.708 32.533 1.00 25.72 380 LYS A C 1
ATOM 2993 O O . LYS A 1 380 ? 31.007 -44.387 32.804 1.00 25.72 380 LYS A O 1
ATOM 2998 N N . VAL A 1 381 ? 32.455 -45.635 31.627 1.00 25.31 381 VAL A N 1
ATOM 2999 C CA . VAL A 1 381 ? 31.533 -46.498 30.868 1.00 25.31 381 VAL A CA 1
ATOM 3000 C C . VAL A 1 381 ? 30.800 -47.497 31.778 1.00 25.31 381 VAL A C 1
ATOM 3002 O O . VAL A 1 381 ? 31.438 -48.135 32.616 1.00 25.31 381 VAL A O 1
ATOM 3005 N N . LYS A 1 382 ? 29.511 -47.766 31.510 1.00 25.20 382 LYS A N 1
ATOM 3006 C CA . LYS A 1 382 ? 28.910 -49.106 31.675 1.00 25.20 382 LYS A CA 1
ATOM 3007 C C . LYS A 1 382 ? 27.797 -49.357 30.648 1.00 25.20 382 LYS A C 1
ATOM 3009 O O . LYS A 1 382 ? 27.038 -48.471 30.286 1.00 25.20 382 LYS A O 1
ATOM 3014 N N . LYS A 1 383 ? 27.793 -50.593 30.154 1.00 25.03 383 LYS A N 1
ATOM 3015 C CA . LYS A 1 383 ? 27.094 -51.154 28.988 1.00 25.03 383 LYS A CA 1
ATOM 3016 C C . LYS A 1 383 ? 26.043 -52.171 29.469 1.00 25.03 383 LYS A C 1
ATOM 3018 O O . LYS A 1 383 ? 26.268 -52.768 30.521 1.00 25.03 383 LYS A O 1
ATOM 3023 N N . ARG A 1 384 ? 25.076 -52.486 28.585 1.00 26.06 384 ARG A N 1
ATOM 3024 C CA . ARG A 1 384 ? 24.108 -53.625 28.568 1.00 26.06 384 ARG A CA 1
ATOM 3025 C C . ARG A 1 384 ? 22.767 -53.344 29.287 1.00 26.06 384 ARG A C 1
ATOM 3027 O O . ARG A 1 384 ? 22.775 -52.673 30.302 1.00 26.06 384 ARG A O 1
ATOM 3034 N N . THR A 1 385 ? 21.590 -53.789 28.826 1.00 25.08 385 THR A N 1
ATOM 3035 C CA . THR A 1 385 ? 21.228 -54.885 27.896 1.00 25.08 385 THR A CA 1
ATOM 3036 C C . THR A 1 385 ? 19.783 -54.717 27.398 1.00 25.08 385 THR A C 1
ATOM 3038 O O . THR A 1 385 ? 18.957 -54.149 28.102 1.00 25.08 385 THR A O 1
ATOM 3041 N N . ALA A 1 386 ? 19.486 -55.274 26.221 1.00 28.42 386 ALA A N 1
ATOM 3042 C CA . ALA A 1 386 ? 18.142 -55.488 25.683 1.00 28.42 386 ALA A CA 1
ATOM 3043 C C . ALA A 1 386 ? 17.357 -56.572 26.448 1.00 28.42 386 ALA A C 1
ATOM 3045 O O . ALA A 1 386 ? 17.963 -57.469 27.034 1.00 28.42 386 ALA A O 1
ATOM 3046 N N . THR A 1 387 ? 16.024 -56.549 26.352 1.00 25.66 387 THR A N 1
ATOM 3047 C CA . THR A 1 387 ? 15.176 -57.756 26.369 1.00 25.66 387 THR A CA 1
ATOM 3048 C C . THR A 1 387 ? 13.854 -57.507 25.636 1.00 25.66 387 THR A C 1
ATOM 3050 O O . THR A 1 387 ? 13.139 -56.543 25.882 1.00 25.66 387 THR A O 1
ATOM 3053 N N . THR A 1 388 ? 13.597 -58.407 24.696 1.00 26.67 388 THR A N 1
ATOM 3054 C CA . THR A 1 388 ? 12.397 -58.676 23.896 1.00 26.67 388 THR A CA 1
ATOM 3055 C C . THR A 1 388 ? 11.397 -59.567 24.639 1.00 26.67 388 THR A C 1
ATOM 3057 O O . THR A 1 388 ? 11.843 -60.451 25.365 1.00 26.67 388 THR A O 1
ATOM 3060 N N . ALA A 1 389 ? 10.095 -59.414 24.348 1.00 25.48 389 ALA A N 1
ATOM 3061 C CA . ALA A 1 389 ? 9.050 -60.454 24.165 1.00 25.48 389 ALA A CA 1
ATOM 3062 C C . ALA A 1 389 ? 7.652 -59.795 24.287 1.00 25.48 389 ALA A C 1
ATOM 3064 O O . ALA A 1 389 ? 7.472 -58.949 25.151 1.00 25.48 389 ALA A O 1
ATOM 3065 N N . GLY A 1 390 ? 6.610 -60.106 23.511 1.00 24.58 390 GLY A N 1
ATOM 3066 C CA . GLY A 1 390 ? 6.435 -61.062 22.422 1.00 24.58 390 GLY A CA 1
ATOM 3067 C C . GLY A 1 390 ? 4.973 -61.070 21.915 1.00 24.58 390 GLY A C 1
ATOM 3068 O O . GLY A 1 390 ? 4.054 -60.784 22.672 1.00 24.58 390 GLY A O 1
ATOM 3069 N N . PHE A 1 391 ? 4.821 -61.375 20.621 1.00 24.09 391 PHE A N 1
ATOM 3070 C CA . PHE A 1 391 ? 3.815 -62.216 19.936 1.00 24.09 391 PHE A CA 1
ATOM 3071 C C . PHE A 1 391 ? 2.326 -62.278 20.365 1.00 24.09 391 PHE A C 1
ATOM 3073 O O . PHE A 1 391 ? 2.013 -62.788 21.439 1.00 24.09 391 PHE A O 1
ATOM 3080 N N . ARG A 1 392 ? 1.416 -62.066 19.385 1.00 24.20 392 ARG A N 1
ATOM 3081 C CA . ARG A 1 392 ? 0.528 -63.139 18.856 1.00 24.20 392 ARG A CA 1
ATOM 3082 C C . ARG A 1 392 ? -0.112 -62.818 17.485 1.00 24.20 392 ARG A C 1
ATOM 3084 O O . ARG A 1 392 ? -0.765 -61.793 17.333 1.00 24.20 392 ARG A O 1
ATOM 3091 N N . ASP A 1 393 ? 0.060 -63.758 16.550 1.00 26.34 393 ASP A N 1
ATOM 3092 C CA . ASP A 1 393 ? -0.560 -63.903 15.218 1.00 26.34 393 ASP A CA 1
ATOM 3093 C C . ASP A 1 393 ? -2.059 -64.244 15.248 1.00 26.34 393 ASP A C 1
ATOM 3095 O O . ASP A 1 393 ? -2.504 -64.913 16.186 1.00 26.34 393 ASP A O 1
ATOM 3099 N N . LYS A 1 394 ? -2.764 -63.954 14.136 1.00 26.84 394 LYS A N 1
ATOM 3100 C CA . LYS A 1 394 ? -3.668 -64.901 13.445 1.00 26.84 394 LYS A CA 1
ATOM 3101 C C . LYS A 1 394 ? -3.710 -64.652 11.925 1.00 26.84 394 LYS A C 1
ATOM 3103 O O . LYS A 1 394 ? -3.626 -63.520 11.465 1.00 26.84 394 LYS A O 1
ATOM 3108 N N . THR A 1 395 ? -3.818 -65.767 11.210 1.00 24.56 395 THR A N 1
ATOM 3109 C CA . THR A 1 395 ? -3.554 -66.055 9.788 1.00 24.56 395 THR A CA 1
ATOM 3110 C C . THR A 1 395 ? -4.863 -66.251 8.993 1.00 24.56 395 THR A C 1
ATOM 3112 O O . THR A 1 395 ? -5.923 -66.276 9.610 1.00 24.56 395 THR A O 1
ATOM 3115 N N . GLU A 1 396 ? -4.716 -66.505 7.678 1.00 27.17 396 GLU A N 1
ATOM 3116 C CA . GLU A 1 396 ? -5.661 -67.055 6.663 1.00 27.17 396 GLU A CA 1
ATOM 3117 C C . GLU A 1 396 ? -6.250 -65.990 5.708 1.00 27.17 396 GLU A C 1
ATOM 3119 O O . GLU A 1 396 ? -6.713 -64.951 6.154 1.00 27.17 396 GLU A O 1
ATOM 3124 N N . GLU A 1 397 ? -6.219 -66.099 4.371 1.00 25.95 397 GLU A N 1
ATOM 3125 C CA . GLU A 1 397 ? -6.042 -67.236 3.451 1.00 25.95 397 GLU A CA 1
ATOM 3126 C C . GLU A 1 397 ? -5.635 -66.733 2.037 1.00 25.95 397 GLU A C 1
ATOM 3128 O O . GLU A 1 397 ? -5.923 -65.598 1.655 1.00 25.95 397 GLU A O 1
ATOM 3133 N N . LEU A 1 398 ? -4.988 -67.595 1.245 1.00 25.33 398 LEU A N 1
ATOM 3134 C CA . LEU A 1 398 ? -4.655 -67.431 -0.182 1.00 25.33 398 LEU A CA 1
ATOM 3135 C C . LEU A 1 398 ? -5.328 -68.584 -0.948 1.00 25.33 398 LEU A C 1
ATOM 3137 O O . LEU A 1 398 ? -5.419 -69.683 -0.396 1.00 25.33 398 LEU A O 1
ATOM 3141 N N . PRO A 1 399 ? -5.654 -68.413 -2.241 1.00 28.52 399 PRO A N 1
ATOM 3142 C CA . PRO A 1 399 ? -5.305 -69.490 -3.164 1.00 28.52 399 PRO A CA 1
ATOM 3143 C C . PRO A 1 399 ? -4.578 -68.995 -4.422 1.00 28.52 399 PRO A C 1
ATOM 3145 O O . PRO A 1 399 ? -4.968 -68.031 -5.079 1.00 28.52 399 PRO A O 1
ATOM 3148 N N . GLU A 1 400 ? -3.507 -69.715 -4.759 1.00 23.48 400 GLU A N 1
ATOM 3149 C CA . GLU A 1 400 ? -2.823 -69.687 -6.052 1.00 23.48 400 GLU A CA 1
ATOM 3150 C C . GLU A 1 400 ? -3.696 -70.313 -7.156 1.00 23.48 400 GLU A C 1
ATOM 3152 O O . GLU A 1 400 ? -4.519 -71.180 -6.873 1.00 23.48 400 GLU A O 1
ATOM 3157 N N . VAL A 1 401 ? -3.432 -69.968 -8.428 1.00 26.59 401 VAL A N 1
ATOM 3158 C CA . VAL A 1 401 ? -2.958 -70.931 -9.450 1.00 26.59 401 VAL A CA 1
ATOM 3159 C C . VAL A 1 401 ? -2.724 -70.253 -10.822 1.00 26.59 401 VAL A C 1
ATOM 3161 O O . VAL A 1 401 ? -3.619 -69.683 -11.433 1.00 26.59 401 VAL A O 1
ATOM 3164 N N . LYS A 1 402 ? -1.490 -70.470 -11.313 1.00 27.33 402 LYS A N 1
ATOM 3165 C CA . LYS A 1 402 ? -0.970 -70.530 -12.703 1.00 27.33 402 LYS A CA 1
ATOM 3166 C C . LYS A 1 402 ? -0.607 -69.254 -13.485 1.00 27.33 402 LYS A C 1
ATOM 3168 O O . LYS A 1 402 ? -1.399 -68.623 -14.171 1.00 27.33 402 LYS A O 1
ATOM 3173 N N . LYS A 1 403 ? 0.719 -69.053 -13.514 1.00 26.25 403 LYS A N 1
ATOM 3174 C CA . LYS A 1 403 ? 1.527 -68.374 -14.537 1.00 26.25 403 LYS A CA 1
ATOM 3175 C C . LYS A 1 403 ? 1.245 -68.896 -15.955 1.00 26.25 403 LYS A C 1
ATOM 3177 O O . LYS A 1 403 ? 1.297 -70.102 -16.186 1.00 26.25 403 LYS A O 1
ATOM 3182 N N . SER A 1 404 ? 1.152 -67.975 -16.913 1.00 26.02 404 SER A N 1
ATOM 3183 C CA . SER A 1 404 ? 1.716 -68.168 -18.252 1.00 26.02 404 SER A CA 1
ATOM 3184 C C . SER A 1 404 ? 2.507 -66.914 -18.642 1.00 26.02 404 SER A C 1
ATOM 3186 O O . SER A 1 404 ? 2.091 -65.784 -18.405 1.00 26.02 404 SER A O 1
ATOM 3188 N N . THR A 1 405 ? 3.721 -67.144 -19.119 1.00 25.08 405 THR A N 1
ATOM 3189 C CA . THR A 1 405 ? 4.755 -66.165 -19.463 1.00 25.08 405 THR A CA 1
ATOM 3190 C C . THR A 1 405 ? 4.724 -65.896 -20.960 1.00 25.08 405 THR A C 1
ATOM 3192 O O . THR A 1 405 ? 4.861 -66.867 -21.690 1.00 25.08 405 THR A O 1
ATOM 3195 N N . THR A 1 406 ? 4.698 -64.622 -21.386 1.00 27.61 406 THR A N 1
ATOM 3196 C CA . THR A 1 406 ? 5.587 -64.064 -22.439 1.00 27.61 406 THR A CA 1
ATOM 3197 C C . THR A 1 406 ? 5.447 -62.533 -22.586 1.00 27.61 406 THR A C 1
ATOM 3199 O O . THR A 1 406 ? 4.373 -62.037 -22.893 1.00 27.61 406 THR A O 1
ATOM 3202 N N . LYS A 1 407 ? 6.573 -61.837 -22.329 1.00 27.42 407 LYS A N 1
ATOM 3203 C CA . LYS A 1 407 ? 7.139 -60.550 -22.833 1.00 27.42 407 LYS A CA 1
ATOM 3204 C C . LYS A 1 407 ? 6.282 -59.774 -23.870 1.00 27.42 407 LYS A C 1
ATOM 3206 O O . LYS A 1 407 ? 5.810 -60.392 -24.808 1.00 27.42 407 LYS A O 1
ATOM 3211 N N . SER A 1 408 ? 6.118 -58.442 -23.874 1.00 27.55 408 SER A N 1
ATOM 3212 C CA . SER A 1 408 ? 7.107 -57.353 -23.755 1.00 27.55 408 SER A CA 1
ATOM 3213 C C . SER A 1 408 ? 6.403 -55.982 -23.888 1.00 27.55 408 SER A C 1
ATOM 3215 O O . SER A 1 408 ? 5.737 -55.776 -24.897 1.00 27.55 408 SER A O 1
ATOM 3217 N N . ALA A 1 409 ? 6.619 -55.049 -22.954 1.00 29.42 409 ALA A N 1
ATOM 3218 C CA . ALA A 1 409 ? 6.779 -53.598 -23.177 1.00 29.42 409 ALA A CA 1
ATOM 3219 C C . ALA A 1 409 ? 7.059 -52.946 -21.811 1.00 29.42 409 ALA A C 1
ATOM 3221 O O . ALA A 1 409 ? 6.238 -53.018 -20.900 1.00 29.42 409 ALA A O 1
ATOM 3222 N N . ALA A 1 410 ? 8.262 -52.400 -21.635 1.00 31.56 410 ALA A N 1
ATOM 3223 C CA . ALA A 1 410 ? 8.722 -51.837 -20.374 1.00 31.56 410 ALA A CA 1
ATOM 3224 C C . ALA A 1 410 ? 7.930 -50.567 -20.023 1.00 31.56 410 ALA A C 1
ATOM 3226 O O . ALA A 1 410 ? 8.072 -49.534 -20.669 1.00 31.56 410 ALA A O 1
ATOM 3227 N N . SER A 1 411 ? 7.111 -50.645 -18.976 1.00 26.84 411 SER A N 1
ATOM 3228 C CA . SER A 1 411 ? 6.555 -49.483 -18.293 1.00 26.84 411 SER A CA 1
ATOM 3229 C C . SER A 1 411 ? 7.663 -48.836 -17.454 1.00 26.84 411 SER A C 1
ATOM 3231 O O . SER A 1 411 ? 8.018 -49.363 -16.393 1.00 26.84 411 SER A O 1
ATOM 3233 N N . LEU A 1 412 ? 8.218 -47.712 -17.910 1.00 32.25 412 LEU A N 1
ATOM 3234 C CA . LEU A 1 412 ? 8.964 -46.812 -17.033 1.00 32.25 412 LEU A CA 1
ATOM 3235 C C . LEU A 1 412 ? 7.974 -46.285 -15.991 1.00 32.25 412 LEU A C 1
ATOM 3237 O O . LEU A 1 412 ? 7.095 -45.482 -16.292 1.00 32.25 412 LEU A O 1
ATOM 3241 N N . LYS A 1 413 ? 8.066 -46.809 -14.767 1.00 34.38 413 LYS A N 1
ATOM 3242 C CA . LYS A 1 413 ? 7.370 -46.245 -13.613 1.00 34.38 413 LYS A CA 1
ATOM 3243 C C . LYS A 1 413 ? 7.944 -44.848 -13.405 1.00 34.38 413 LYS A C 1
ATOM 3245 O O . LYS A 1 413 ? 9.078 -44.726 -12.955 1.00 34.38 413 LYS A O 1
ATOM 3250 N N . GLN A 1 414 ? 7.178 -43.825 -13.768 1.00 42.94 414 GLN A N 1
ATOM 3251 C CA . GLN A 1 414 ? 7.491 -42.436 -13.465 1.00 42.94 414 GLN A CA 1
ATOM 3252 C C . GLN A 1 414 ? 7.627 -42.320 -11.944 1.00 42.94 414 GLN A C 1
ATOM 3254 O O . GLN A 1 414 ? 6.655 -42.483 -11.205 1.00 42.94 414 GLN A O 1
ATOM 3259 N N . ILE A 1 415 ? 8.860 -42.158 -11.467 1.00 50.72 415 ILE A N 1
ATOM 3260 C CA . ILE A 1 415 ? 9.139 -41.929 -10.053 1.00 50.72 415 ILE A CA 1
ATOM 3261 C C . ILE A 1 415 ? 8.603 -40.531 -9.751 1.00 50.72 415 ILE A C 1
ATOM 3263 O O . ILE A 1 415 ? 9.198 -39.529 -10.134 1.00 50.72 415 ILE A O 1
ATOM 3267 N N . VAL A 1 416 ? 7.432 -40.469 -9.120 1.00 55.78 416 VAL A N 1
ATOM 3268 C CA . VAL A 1 416 ? 6.865 -39.212 -8.630 1.00 55.78 416 VAL A CA 1
ATOM 3269 C C . VAL A 1 416 ? 7.616 -38.851 -7.357 1.00 55.78 416 VAL A C 1
ATOM 3271 O O . VAL A 1 416 ? 7.463 -39.493 -6.314 1.00 55.78 416 VAL A O 1
ATOM 3274 N N . PHE A 1 417 ? 8.487 -37.854 -7.454 1.00 63.25 417 PHE A N 1
ATOM 3275 C CA . PHE A 1 417 ? 9.184 -37.319 -6.299 1.00 63.25 417 PHE A CA 1
ATOM 3276 C C . PHE A 1 417 ? 8.228 -36.431 -5.505 1.00 63.25 417 PHE A C 1
ATOM 3278 O O . PHE A 1 417 ? 7.658 -35.501 -6.057 1.00 63.25 417 PHE A O 1
ATOM 3285 N N . LYS A 1 418 ? 8.083 -36.681 -4.198 1.00 59.53 418 LYS A N 1
ATOM 3286 C CA . LYS A 1 418 ? 7.193 -35.895 -3.319 1.00 59.53 418 LYS A CA 1
ATOM 3287 C C . LYS A 1 418 ? 7.513 -34.398 -3.289 1.00 59.53 418 LYS A C 1
ATOM 3289 O O . LYS A 1 418 ? 6.647 -33.602 -2.975 1.00 59.53 418 LYS A O 1
ATOM 3294 N N . TRP A 1 419 ? 8.756 -34.026 -3.593 1.00 69.31 419 TRP A N 1
ATOM 3295 C CA . TRP A 1 419 ? 9.169 -32.629 -3.674 1.00 69.31 419 TRP A CA 1
ATOM 3296 C C . TRP A 1 419 ? 8.733 -31.961 -4.984 1.00 69.31 419 TRP A C 1
ATOM 3298 O O . TRP A 1 419 ? 8.774 -30.743 -5.068 1.00 69.31 419 TRP A O 1
ATOM 3308 N N . LYS A 1 420 ? 8.317 -32.707 -6.017 1.00 71.12 420 LYS A N 1
ATOM 3309 C CA . LYS A 1 420 ? 8.000 -32.139 -7.337 1.00 71.12 420 LYS A CA 1
ATOM 3310 C C . LYS A 1 420 ? 6.784 -31.210 -7.300 1.00 71.12 420 LYS A C 1
ATOM 3312 O O . LYS A 1 420 ? 6.758 -30.244 -8.054 1.00 71.12 420 LYS A O 1
ATOM 3317 N N . ASP A 1 421 ? 5.854 -31.468 -6.385 1.00 69.12 421 ASP A N 1
ATOM 3318 C CA . ASP A 1 421 ? 4.714 -30.589 -6.106 1.00 69.12 421 ASP A CA 1
ATOM 3319 C C . ASP A 1 421 ? 5.149 -29.292 -5.392 1.00 69.12 421 ASP A C 1
ATOM 3321 O O . ASP A 1 421 ? 4.504 -28.261 -5.534 1.00 69.12 421 ASP A O 1
ATOM 3325 N N . GLU A 1 422 ? 6.265 -29.327 -4.654 1.00 62.84 422 GLU A N 1
ATOM 3326 C CA . GLU A 1 422 ? 6.827 -28.173 -3.933 1.00 62.84 422 GLU A CA 1
ATOM 3327 C C . GLU A 1 422 ? 7.820 -27.358 -4.787 1.00 62.84 422 GLU A C 1
ATOM 3329 O O . GLU A 1 422 ? 7.976 -26.159 -4.569 1.00 62.84 422 GLU A O 1
ATOM 3334 N N . PHE A 1 423 ? 8.480 -27.990 -5.767 1.00 74.12 423 PHE A N 1
ATOM 3335 C CA . PHE A 1 423 ? 9.474 -27.371 -6.656 1.00 74.12 423 PHE A CA 1
ATOM 3336 C C . PHE A 1 423 ? 9.181 -27.694 -8.133 1.00 74.12 423 PHE A C 1
ATOM 3338 O O . PHE A 1 423 ? 9.924 -28.450 -8.780 1.00 74.12 423 PHE A O 1
ATOM 3345 N N . PRO A 1 424 ? 8.098 -27.141 -8.708 1.00 75.75 424 PRO A N 1
ATOM 3346 C CA . PRO A 1 424 ? 7.700 -27.436 -10.083 1.00 75.75 424 PRO A CA 1
ATOM 3347 C C . PRO A 1 424 ? 8.761 -27.009 -11.110 1.00 75.75 424 PRO A C 1
ATOM 3349 O O . PRO A 1 424 ? 8.931 -27.703 -12.117 1.00 75.75 424 PRO A O 1
ATOM 3352 N N . TRP A 1 425 ? 9.543 -25.967 -10.806 1.00 74.12 425 TRP A N 1
ATOM 3353 C CA . TRP A 1 425 ? 10.641 -25.435 -11.628 1.00 74.12 425 TRP A CA 1
ATOM 3354 C C . TRP A 1 425 ? 11.898 -26.321 -11.699 1.00 74.12 425 TRP A C 1
ATOM 3356 O O . TRP A 1 425 ? 12.821 -26.016 -12.454 1.00 74.12 425 TRP A O 1
ATOM 3366 N N . LEU A 1 426 ? 11.965 -27.420 -10.937 1.00 77.62 426 LEU A N 1
ATOM 3367 C CA . LEU A 1 426 ? 13.073 -28.377 -11.011 1.00 77.62 426 LEU A CA 1
ATOM 3368 C C . LEU A 1 426 ? 12.753 -29.509 -11.985 1.00 77.62 426 LEU A C 1
ATOM 3370 O O . LEU A 1 426 ? 11.895 -30.352 -11.721 1.00 77.62 426 LEU A O 1
ATOM 3374 N N . THR A 1 427 ? 13.439 -29.554 -13.118 1.00 76.88 427 THR A N 1
ATOM 3375 C CA . THR A 1 427 ? 13.302 -30.599 -14.138 1.00 76.88 427 THR A CA 1
ATOM 3376 C C . THR A 1 427 ? 14.334 -31.702 -13.949 1.00 76.88 427 THR A C 1
ATOM 3378 O O . THR A 1 427 ? 15.478 -31.434 -13.601 1.00 76.88 427 THR A O 1
ATOM 3381 N N . ILE A 1 428 ? 13.917 -32.949 -14.180 1.00 77.12 428 ILE A N 1
ATOM 3382 C CA . ILE A 1 428 ? 14.803 -34.117 -14.178 1.00 77.12 428 ILE A CA 1
ATOM 3383 C C . ILE A 1 428 ? 15.082 -34.479 -15.631 1.00 77.12 428 ILE A C 1
ATOM 3385 O O . ILE A 1 428 ? 14.140 -34.746 -16.382 1.00 77.12 428 ILE A O 1
ATOM 3389 N N . SER A 1 429 ? 16.348 -34.478 -16.028 1.00 73.56 429 SER A N 1
ATOM 3390 C CA . SER A 1 429 ? 16.778 -34.980 -17.333 1.00 73.56 429 SER A CA 1
ATOM 3391 C C . SER A 1 429 ? 16.919 -36.504 -17.331 1.00 73.56 429 SER A C 1
ATOM 3393 O O . SER A 1 429 ? 16.897 -37.163 -16.292 1.00 73.56 429 SER A O 1
ATOM 3395 N N . GLU A 1 430 ? 17.057 -37.086 -18.523 1.00 70.31 430 GLU A N 1
ATOM 3396 C CA . GLU A 1 430 ? 17.159 -38.541 -18.718 1.00 70.31 430 GLU A CA 1
ATOM 3397 C C . GLU A 1 430 ? 18.347 -39.183 -17.978 1.00 70.31 430 GLU A C 1
ATOM 3399 O O . GLU A 1 430 ? 18.330 -40.383 -17.711 1.00 70.31 430 GLU A O 1
ATOM 3404 N N . ASP A 1 431 ? 19.360 -38.392 -17.616 1.00 74.69 431 ASP A N 1
ATOM 3405 C CA . ASP A 1 431 ? 20.538 -38.803 -16.848 1.00 74.69 431 ASP A CA 1
ATOM 3406 C C . ASP A 1 431 ? 20.368 -38.670 -15.319 1.00 74.69 431 ASP A C 1
ATOM 3408 O O . ASP A 1 431 ? 21.352 -38.729 -14.580 1.00 74.69 431 ASP A O 1
ATOM 3412 N N . GLU A 1 432 ? 19.126 -38.503 -14.846 1.00 68.50 432 GLU A N 1
ATOM 3413 C CA . GLU A 1 432 ? 18.746 -38.323 -13.435 1.00 68.50 432 GLU A CA 1
ATOM 3414 C C . GLU A 1 432 ? 19.370 -37.086 -12.768 1.00 68.50 432 GLU A C 1
ATOM 3416 O O . GLU A 1 432 ? 19.467 -37.008 -11.539 1.00 68.50 432 GLU A O 1
ATOM 3421 N N . THR A 1 433 ? 19.778 -36.094 -13.562 1.00 73.94 433 THR A N 1
ATOM 3422 C CA . THR A 1 433 ? 20.247 -34.812 -13.037 1.00 73.94 433 THR A CA 1
ATOM 3423 C C . THR A 1 433 ? 19.121 -33.784 -12.971 1.00 73.94 433 THR A C 1
ATOM 3425 O O . THR A 1 433 ? 18.142 -33.834 -13.715 1.00 73.94 433 THR A O 1
ATOM 3428 N N . LEU A 1 434 ? 19.224 -32.882 -11.997 1.00 76.44 434 LEU A N 1
ATOM 3429 C CA . LEU A 1 434 ? 18.247 -31.840 -11.715 1.00 76.44 434 LEU A CA 1
ATOM 3430 C C . LEU A 1 434 ? 18.732 -30.504 -12.267 1.00 76.44 434 LEU A C 1
ATOM 3432 O O . LEU A 1 434 ? 19.801 -30.015 -11.884 1.00 76.44 434 LEU A O 1
ATOM 3436 N N . SER A 1 435 ? 17.910 -29.891 -13.109 1.00 74.94 435 SER A N 1
ATOM 3437 C CA . SER A 1 435 ? 18.085 -28.527 -13.604 1.00 74.94 435 SER A CA 1
ATOM 3438 C C . SER A 1 435 ? 16.968 -27.627 -13.080 1.00 74.94 435 SER A C 1
ATOM 3440 O O . SER A 1 435 ? 15.835 -28.066 -12.892 1.00 74.94 435 SER A O 1
ATOM 3442 N N . CYS A 1 436 ? 17.294 -26.366 -12.806 1.00 77.94 436 CYS A N 1
ATOM 3443 C CA . CYS A 1 436 ? 16.327 -25.360 -12.373 1.00 77.94 436 CYS A CA 1
ATOM 3444 C C . CYS A 1 436 ? 16.023 -24.431 -13.544 1.00 77.94 436 CYS A C 1
ATOM 3446 O O . CYS A 1 436 ? 16.917 -23.703 -13.977 1.00 77.94 436 CYS A O 1
ATOM 3448 N N . SER A 1 437 ? 14.782 -24.431 -14.035 1.00 72.81 437 SER A N 1
ATOM 3449 C CA . SER A 1 437 ? 14.379 -23.589 -15.170 1.00 72.81 437 SER A CA 1
ATOM 3450 C C . SER A 1 437 ? 14.613 -22.102 -14.894 1.00 72.81 437 SER A C 1
ATOM 3452 O O . SER A 1 437 ? 15.086 -21.386 -15.770 1.00 72.81 437 SER A O 1
ATOM 3454 N N . VAL A 1 438 ? 14.389 -21.659 -13.654 1.00 73.12 438 VAL A N 1
ATOM 3455 C CA . VAL A 1 438 ? 14.630 -20.273 -13.221 1.00 73.12 438 VAL A CA 1
ATOM 3456 C C . VAL A 1 438 ? 16.117 -19.918 -13.303 1.00 73.12 438 VAL A C 1
ATOM 3458 O O . VAL A 1 438 ? 16.476 -18.892 -13.869 1.00 73.12 438 VAL A O 1
ATOM 3461 N N . CYS A 1 439 ? 17.004 -20.788 -12.807 1.00 72.44 439 CYS A N 1
ATOM 3462 C CA . CYS A 1 439 ? 18.447 -20.555 -12.907 1.00 72.44 439 CYS A CA 1
ATOM 3463 C C . CYS A 1 439 ? 18.929 -20.572 -14.363 1.00 72.44 439 CYS A C 1
ATOM 3465 O O . CYS A 1 439 ? 19.816 -19.804 -14.718 1.00 72.44 439 CYS A O 1
ATOM 3467 N N . CYS A 1 440 ? 18.356 -21.436 -15.204 1.00 69.56 440 CYS A N 1
ATOM 3468 C CA . CYS A 1 440 ? 18.698 -21.506 -16.623 1.00 69.56 440 CYS A CA 1
ATOM 3469 C C . CYS A 1 440 ? 18.261 -20.260 -17.407 1.00 69.56 440 CYS A C 1
ATOM 3471 O O . CYS A 1 440 ? 18.933 -19.903 -18.370 1.00 69.56 440 CYS A O 1
ATOM 3473 N N . ASN A 1 441 ? 17.171 -19.608 -16.996 1.00 66.38 441 ASN A N 1
ATOM 3474 C CA . ASN A 1 441 ? 16.655 -18.406 -17.652 1.00 66.38 441 ASN A CA 1
ATOM 3475 C C . ASN A 1 441 ? 17.408 -17.126 -17.257 1.00 66.38 441 ASN A C 1
ATOM 3477 O O . ASN A 1 441 ? 17.366 -16.164 -18.015 1.00 66.38 441 ASN A O 1
ATOM 3481 N N . ALA A 1 442 ? 18.096 -17.119 -16.109 1.00 66.69 442 ALA A N 1
ATOM 3482 C CA . ALA A 1 442 ? 18.847 -15.964 -15.612 1.00 66.69 442 ALA A CA 1
ATOM 3483 C C . ALA A 1 442 ? 20.199 -16.389 -14.979 1.00 66.69 442 ALA A C 1
ATOM 3485 O O . ALA A 1 442 ? 20.386 -16.335 -13.753 1.00 66.69 442 ALA A O 1
ATOM 3486 N N . PRO A 1 443 ? 21.151 -16.904 -15.782 1.00 65.62 443 PRO A N 1
ATOM 3487 C CA . PRO A 1 443 ? 22.396 -17.495 -15.284 1.00 65.62 443 PRO A CA 1
ATOM 3488 C C . PRO A 1 443 ? 23.323 -16.490 -14.580 1.00 65.62 443 PRO A C 1
ATOM 3490 O O . PRO A 1 443 ? 24.070 -16.870 -13.677 1.00 65.62 443 PRO A O 1
ATOM 3493 N N . GLU A 1 444 ? 23.263 -15.213 -14.949 1.00 61.62 444 GLU A N 1
ATOM 3494 C CA . GLU A 1 444 ? 24.046 -14.113 -14.373 1.00 61.62 444 GLU A CA 1
ATOM 3495 C C . GLU A 1 444 ? 23.691 -13.793 -12.912 1.00 61.62 444 GLU A C 1
ATOM 3497 O O . GLU A 1 444 ? 24.569 -13.393 -12.146 1.00 61.62 444 GLU A O 1
ATOM 3502 N N . VAL A 1 445 ? 22.443 -14.035 -12.496 1.00 62.78 445 VAL A N 1
ATOM 3503 C CA . VAL A 1 445 ? 21.964 -13.827 -11.113 1.00 62.78 445 VAL A CA 1
ATOM 3504 C C . VAL A 1 445 ? 21.921 -15.116 -10.291 1.00 62.78 445 VAL A C 1
ATOM 3506 O O . VAL A 1 445 ? 21.958 -15.072 -9.061 1.00 62.78 445 VAL A O 1
ATOM 3509 N N . ALA A 1 446 ? 21.914 -16.280 -10.945 1.00 56.69 446 ALA A N 1
ATOM 3510 C CA . ALA A 1 446 ? 21.895 -17.587 -10.287 1.00 56.69 446 ALA A CA 1
ATOM 3511 C C . ALA A 1 446 ? 23.209 -17.943 -9.548 1.00 56.69 446 ALA A C 1
ATOM 3513 O O . ALA A 1 446 ? 23.234 -18.873 -8.733 1.00 56.69 446 ALA A O 1
ATOM 3514 N N . GLY A 1 447 ? 24.300 -17.206 -9.792 1.00 61.69 447 GLY A N 1
ATOM 3515 C CA . GLY A 1 447 ? 25.599 -17.412 -9.142 1.00 61.69 447 GLY A CA 1
ATOM 3516 C C . GLY A 1 447 ? 26.204 -18.799 -9.417 1.00 61.69 447 GLY A C 1
ATOM 3517 O O . GLY A 1 447 ? 25.863 -19.463 -10.385 1.00 61.69 447 GLY A O 1
ATOM 3518 N N . ASN A 1 448 ? 27.101 -19.289 -8.552 1.00 58.06 448 ASN A N 1
ATOM 3519 C CA . ASN A 1 448 ? 27.737 -20.616 -8.702 1.00 58.06 448 ASN A CA 1
ATOM 3520 C C . ASN A 1 448 ? 26.840 -21.780 -8.229 1.00 58.06 448 ASN A C 1
ATOM 3522 O O . ASN A 1 448 ? 27.312 -22.713 -7.571 1.00 58.06 448 ASN A O 1
ATOM 3526 N N . THR A 1 449 ? 25.535 -21.722 -8.491 1.00 64.81 449 THR A N 1
ATOM 3527 C CA . THR A 1 449 ? 24.609 -22.763 -8.037 1.00 64.81 449 THR A CA 1
ATOM 3528 C C . THR A 1 449 ? 24.835 -24.092 -8.769 1.00 64.81 449 THR A C 1
ATOM 3530 O O . THR A 1 449 ? 25.068 -24.139 -9.980 1.00 64.81 449 THR A O 1
ATOM 3533 N N . GLN A 1 450 ? 24.737 -25.209 -8.039 1.00 58.31 450 GLN A N 1
ATOM 3534 C CA . GLN A 1 450 ? 24.876 -26.559 -8.607 1.00 58.31 450 GLN A CA 1
ATOM 3535 C C . GLN A 1 450 ? 23.742 -26.901 -9.588 1.00 58.31 450 GLN A C 1
ATOM 3537 O O . GLN A 1 450 ? 23.869 -27.833 -10.377 1.00 58.31 450 GLN A O 1
ATOM 3542 N N . PHE A 1 451 ? 22.659 -26.119 -9.588 1.00 64.56 451 PHE A N 1
ATOM 3543 C CA . PHE A 1 451 ? 21.540 -26.273 -10.518 1.00 64.56 451 PHE A CA 1
ATOM 3544 C C . PHE A 1 451 ? 21.817 -25.720 -11.924 1.00 64.56 451 PHE A C 1
ATOM 3546 O O . PHE A 1 451 ? 21.120 -26.114 -12.855 1.00 64.56 451 PHE A O 1
ATOM 3553 N N . LEU A 1 452 ? 22.855 -24.888 -12.105 1.00 57.75 452 LEU A N 1
ATOM 3554 C CA . LEU A 1 452 ? 23.360 -24.502 -13.434 1.00 57.75 452 LEU A CA 1
ATOM 3555 C C . LEU A 1 452 ? 24.226 -25.598 -14.065 1.00 57.75 452 LEU A C 1
ATOM 3557 O O . LEU A 1 452 ? 24.322 -25.697 -15.283 1.00 57.75 452 LEU A O 1
ATOM 3561 N N . THR A 1 453 ? 24.868 -26.425 -13.234 1.00 57.56 453 THR A N 1
ATOM 3562 C CA . THR A 1 453 ? 25.788 -27.493 -13.665 1.00 57.56 453 THR A CA 1
ATOM 3563 C C . THR A 1 453 ? 25.175 -28.891 -13.572 1.00 57.56 453 THR A C 1
ATOM 3565 O O . THR A 1 453 ? 25.897 -29.878 -13.695 1.00 57.56 453 THR A O 1
ATOM 3568 N N . CYS A 1 454 ? 23.845 -28.962 -13.436 1.00 59.19 454 CYS A N 1
ATOM 3569 C CA . CYS A 1 454 ? 23.049 -30.180 -13.275 1.00 59.19 454 CYS A CA 1
ATOM 3570 C C . CYS A 1 454 ? 23.343 -30.908 -11.945 1.00 59.19 454 CYS A C 1
ATOM 3572 O O . CYS A 1 454 ? 24.322 -31.644 -11.787 1.00 59.19 454 CYS A O 1
ATOM 3574 N N . CYS A 1 455 ? 22.464 -30.707 -10.959 1.00 70.12 455 CYS A N 1
ATOM 3575 C CA . CYS A 1 455 ? 22.613 -31.259 -9.614 1.00 70.12 455 CYS A CA 1
ATOM 3576 C C . CYS A 1 455 ? 22.292 -32.763 -9.601 1.00 70.12 455 CYS A C 1
ATOM 3578 O O . CYS A 1 455 ? 21.252 -33.189 -10.090 1.00 70.12 455 CYS A O 1
ATOM 3580 N N . LYS A 1 456 ? 23.160 -33.588 -9.000 1.00 71.31 456 LYS A N 1
ATOM 3581 C CA . LYS A 1 456 ? 22.961 -35.052 -8.890 1.00 71.31 456 LYS A CA 1
ATOM 3582 C C . LYS A 1 456 ? 22.200 -35.488 -7.635 1.00 71.31 456 LYS A C 1
ATOM 3584 O O . LYS A 1 456 ? 22.009 -36.680 -7.411 1.00 71.31 456 LYS A O 1
ATOM 3589 N N . SER A 1 457 ? 21.841 -34.549 -6.761 1.00 66.88 457 SER A N 1
ATOM 3590 C CA . SER A 1 457 ? 21.210 -34.862 -5.481 1.00 66.88 457 SER A CA 1
ATOM 3591 C C . SER A 1 457 ? 19.705 -34.662 -5.553 1.00 66.88 457 SER A C 1
ATOM 3593 O O . SER A 1 457 ? 19.232 -33.541 -5.672 1.00 66.88 457 SER A O 1
ATOM 3595 N N . THR A 1 458 ? 18.945 -35.743 -5.390 1.00 60.91 458 THR A N 1
ATOM 3596 C CA . THR A 1 458 ? 17.473 -35.718 -5.307 1.00 60.91 458 THR A CA 1
ATOM 3597 C C . THR A 1 458 ? 16.956 -35.536 -3.876 1.00 60.91 458 THR A C 1
ATOM 3599 O O . THR A 1 458 ? 15.783 -35.806 -3.597 1.00 60.91 458 THR A O 1
ATOM 3602 N N . LYS A 1 459 ? 17.841 -35.182 -2.934 1.00 64.19 459 LYS A N 1
ATOM 3603 C CA . LYS A 1 459 ? 17.493 -34.965 -1.527 1.00 64.19 459 LYS A CA 1
ATOM 3604 C C . LYS A 1 459 ? 16.899 -33.576 -1.345 1.00 64.19 459 LYS A C 1
ATOM 3606 O O . LYS A 1 459 ? 17.488 -32.594 -1.780 1.00 64.19 4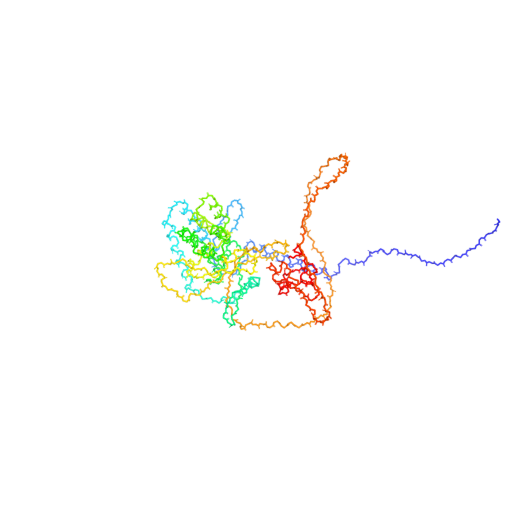59 LYS A O 1
ATOM 3611 N N . LYS A 1 460 ? 15.781 -33.496 -0.627 1.00 57.16 460 LYS A N 1
ATOM 3612 C CA . LYS A 1 460 ? 15.092 -32.229 -0.365 1.00 57.16 460 LYS A CA 1
ATOM 3613 C C . LYS A 1 460 ? 15.985 -31.214 0.352 1.00 57.16 460 LYS A C 1
ATOM 3615 O O . LYS A 1 460 ? 15.866 -30.037 0.086 1.00 57.16 460 LYS A O 1
ATOM 3620 N N . GLU A 1 461 ? 16.909 -31.641 1.215 1.00 56.62 461 GLU A N 1
ATOM 3621 C CA . GLU A 1 461 ? 17.798 -30.711 1.933 1.00 56.62 461 GLU A CA 1
ATOM 3622 C C . GLU A 1 461 ? 18.858 -30.049 1.036 1.00 56.62 461 GLU A C 1
ATOM 3624 O O . GLU A 1 461 ? 19.541 -29.123 1.467 1.00 56.62 461 GLU A O 1
ATOM 3629 N N . THR A 1 462 ? 19.035 -30.556 -0.187 1.00 57.69 462 THR A N 1
ATOM 3630 C CA . THR A 1 462 ? 19.956 -30.001 -1.190 1.00 57.69 462 THR A CA 1
ATOM 3631 C C . THR A 1 462 ? 19.247 -29.200 -2.281 1.00 57.69 462 THR A C 1
ATOM 3633 O O . THR A 1 462 ? 19.935 -28.683 -3.157 1.00 57.69 462 THR A O 1
ATOM 3636 N N . MET A 1 463 ? 17.912 -29.145 -2.233 1.00 62.34 463 MET A N 1
ATOM 3637 C CA . MET A 1 463 ? 17.008 -28.428 -3.142 1.00 62.34 463 MET A CA 1
ATOM 3638 C C . MET A 1 463 ? 16.505 -27.174 -2.441 1.00 62.34 463 MET A C 1
ATOM 3640 O O . MET A 1 463 ? 16.454 -26.131 -3.123 1.00 62.34 463 MET A O 1
#

Organism: NCBI:txid174260

Secondary structure (DSSP, 8-state):
------------------------SS-HHHHHHHHHHHHHHHHHHHHHHHHHTT-S--------EE--PPPTT-----EEHHHHHHHHHHHHHHHHHHTT-HHHHHHHHHHHHHHHHHHHHH----GGGSPEEHHHHHTS-TT----TTEEEEEE----STTHHHHHHHHHHHSSSTTHHHHHHHHHHHHHHTHHHHHT-HHHHHHHHH-TT--HHHHHHHTS-HHHHHHHHHH--HHHHHHHHHHHHTSTTPPP-HHHHHHHHHHTTS-EEEEPPSS--TTHHHHSEEEPPPPPTT--S---PPPEEEEEE-SS----STTPPP---EEEEEEEEEGGG---------------PPPP--------PPPP----------------------------------------------TTTTT-TTEEEPTTS-EEEHHHHH-TTTSTT-TTTS-B----GGG-

pLDDT: mean 70.66, std 26.31, range [22.81, 98.75]

Radius of gyration: 35.05 Å; chains: 1; bounding box: 124×100×66 Å